Protein 1EE8 (pdb70)

Radius of gyration: 33.73 Å; Cα contacts (8 Å, |Δi|>4): 1203; chains: 2; bounding box: 68×43×99 Å

Sequence (532 aa):
PELPEVETTRRRLRPLVLGQTLRQVVHRDPARYRNTALAEGRRILEVDRRGKFLLFALEGGVELVAHLGMTGGFRLEPTPHTRAALVLEGRTLYFHDPRRFGRLFGVRRGDYREIPLLLRLGPEPLSEAFAFPGFFRGLKESARPLKALLLDQRLAAGVGNIYADEALFRARLSPFRPARSLTEEEARRLYRALREVLAEAVELGGSTLSDQSYRQPDGLPGGFQTRHAVYGREGLPCPACGRPVERRVVAGRGTHFCPTCQGEGPPELPEVETTRRRLRPLVLGQTLRQVVHRDPARYRNTALAEGRRILEVDRRGKFLLFALEGGVELVAHLGMTGGFRLEPTPHTRAALVLEGRTLYFHDPRRFGRLFGVRRGDYREIPLLLRLGPEPLSEAFAFPGFFRGLKESARPLKALLLDQRLAAGVGNIYADEALFRARLSPFRPARSLTEEEARRLYRALREVLAEAVELGGSTLSDQSYRQPDGLPGGFQTRHAVYGREGLPCPACGRPVERRVVAGRGTHFCPTCQGEGP

Nearest PDB structures (foldseek):
  1ee8-assembly1_B  TM=9.874E-01  e=9.433E-55  Thermus thermophilus HB8
  6h0s-assembly1_A  TM=9.138E-01  e=1.150E-28  Lactococcus cremoris
  1kfv-assembly1_A  TM=9.002E-01  e=1.312E-27  Lactococcus lactis
  4cis-assembly1_B  TM=9.067E-01  e=1.312E-27  Lactococcus cremoris
  1kfv-assembly2_B  TM=8.959E-01  e=9.773E-27  Lactococcus lactis

Organism: Thermus thermophilus (strain ATCC 27634 / DSM 579 / HB8) (NCBI:txid300852)

Solvent-accessible surface area: 23511 Å² total; per-residue (Å²): 37,14,0,0,3,0,10,7,5,46,131,119,0,75,111,49,0,80,40,42,26,2,139,76,6,72,49,224,18,103,69,60,3,95,83,7,28,18,0,8,14,7,107,0,86,57,0,52,33,75,0,47,12,0,10,1,7,5,89,12,29,0,7,0,0,0,58,5,14,115,16,5,11,3,27,44,126,83,30,135,80,42,66,4,15,0,34,4,78,54,96,31,0,47,0,22,0,47,138,91,95,0,65,0,14,3,5,64,139,40,45,29,202,94,8,71,55,10,115,120,14,7,47,29,0,65,35,180,70,2,47,26,86,31,7,39,137,15,1,87,123,21,72,113,62,0,11,27,3,0,36,52,16,120,26,0,0,0,0,3,34,16,0,0,0,6,0,0,12,78,2,96,3,5,1,39,60,63,0,116,50,1,76,73,98,31,0,124,88,0,37,167,4,0,61,64,0,0,47,42,0,15,139,43,7,0,2,6,47,114,98,76,31,22,63,11,4,77,27,114,61,6,24,0,56,111,113,18,10,0,42,54,58,94,50,85,74,4,89,58,61,48,84,80,3,60,95,96,84,93,105,74,111,14,5,12,0,0,0,81,28,0,64,60,28,180,37,12,0,0,9,0,13,7,0,54,131,48,0,70,102,40,0,65,36,22,20,2,113,82,8,74,52,224,18,94,80,72,2,109,81,7,35,13,0,13,12,6,95,3,91,55,0,51,38,70,0,36,5,0,7,2,11,5,84,31,37,4,7,0,0,0,34,1,12,113,14,0,1,1,22,63,103,89,28,133,84,37,57,4,14,3,41,8,104,60,95,27,1,46,0,24,0,38,182,85,83,0,76,0,26,3,15,112,143,47,46,42,184,137,4,93,54,6,107,104,14,7,38,30,0,63,30,165,72,2,46,20,88,36,5,46,144,15,0,88,132,15,54,111,62,0,8,32,12,1,34,46,15,124,20,2,0,0,0,1,35,20,0,0,0,2,0,0,11,99,3,100,2,6,0,40,60,62,0,132,46,0,73,93,128,28,0,118,91,0,44,160,6,0,68,67,0,0,33,32,0,15,137,55,12,0,16,33,73,109,121,55,38,27,108,14,10,80,49,105,78,5,20,4,53,108,128,16,13,0,45,51,57,102,50,87,74,3,84,56,61,44,80,77,4,71,100,88,84,75,110,73,99,13,4,11,0,0,3,78,25,3,62,55,23,162

Structure (mmCIF, N/CA/C/O backbone):
data_1EE8
#
_entry.id   1EE8
#
_cell.length_a   44.421
_cell.length_b   61.289
_cell.length_c   98.342
_cell.angle_alpha   90.00
_cell.angle_beta   91.71
_cell.angle_gamma   90.00
#
_symmetry.space_group_name_H-M   'P 1 21 1'
#
loop_
_entity.id
_entity.type
_entity.pdbx_description
1 polymer 'MUTM (FPG) PROTEIN'
2 non-polymer 'ZINC ION'
3 water water
#
loop_
_atom_site.group_PDB
_atom_site.id
_atom_site.type_symbol
_atom_site.label_atom_id
_atom_site.label_alt_id
_atom_site.label_comp_id
_atom_site.label_asym_id
_atom_site.label_entity_id
_atom_site.label_seq_id
_atom_site.pdbx_PDB_ins_code
_atom_site.Cartn_x
_atom_site.Cartn_y
_atom_site.Cartn_z
_atom_site.occupancy
_atom_site.B_iso_or_equiv
_atom_site.auth_seq_id
_atom_site.auth_comp_id
_atom_site.auth_asym_id
_atom_site.auth_atom_id
_atom_site.pdbx_PDB_model_num
ATOM 1 N N . PRO A 1 1 ? -24.929 5.031 -22.129 1.00 26.76 1 PRO A N 1
ATOM 2 C CA . PRO A 1 1 ? -24.485 3.783 -21.468 1.00 25.86 1 PRO A CA 1
ATOM 3 C C . PRO A 1 1 ? -23.205 3.911 -20.642 1.00 25.11 1 PRO A C 1
ATOM 4 O O . PRO A 1 1 ? -22.248 4.580 -21.036 1.00 24.65 1 PRO A O 1
ATOM 8 N N . GLU A 1 2 ? -23.207 3.261 -19.486 1.00 23.57 2 GLU A N 1
ATOM 9 C CA . GLU A 1 2 ? -22.062 3.272 -18.584 1.00 22.52 2 GLU A CA 1
ATOM 10 C C . GLU A 1 2 ? -21.524 1.846 -18.451 1.00 21.50 2 GLU A C 1
ATOM 11 O O . GLU A 1 2 ? -22.001 0.939 -19.130 1.00 21.08 2 GLU A O 1
ATOM 17 N N . LEU A 1 3 ? -20.546 1.645 -17.578 1.00 21.06 3 LEU A N 1
ATOM 18 C CA . LEU A 1 3 ? -19.939 0.327 -17.393 1.00 21.32 3 LEU A CA 1
ATOM 19 C C . LEU A 1 3 ? -20.933 -0.839 -17.428 1.00 21.57 3 LEU A C 1
ATOM 20 O O . LEU A 1 3 ? -20.720 -1.821 -18.137 1.00 20.30 3 LEU A O 1
ATOM 25 N N . PRO A 1 4 ? -22.039 -0.743 -16.673 1.00 21.65 4 PRO A N 1
ATOM 26 C CA . PRO A 1 4 ? -23.003 -1.852 -16.686 1.00 22.37 4 PRO A CA 1
ATOM 27 C C . PRO A 1 4 ? -23.628 -2.168 -18.051 1.00 21.25 4 PRO A C 1
ATOM 28 O O . PRO A 1 4 ? -23.767 -3.333 -18.412 1.00 22.64 4 PRO A O 1
ATOM 32 N N . GLU A 1 5 ? -24.010 -1.139 -18.801 1.00 21.26 5 GLU A N 1
ATOM 33 C CA . GLU A 1 5 ? -24.604 -1.350 -20.120 1.00 20.96 5 GLU A CA 1
ATOM 34 C C . GLU A 1 5 ? -23.574 -1.887 -21.120 1.00 21.15 5 GLU A C 1
ATOM 35 O O . GLU A 1 5 ? -23.874 -2.780 -21.916 1.00 20.87 5 GLU A O 1
ATOM 41 N N . VAL A 1 6 ? -22.366 -1.336 -21.079 1.00 20.56 6 VAL A N 1
ATOM 42 C CA . VAL A 1 6 ? -21.317 -1.760 -21.995 1.00 21.54 6 VAL A CA 1
ATOM 43 C C . VAL A 1 6 ? -20.902 -3.195 -21.698 1.00 21.66 6 VAL A C 1
ATOM 44 O O . VAL A 1 6 ? -20.690 -3.987 -22.616 1.00 21.47 6 VAL A O 1
ATOM 48 N N . GLU A 1 7 ? -20.809 -3.535 -20.415 1.00 22.29 7 GLU A N 1
ATOM 49 C CA . GLU A 1 7 ? -20.434 -4.888 -20.019 1.00 22.52 7 GLU A CA 1
ATOM 50 C C . GLU A 1 7 ? -21.511 -5.860 -20.477 1.00 23.19 7 GLU A C 1
ATOM 51 O O . GLU A 1 7 ? -21.211 -6.951 -20.961 1.00 23.36 7 GLU A O 1
ATOM 57 N N . THR A 1 8 ? -22.772 -5.466 -20.331 1.00 22.90 8 THR A N 1
ATOM 58 C CA . THR A 1 8 ? -23.862 -6.326 -20.765 1.00 22.79 8 THR A CA 1
ATOM 59 C C . THR A 1 8 ? -23.762 -6.554 -22.272 1.00 21.86 8 THR A C 1
ATOM 60 O O . THR A 1 8 ? -24.038 -7.642 -22.761 1.00 21.69 8 THR A O 1
ATOM 64 N N . THR A 1 9 ? -23.367 -5.519 -23.005 1.00 22.66 9 THR A N 1
ATOM 65 C CA . THR A 1 9 ? -23.220 -5.625 -24.447 1.00 22.00 9 THR A CA 1
ATOM 66 C C . THR A 1 9 ? -22.095 -6.617 -24.758 1.00 22.19 9 THR A C 1
ATOM 67 O O . THR A 1 9 ? -22.243 -7.499 -25.612 1.00 20.14 9 THR A O 1
ATOM 71 N N . ARG A 1 10 ? -20.981 -6.482 -24.043 1.00 23.13 10 ARG A N 1
ATOM 72 C CA . ARG A 1 10 ? -19.837 -7.370 -24.225 1.00 24.13 10 ARG A CA 1
ATOM 73 C C . ARG A 1 10 ? -20.264 -8.818 -24.015 1.00 24.61 10 ARG A C 1
ATOM 74 O O . ARG A 1 10 ? -20.051 -9.666 -24.874 1.00 25.95 10 ARG A O 1
ATOM 82 N N . ARG A 1 11 ? -20.876 -9.094 -22.870 1.00 25.10 11 ARG A N 1
ATOM 83 C CA . ARG A 1 11 ? -21.329 -10.446 -22.554 1.00 25.47 11 ARG A CA 1
ATOM 84 C C . ARG A 1 11 ? -22.350 -10.988 -23.545 1.00 25.59 11 ARG A C 1
ATOM 85 O O . ARG A 1 11 ? -22.310 -12.165 -23.891 1.00 26.71 11 ARG A O 1
ATOM 93 N N . ARG A 1 12 ? -23.256 -10.141 -24.021 1.00 25.37 12 ARG A N 1
ATOM 94 C CA . ARG A 1 12 ? -24.259 -10.598 -24.975 1.00 25.18 12 ARG A CA 1
ATOM 95 C C . ARG A 1 12 ? -23.669 -10.894 -26.350 1.00 24.50 12 ARG A C 1
ATOM 96 O O . ARG A 1 12 ? -24.055 -11.858 -27.005 1.00 23.36 12 ARG A O 1
ATOM 104 N N . LEU A 1 13 ? -22.729 -10.066 -26.784 1.00 23.70 13 LEU A N 1
ATOM 105 C CA . LEU A 1 13 ? -22.123 -10.254 -28.093 1.00 24.41 13 LEU A CA 1
ATOM 106 C C . LEU A 1 13 ? -21.087 -11.369 -28.194 1.00 24.22 13 LEU A C 1
ATOM 107 O O . LEU A 1 13 ? -21.005 -12.031 -29.222 1.00 24.36 13 LEU A O 1
ATOM 112 N N . ARG A 1 14 ? -20.299 -11.586 -27.145 1.00 25.20 14 ARG A N 1
ATOM 113 C CA . ARG A 1 14 ? -19.255 -12.606 -27.217 1.00 27.58 14 ARG A CA 1
ATOM 114 C C . ARG A 1 14 ? -19.683 -13.973 -27.735 1.00 28.81 14 ARG A C 1
ATOM 115 O O . ARG A 1 14 ? -19.017 -14.536 -28.602 1.00 29.91 14 ARG A O 1
ATOM 123 N N . PRO A 1 15 ? -20.798 -14.524 -27.231 1.00 30.26 15 PRO A N 1
ATOM 124 C CA . PRO A 1 15 ? -21.249 -15.840 -27.703 1.00 30.16 15 PRO A CA 1
ATOM 125 C C . PRO A 1 15 ? -21.699 -15.796 -29.164 1.00 30.88 15 PRO A C 1
ATOM 126 O O . PRO A 1 15 ? -21.836 -16.835 -29.814 1.00 31.32 15 PRO A O 1
ATOM 130 N N . LEU A 1 16 ? -21.931 -14.590 -29.671 1.00 29.61 16 LEU A N 1
ATOM 131 C CA . LEU A 1 16 ? -22.398 -14.414 -31.040 1.00 29.82 16 LEU A CA 1
ATOM 132 C C . LEU A 1 16 ? -21.329 -14.062 -32.068 1.00 28.70 16 LEU A C 1
ATOM 133 O O . LEU A 1 16 ? -21.523 -14.294 -33.258 1.00 29.52 16 LEU A O 1
ATOM 138 N N . VAL A 1 17 ? -20.205 -13.511 -31.623 1.00 27.71 17 VAL A N 1
ATOM 139 C CA . VAL A 1 17 ? -19.167 -13.098 -32.557 1.00 27.05 17 VAL A CA 1
ATOM 140 C C . VAL A 1 17 ? -17.810 -13.768 -32.406 1.00 27.72 17 VAL A C 1
ATOM 141 O O . VAL A 1 17 ? -17.003 -13.741 -33.332 1.00 27.84 17 VAL A O 1
ATOM 145 N N . LEU A 1 18 ? -17.549 -14.353 -31.243 1.00 27.91 18 LEU A N 1
ATOM 146 C CA . LEU A 1 18 ? -16.269 -15.002 -30.998 1.00 29.14 18 LEU A CA 1
ATOM 147 C C . LEU A 1 18 ? -15.889 -15.966 -32.121 1.00 28.69 18 LEU A C 1
ATOM 148 O O . LEU A 1 18 ? -16.672 -16.834 -32.499 1.00 28.22 18 LEU A O 1
ATOM 153 N N . GLY A 1 19 ? -14.691 -15.790 -32.670 1.00 29.31 19 GLY A N 1
ATOM 154 C CA . GLY A 1 19 ? -14.226 -16.671 -33.732 1.00 29.45 19 GLY A CA 1
ATOM 155 C C . GLY A 1 19 ? -14.774 -16.403 -35.121 1.00 29.75 19 GLY A C 1
ATOM 156 O O . GLY A 1 19 ? -14.374 -17.060 -36.084 1.00 29.18 19 GLY A O 1
ATOM 157 N N . GLN A 1 20 ? -15.684 -15.442 -35.231 1.00 28.73 20 GLN A N 1
ATOM 158 C CA . GLN A 1 20 ? -16.285 -15.089 -36.516 1.00 28.46 20 GLN A CA 1
ATOM 159 C C . GLN A 1 20 ? -15.415 -14.115 -37.307 1.00 26.96 20 GLN A C 1
ATOM 160 O O . GLN A 1 20 ? -14.721 -13.272 -36.734 1.00 24.81 20 GLN A O 1
ATOM 166 N N . THR A 1 21 ? -15.465 -14.225 -38.628 1.00 25.34 21 THR A N 1
ATOM 167 C CA . THR A 1 21 ? -14.703 -13.332 -39.473 1.00 25.25 21 THR A CA 1
ATOM 168 C C . THR A 1 21 ? -15.447 -12.010 -39.674 1.00 24.48 21 THR A C 1
ATOM 169 O O . THR A 1 21 ? -16.592 -11.990 -40.131 1.00 25.45 21 THR A O 1
ATOM 173 N N . LEU A 1 22 ? -14.809 -10.909 -39.301 1.00 22.30 22 LEU A N 1
ATOM 174 C CA . LEU A 1 22 ? -15.419 -9.603 -39.513 1.00 20.81 22 LEU A CA 1
ATOM 175 C C . LEU A 1 22 ? -15.083 -9.274 -40.968 1.00 21.39 22 LEU A C 1
ATOM 176 O O . LEU A 1 22 ? -13.983 -8.799 -41.270 1.00 22.21 22 LEU A O 1
ATOM 181 N N . ARG A 1 23 ? -16.022 -9.555 -41.868 1.00 20.84 23 ARG A N 1
ATOM 182 C CA . ARG A 1 23 ? -15.819 -9.319 -43.298 1.00 21.62 23 ARG A CA 1
ATOM 183 C C . ARG A 1 23 ? -15.742 -7.842 -43.665 1.00 21.41 23 ARG A C 1
ATOM 184 O O . ARG A 1 23 ? -14.923 -7.435 -44.488 1.00 21.64 23 ARG A O 1
ATOM 192 N N . GLN A 1 24 ? -16.601 -7.033 -43.062 1.00 20.92 24 GLN A N 1
ATOM 193 C CA . GLN A 1 24 ? -16.575 -5.616 -43.367 1.00 21.20 24 GLN A CA 1
ATOM 194 C C . GLN A 1 24 ? -17.275 -4.753 -42.334 1.00 19.22 24 GLN A C 1
ATOM 195 O O . GLN A 1 24 ? -18.115 -5.223 -41.577 1.00 17.63 24 GLN A O 1
ATOM 201 N N . VAL A 1 25 ? -16.878 -3.485 -42.301 1.00 18.36 25 VAL A N 1
ATOM 202 C CA . VAL A 1 25 ? -17.464 -2.498 -41.415 1.00 18.95 25 VAL A CA 1
ATOM 203 C C . VAL A 1 25 ? -18.030 -1.507 -42.405 1.00 18.01 25 VAL A C 1
ATOM 204 O O . VAL A 1 25 ? -17.295 -0.740 -43.035 1.00 18.58 25 VAL A O 1
ATOM 208 N N . VAL A 1 26 ? -19.343 -1.538 -42.545 1.00 17.02 26 VAL A N 1
ATOM 209 C CA . VAL A 1 26 ? -20.017 -0.693 -43.505 1.00 17.24 26 VAL A CA 1
ATOM 210 C C . VAL A 1 26 ? -20.531 0.616 -42.930 1.00 16.14 26 VAL A C 1
ATOM 211 O O . VAL A 1 26 ? -21.214 0.640 -41.912 1.00 16.72 26 VAL A O 1
ATOM 215 N N . HIS A 1 27 ? -20.194 1.706 -43.607 1.00 16.20 27 HIS A N 1
ATOM 216 C CA . HIS A 1 27 ? -20.645 3.028 -43.204 1.00 16.78 27 HIS A CA 1
ATOM 217 C C . HIS A 1 27 ? -20.181 4.038 -44.245 1.00 17.30 27 HIS A C 1
ATOM 218 O O . HIS A 1 27 ? -19.455 3.699 -45.182 1.00 17.24 27 HIS A O 1
ATOM 225 N N . ARG A 1 28 ? -20.626 5.278 -44.084 1.00 18.86 28 ARG A N 1
ATOM 226 C CA . ARG A 1 28 ? -20.197 6.343 -44.968 1.00 20.78 28 ARG A CA 1
ATOM 227 C C . ARG A 1 28 ? -20.000 7.612 -44.143 1.00 21.19 28 ARG A C 1
ATOM 228 O O . ARG A 1 28 ? -20.507 8.688 -44.465 1.00 22.81 28 ARG A O 1
ATOM 236 N N . ASP A 1 29 ? -19.260 7.455 -43.054 1.00 20.91 29 ASP A N 1
ATOM 237 C CA . ASP A 1 29 ? -18.944 8.568 -42.175 1.00 21.46 29 ASP A CA 1
ATOM 238 C C . ASP A 1 29 ? -17.540 8.378 -41.617 1.00 20.53 29 ASP A C 1
ATOM 239 O O . ASP A 1 29 ? -17.358 8.054 -40.447 1.00 22.92 29 ASP A O 1
ATOM 244 N N . PRO A 1 30 ? -16.524 8.576 -42.463 1.00 21.00 30 PRO A N 1
ATOM 245 C CA . PRO A 1 30 ? -15.123 8.432 -42.058 1.00 21.31 30 PRO A CA 1
ATOM 246 C C . PRO A 1 30 ? -14.729 9.420 -40.959 1.00 21.71 30 PRO A C 1
ATOM 247 O O . PRO A 1 30 ? -13.702 9.256 -40.309 1.00 21.30 30 PRO A O 1
ATOM 251 N N . ALA A 1 31 ? -15.561 10.435 -40.739 1.00 21.50 31 ALA A N 1
ATOM 252 C CA . ALA A 1 31 ? -15.290 11.426 -39.702 1.00 21.78 31 ALA A CA 1
ATOM 253 C C . ALA A 1 31 ? -15.481 10.819 -38.320 1.00 21.22 31 ALA A C 1
ATOM 254 O O . ALA A 1 31 ? -14.690 11.060 -37.409 1.00 21.29 31 ALA A O 1
ATOM 256 N N . ARG A 1 32 ? -16.542 10.031 -38.170 1.00 20.77 32 ARG A N 1
ATOM 257 C CA . ARG A 1 32 ? -16.859 9.397 -36.893 1.00 20.42 32 ARG A CA 1
ATOM 258 C C . ARG A 1 32 ? -16.308 7.975 -36.755 1.00 19.78 32 ARG A C 1
ATOM 259 O O . ARG A 1 32 ? -15.929 7.550 -35.669 1.00 18.66 32 ARG A O 1
ATOM 267 N N . TYR A 1 33 ? -16.287 7.239 -37.858 1.00 20.08 33 TYR A N 1
ATOM 268 C CA . TYR A 1 33 ? -15.791 5.866 -37.862 1.00 20.20 33 TYR A CA 1
ATOM 269 C C . TYR A 1 33 ? -14.488 5.895 -38.626 1.00 20.73 33 TYR A C 1
ATOM 270 O O . TYR A 1 33 ? -14.462 5.818 -39.852 1.00 21.21 33 TYR A O 1
ATOM 279 N N . ARG A 1 34 ? -13.404 6.022 -37.869 1.00 22.72 34 ARG A N 1
ATOM 280 C CA . ARG A 1 34 ? -12.071 6.159 -38.432 1.00 23.23 34 ARG A CA 1
ATOM 281 C C . ARG A 1 34 ? -11.242 4.905 -38.595 1.00 23.14 34 ARG A C 1
ATOM 282 O O . ARG A 1 34 ? -11.157 4.075 -37.684 1.00 22.32 34 ARG A O 1
ATOM 290 N N . ASN A 1 35 ? -10.622 4.789 -39.768 1.00 22.21 35 ASN A N 1
ATOM 291 C CA . ASN A 1 35 ? -9.749 3.666 -40.084 1.00 22.84 35 ASN A CA 1
ATOM 292 C C . ASN A 1 35 ? -10.387 2.311 -39.833 1.00 21.68 35 ASN A C 1
ATOM 293 O O . ASN A 1 35 ? -9.721 1.392 -39.368 1.00 21.42 35 ASN A O 1
ATOM 298 N N . THR A 1 36 ? -11.669 2.173 -40.143 1.00 20.45 36 THR A N 1
ATOM 299 C CA . THR A 1 36 ? -12.335 0.894 -39.922 1.00 21.22 36 THR A CA 1
ATOM 300 C C . THR A 1 36 ? -11.882 -0.183 -40.915 1.00 19.99 36 THR A C 1
ATOM 301 O O . THR A 1 36 ? -11.984 -1.370 -40.623 1.00 17.64 36 THR A O 1
ATOM 305 N N . ALA A 1 37 ? -11.365 0.224 -42.073 1.00 21.45 37 ALA A N 1
ATOM 306 C CA . ALA A 1 37 ? -10.907 -0.745 -43.077 1.00 22.36 37 ALA A CA 1
ATOM 307 C C . ALA A 1 37 ? -9.799 -1.626 -42.498 1.00 22.83 37 ALA A C 1
ATOM 308 O O . ALA A 1 37 ? -9.574 -2.748 -42.946 1.00 22.57 37 ALA A O 1
ATOM 310 N N . LEU A 1 38 ? -9.120 -1.107 -41.485 1.00 22.11 38 LEU A N 1
ATOM 311 C CA . LEU A 1 38 ? -8.040 -1.833 -40.839 1.00 22.91 38 LEU A CA 1
ATOM 312 C C . LEU A 1 38 ? -8.539 -3.136 -40.230 1.00 22.19 38 LEU A C 1
ATOM 313 O O . LEU A 1 38 ? -7.823 -4.140 -40.192 1.00 21.32 38 LEU A O 1
ATOM 318 N N . ALA A 1 39 ? -9.778 -3.110 -39.759 1.00 21.55 39 ALA A N 1
ATOM 319 C CA . ALA A 1 39 ? -10.398 -4.259 -39.108 1.00 20.99 39 ALA A CA 1
ATOM 320 C C . ALA A 1 39 ? -11.000 -5.297 -40.045 1.00 21.19 39 ALA A C 1
ATOM 321 O O . ALA A 1 39 ? -11.238 -6.434 -39.640 1.00 19.70 39 ALA A O 1
ATOM 323 N N . GLU A 1 40 ? -11.243 -4.914 -41.291 1.00 21.07 40 GLU A N 1
ATOM 324 C CA . GLU A 1 40 ? -11.874 -5.814 -42.247 1.00 21.21 40 GLU A CA 1
ATOM 325 C C . GLU A 1 40 ? -11.083 -7.051 -42.667 1.00 21.96 40 GLU A C 1
ATOM 326 O O . GLU A 1 40 ? -9.866 -7.003 -42.882 1.00 20.89 40 GLU A O 1
ATOM 332 N N . GLY A 1 41 ? -11.803 -8.165 -42.764 1.00 20.77 41 GLY A N 1
ATOM 333 C CA . GLY A 1 41 ? -11.208 -9.423 -43.159 1.00 22.58 41 GLY A CA 1
ATOM 334 C C . GLY A 1 41 ? -10.373 -10.061 -42.072 1.00 21.90 41 GLY A C 1
ATOM 335 O O . GLY A 1 41 ? -9.354 -10.670 -42.357 1.00 21.68 41 GLY A O 1
ATOM 336 N N . ARG A 1 42 ? -10.803 -9.921 -40.824 1.00 22.16 42 ARG A N 1
ATOM 337 C CA . ARG A 1 42 ? -10.068 -10.490 -39.703 1.00 21.90 42 ARG A CA 1
ATOM 338 C C . ARG A 1 42 ? -11.046 -11.188 -38.774 1.00 23.32 42 ARG A C 1
ATOM 339 O O . ARG A 1 42 ? -12.197 -10.757 -38.627 1.00 23.12 42 ARG A O 1
ATOM 347 N N . ARG A 1 43 ? -10.600 -12.261 -38.139 1.00 23.83 43 ARG A N 1
ATOM 348 C CA . ARG A 1 43 ? -11.479 -12.971 -37.225 1.00 25.29 43 ARG A CA 1
ATOM 349 C C . ARG A 1 43 ? -11.496 -12.263 -35.888 1.00 24.45 43 ARG A C 1
ATOM 350 O O . ARG A 1 43 ? -10.498 -11.678 -35.469 1.00 24.77 43 ARG A O 1
ATOM 358 N N . ILE A 1 44 ? -12.652 -12.289 -35.240 1.00 23.79 44 ILE A N 1
ATOM 359 C CA . ILE A 1 44 ? -12.813 -11.658 -33.943 1.00 23.17 44 ILE A CA 1
ATOM 360 C C . ILE A 1 44 ? -12.349 -12.655 -32.887 1.00 23.38 44 ILE A C 1
ATOM 361 O O . ILE A 1 44 ? -12.960 -13.708 -32.713 1.00 24.00 44 ILE A O 1
ATOM 366 N N . LEU A 1 45 ? -11.271 -12.313 -32.192 1.00 23.73 45 LEU A N 1
ATOM 367 C CA . LEU A 1 45 ? -10.708 -13.178 -31.162 1.00 25.44 45 LEU A CA 1
ATOM 368 C C . LEU A 1 45 ? -11.251 -12.912 -29.764 1.00 26.63 45 LEU A C 1
ATOM 369 O O . LEU A 1 45 ? -11.245 -13.796 -28.910 1.00 26.75 45 LEU A O 1
ATOM 374 N N . GLU A 1 46 ? -11.712 -11.689 -29.525 1.00 27.46 46 GLU A N 1
ATOM 375 C CA . GLU A 1 46 ? -12.264 -11.332 -28.225 1.00 27.18 46 GLU A CA 1
ATOM 376 C C . GLU A 1 46 ? -12.976 -9.997 -28.276 1.00 26.89 46 GLU A C 1
ATOM 377 O O . GLU A 1 46 ? -12.780 -9.209 -29.204 1.00 25.32 46 GLU A O 1
ATOM 383 N N . VAL A 1 47 ? -13.814 -9.761 -27.271 1.00 26.67 47 VAL A N 1
ATOM 384 C CA . VAL A 1 47 ? -14.540 -8.505 -27.138 1.00 25.88 47 VAL A CA 1
ATOM 385 C C . VAL A 1 47 ? -14.262 -8.065 -25.706 1.00 26.54 47 VAL A C 1
ATOM 386 O O . VAL A 1 47 ? -14.818 -8.618 -24.757 1.00 27.88 47 VAL A O 1
ATOM 390 N N . ASP A 1 48 ? -13.362 -7.100 -25.551 1.00 25.84 48 ASP A N 1
ATOM 391 C CA . ASP A 1 48 ? -13.008 -6.608 -24.228 1.00 25.88 48 ASP A CA 1
ATOM 392 C C . ASP A 1 48 ? -13.705 -5.289 -23.922 1.00 24.80 48 ASP A C 1
ATOM 393 O O . ASP A 1 48 ? -14.302 -4.660 -24.800 1.00 23.50 48 ASP A O 1
ATOM 398 N N . ARG A 1 49 ? -13.631 -4.889 -22.662 1.00 24.53 49 ARG A N 1
ATOM 399 C CA . ARG A 1 49 ? -14.215 -3.636 -22.218 1.00 24.62 49 ARG A CA 1
ATOM 400 C C . ARG A 1 49 ? -13.241 -2.970 -21.277 1.00 24.66 49 ARG A C 1
ATOM 401 O O . ARG A 1 49 ? -12.709 -3.598 -20.362 1.00 25.68 49 ARG A O 1
ATOM 409 N N . ARG A 1 50 ? -12.994 -1.695 -21.520 1.00 24.01 50 ARG A N 1
ATOM 410 C CA . ARG A 1 50 ? -12.122 -0.909 -20.674 1.00 25.33 50 ARG A CA 1
ATOM 411 C C . ARG A 1 50 ? -12.977 0.326 -20.441 1.00 24.25 50 ARG A C 1
ATOM 412 O O . ARG A 1 50 ? -13.314 1.041 -21.389 1.00 22.72 50 ARG A O 1
ATOM 420 N N . GLY A 1 51 ? -13.349 0.557 -19.188 1.00 23.56 51 GLY A N 1
ATOM 421 C CA . GLY A 1 51 ? -14.196 1.694 -18.879 1.00 22.79 51 GLY A CA 1
ATOM 422 C C . GLY A 1 51 ? -15.496 1.537 -19.648 1.00 22.41 51 GLY A C 1
ATOM 423 O O . GLY A 1 51 ? -16.184 0.515 -19.533 1.00 22.71 51 GLY A O 1
ATOM 424 N N . LYS A 1 52 ? -15.822 2.542 -20.449 1.00 21.07 52 LYS A N 1
ATOM 425 C CA . LYS A 1 52 ? -17.039 2.531 -21.255 1.00 22.13 52 LYS A CA 1
ATOM 426 C C . LYS A 1 52 ? -16.748 2.137 -22.692 1.00 22.41 52 LYS A C 1
ATOM 427 O O . LYS A 1 52 ? -17.632 2.197 -23.543 1.00 23.35 52 LYS A O 1
ATOM 433 N N . PHE A 1 53 ? -15.511 1.743 -22.970 1.00 22.65 53 PHE A N 1
ATOM 434 C CA . PHE A 1 53 ? -15.146 1.354 -24.325 1.00 23.62 53 PHE A CA 1
ATOM 435 C C . PHE A 1 53 ? -15.310 -0.129 -24.568 1.00 24.02 53 PHE A C 1
ATOM 436 O O . PHE A 1 53 ? -15.074 -0.955 -23.686 1.00 24.18 53 PHE A O 1
ATOM 444 N N . LEU A 1 54 ? -15.702 -0.452 -25.788 1.00 23.90 54 LEU A N 1
ATOM 445 C CA . LEU A 1 54 ? -15.864 -1.830 -26.203 1.00 24.38 54 LEU A CA 1
ATOM 446 C C . LEU A 1 54 ? -14.718 -2.034 -27.193 1.00 23.63 54 LEU A C 1
ATOM 447 O O . LEU A 1 54 ? -14.510 -1.206 -28.081 1.00 22.49 54 LEU A O 1
ATOM 452 N N . LEU A 1 55 ? -13.955 -3.107 -27.028 1.00 23.45 55 LEU A N 1
ATOM 453 C CA . LEU A 1 55 ? -12.841 -3.368 -27.931 1.00 23.85 55 LEU A CA 1
ATOM 454 C C . LEU A 1 55 ? -12.925 -4.755 -28.557 1.00 23.94 55 LEU A C 1
ATOM 455 O O . LEU A 1 55 ? -12.955 -5.762 -27.850 1.00 24.12 55 LEU A O 1
ATOM 460 N N . PHE A 1 56 ? -12.981 -4.798 -29.885 1.00 23.84 56 PHE A N 1
ATOM 461 C CA . PHE A 1 56 ? -13.011 -6.060 -30.602 1.00 24.42 56 PHE A CA 1
ATOM 462 C C . PHE A 1 56 ? -11.559 -6.384 -30.947 1.00 23.82 56 PHE A C 1
ATOM 463 O O . PHE A 1 56 ? -10.907 -5.628 -31.676 1.00 23.99 56 PHE A O 1
ATOM 471 N N . ALA A 1 57 ? -11.043 -7.478 -30.396 1.00 23.48 57 ALA A N 1
ATOM 472 C CA . ALA A 1 57 ? -9.670 -7.894 -30.682 1.00 22.51 57 ALA A CA 1
ATOM 473 C C . ALA A 1 57 ? -9.725 -8.721 -31.962 1.00 22.27 57 ALA A C 1
ATOM 474 O O . ALA A 1 57 ? -10.428 -9.732 -32.036 1.00 21.41 57 ALA A O 1
ATOM 476 N N . LEU A 1 58 ? -8.978 -8.283 -32.969 1.00 23.08 58 LEU A N 1
ATOM 477 C CA . LEU A 1 58 ? -8.969 -8.948 -34.261 1.00 23.39 58 LEU A CA 1
ATOM 478 C C . LEU A 1 58 ? -7.631 -9.593 -34.594 1.00 23.92 58 LEU A C 1
ATOM 479 O O . LEU A 1 58 ? -6.567 -9.036 -34.326 1.00 24.85 58 LEU A O 1
ATOM 484 N N . GLU A 1 59 ? -7.699 -10.772 -35.192 1.00 25.54 59 GLU A N 1
ATOM 485 C CA . GLU A 1 59 ? -6.507 -11.512 -35.571 1.00 26.66 59 GLU A CA 1
ATOM 486 C C . GLU A 1 59 ? -5.581 -10.633 -36.410 1.00 26.24 59 GLU A C 1
ATOM 487 O O . GLU A 1 59 ? -6.025 -9.956 -37.334 1.00 25.46 59 GLU A O 1
ATOM 493 N N . GLY A 1 60 ? -4.292 -10.629 -36.079 1.00 26.04 60 GLY A N 1
ATOM 494 C CA . GLY A 1 60 ? -3.356 -9.821 -36.836 1.00 24.63 60 GLY A CA 1
ATOM 495 C C . GLY A 1 60 ? -2.919 -8.552 -36.129 1.00 25.28 60 GLY A C 1
ATOM 496 O O . GLY A 1 60 ? -2.321 -7.666 -36.744 1.00 25.10 60 GLY A O 1
ATOM 497 N N . GLY A 1 61 ? -3.232 -8.455 -34.841 1.00 25.22 61 GLY A N 1
ATOM 498 C CA . GLY A 1 61 ? -2.829 -7.299 -34.057 1.00 24.87 61 GLY A CA 1
ATOM 499 C C . GLY A 1 61 ? -3.589 -6.010 -34.295 1.00 23.83 61 GLY A C 1
ATOM 500 O O . GLY A 1 61 ? -3.002 -4.931 -34.291 1.00 24.65 61 GLY A O 1
ATOM 501 N N . VAL A 1 62 ? -4.896 -6.119 -34.495 1.00 23.53 62 VAL A N 1
ATOM 502 C CA . VAL A 1 62 ? -5.739 -4.955 -34.727 1.00 21.00 62 VAL A CA 1
ATOM 503 C C . VAL A 1 62 ? -6.878 -4.911 -33.711 1.00 20.42 62 VAL A C 1
ATOM 504 O O . VAL A 1 62 ? -7.297 -5.946 -33.190 1.00 20.63 62 VAL A O 1
ATOM 508 N N . GLU A 1 63 ? -7.366 -3.710 -33.421 1.00 20.85 63 GLU A N 1
ATOM 509 C CA . GLU A 1 63 ? -8.490 -3.554 -32.511 1.00 21.73 63 GLU A CA 1
ATOM 510 C C . GLU A 1 63 ? -9.498 -2.572 -33.090 1.00 21.44 63 GLU A C 1
ATOM 511 O O . GLU A 1 63 ? -9.130 -1.547 -33.664 1.00 20.97 63 GLU A O 1
ATOM 517 N N . LEU A 1 64 ? -10.775 -2.903 -32.962 1.00 21.17 64 LEU A N 1
ATOM 518 C CA . LEU A 1 64 ? -11.814 -2.003 -33.416 1.00 21.33 64 LEU A CA 1
ATOM 519 C C . LEU A 1 64 ? -12.392 -1.494 -32.105 1.00 21.25 64 LEU A C 1
ATOM 520 O O . LEU A 1 64 ? -13.066 -2.225 -31.380 1.00 20.36 64 LEU A O 1
ATOM 525 N N . VAL A 1 65 ? -12.088 -0.244 -31.787 1.00 20.28 65 VAL A N 1
ATOM 526 C CA . VAL A 1 65 ? -12.569 0.340 -30.554 1.00 21.10 65 VAL A CA 1
ATOM 527 C C . VAL A 1 65 ? -13.883 1.045 -30.809 1.00 20.35 65 VAL A C 1
ATOM 528 O O . VAL A 1 65 ? -14.029 1.767 -31.798 1.00 21.07 65 VAL A O 1
ATOM 532 N N . ALA A 1 66 ? -14.842 0.818 -29.923 1.00 18.25 66 ALA A N 1
ATOM 533 C CA . ALA A 1 66 ? -16.142 1.441 -30.058 1.00 18.88 66 ALA A CA 1
ATOM 534 C C . ALA A 1 66 ? -16.509 2.227 -28.814 1.00 19.67 66 ALA A C 1
ATOM 535 O O . ALA A 1 66 ? -16.380 1.738 -27.689 1.00 20.08 66 ALA A O 1
ATOM 537 N N . HIS A 1 67 ? -16.947 3.459 -29.033 1.00 20.42 67 HIS A N 1
ATOM 538 C CA . HIS A 1 67 ? -17.390 4.337 -27.962 1.00 22.25 67 HIS A CA 1
ATOM 539 C C . HIS A 1 67 ? -18.854 4.587 -28.291 1.00 21.07 67 HIS A C 1
ATOM 540 O O . HIS A 1 67 ? -19.170 5.156 -29.330 1.00 19.70 67 HIS A O 1
ATOM 547 N N . LEU A 1 68 ? -19.741 4.144 -27.407 1.00 21.39 68 LEU A N 1
ATOM 548 C CA . LEU A 1 68 ? -21.176 4.275 -27.629 1.00 22.15 68 LEU A CA 1
ATOM 549 C C . LEU A 1 68 ? -21.728 5.688 -27.529 1.00 24.35 68 LEU A C 1
ATOM 550 O O . LEU A 1 68 ? -22.605 6.076 -28.304 1.00 24.07 68 LEU A O 1
ATOM 555 N N . GLY A 1 69 ? -21.218 6.465 -26.583 1.00 25.20 69 GLY A N 1
ATOM 556 C CA . GLY A 1 69 ? -21.720 7.817 -26.433 1.00 26.74 69 GLY A CA 1
ATOM 557 C C . GLY A 1 69 ? -23.035 7.789 -25.679 1.00 27.33 69 GLY A C 1
ATOM 558 O O . GLY A 1 69 ? -23.313 6.841 -24.955 1.00 28.45 69 GLY A O 1
ATOM 559 N N . MET A 1 70 ? -23.860 8.811 -25.875 1.00 28.53 70 MET A N 1
ATOM 560 C CA . MET A 1 70 ? -25.137 8.912 -25.178 1.00 29.39 70 MET A CA 1
ATOM 561 C C . MET A 1 70 ? -26.245 7.963 -25.634 1.00 28.12 70 MET A C 1
ATOM 562 O O . MET A 1 70 ? -27.042 7.503 -24.818 1.00 28.84 70 MET A O 1
ATOM 567 N N . THR A 1 71 ? -26.310 7.674 -26.926 1.00 26.25 71 THR A N 1
ATOM 568 C CA . THR A 1 71 ? -27.365 6.806 -27.438 1.00 26.09 71 THR A CA 1
ATOM 569 C C . THR A 1 71 ? -26.862 5.675 -28.329 1.00 25.67 71 THR A C 1
ATOM 570 O O . THR A 1 71 ? -27.648 5.012 -29.011 1.00 27.21 71 THR A O 1
ATOM 574 N N . GLY A 1 72 ? -25.556 5.453 -28.319 1.00 24.09 72 GLY A N 1
ATOM 575 C CA . GLY A 1 72 ? -24.993 4.406 -29.155 1.00 23.98 72 GLY A CA 1
ATOM 576 C C . GLY A 1 72 ? -25.186 3.002 -28.613 1.00 23.03 72 GLY A C 1
ATOM 577 O O . GLY A 1 72 ? -25.214 2.778 -27.398 1.00 21.46 72 GLY A O 1
ATOM 578 N N . GLY A 1 73 ? -25.323 2.045 -29.525 1.00 21.83 73 GLY A N 1
ATOM 579 C CA . GLY A 1 73 ? -25.495 0.665 -29.118 1.00 20.42 73 GLY A CA 1
ATOM 580 C C . GLY A 1 73 ? -25.454 -0.271 -30.307 1.00 19.36 73 GLY A C 1
ATOM 581 O O . GLY A 1 73 ? -25.705 0.144 -31.441 1.00 19.33 73 GLY A O 1
ATOM 582 N N . PHE A 1 74 ? -25.097 -1.525 -30.054 1.00 19.27 74 PHE A N 1
ATOM 583 C CA . PHE A 1 74 ? -25.054 -2.537 -31.102 1.00 18.84 74 PHE A CA 1
ATOM 584 C C . PHE A 1 74 ? -26.371 -3.292 -31.021 1.00 19.09 74 PHE A C 1
ATOM 585 O O . PHE A 1 74 ? -26.804 -3.645 -29.930 1.00 19.61 74 PHE A O 1
ATOM 593 N N . ARG A 1 75 ? -27.011 -3.516 -32.168 1.00 18.58 75 ARG A N 1
ATOM 594 C CA . ARG A 1 75 ? -28.285 -4.230 -32.225 1.00 17.41 75 ARG A CA 1
ATOM 595 C C . ARG A 1 75 ? -28.174 -5.418 -33.193 1.00 17.02 75 ARG A C 1
ATOM 596 O O . ARG A 1 75 ? -27.332 -5.421 -34.089 1.00 16.70 75 ARG A O 1
ATOM 604 N N . LEU A 1 76 ? -29.023 -6.423 -33.005 1.00 17.16 76 LEU A N 1
ATOM 605 C CA . LEU A 1 76 ? -29.018 -7.593 -33.879 1.00 17.19 76 LEU A CA 1
ATOM 606 C C . LEU A 1 76 ? -29.900 -7.396 -35.121 1.00 17.48 76 LEU A C 1
ATOM 607 O O . LEU A 1 76 ? -29.847 -8.187 -36.072 1.00 16.11 76 LEU A O 1
ATOM 612 N N . GLU A 1 77 ? -30.702 -6.334 -35.106 1.00 17.33 77 GLU A N 1
ATOM 613 C CA . GLU A 1 77 ? -31.570 -5.977 -36.232 1.00 20.95 77 GLU A CA 1
ATOM 614 C C . GLU A 1 77 ? -31.342 -4.502 -36.548 1.00 19.03 77 GLU A C 1
ATOM 615 O O . GLU A 1 77 ? -31.120 -3.706 -35.645 1.00 20.85 77 GLU A O 1
ATOM 621 N N . PRO A 1 78 ? -31.402 -4.122 -37.829 1.00 17.70 78 PRO A N 1
ATOM 622 C CA . PRO A 1 78 ? -31.184 -2.716 -38.184 1.00 17.64 78 PRO A CA 1
ATOM 623 C C . PRO A 1 78 ? -32.282 -1.787 -37.657 1.00 17.74 78 PRO A C 1
ATOM 624 O O . PRO A 1 78 ? -33.426 -2.201 -37.467 1.00 14.77 78 PRO A O 1
ATOM 628 N N . THR A 1 79 ? -31.916 -0.535 -37.407 1.00 17.79 79 THR A N 1
ATOM 629 C CA . THR A 1 79 ? -32.849 0.455 -36.890 1.00 17.71 79 THR A CA 1
ATOM 630 C C . THR A 1 79 ? -32.851 1.675 -37.809 1.00 17.24 79 THR A C 1
ATOM 631 O O . THR A 1 79 ? -31.968 1.833 -38.647 1.00 15.27 79 THR A O 1
ATOM 635 N N . PRO A 1 80 ? -33.847 2.557 -37.659 1.00 16.53 80 PRO A N 1
ATOM 636 C CA . PRO A 1 80 ? -33.870 3.740 -38.525 1.00 17.25 80 PRO A CA 1
ATOM 637 C C . PRO A 1 80 ? -32.628 4.612 -38.349 1.00 18.57 80 PRO A C 1
ATOM 638 O O . PRO A 1 80 ? -32.280 5.396 -39.231 1.00 18.52 80 PRO A O 1
ATOM 642 N N . HIS A 1 81 ? -31.962 4.478 -37.205 1.00 19.73 81 HIS A N 1
ATOM 643 C CA . HIS A 1 81 ? -30.764 5.270 -36.941 1.00 20.94 81 HIS A CA 1
ATOM 644 C C . HIS A 1 81 ? -29.464 4.477 -36.918 1.00 19.87 81 HIS A C 1
ATOM 645 O O . HIS A 1 81 ? -28.522 4.823 -36.202 1.00 19.33 81 HIS A O 1
ATOM 652 N N . THR A 1 82 ? -29.408 3.415 -37.712 1.00 19.15 82 THR A N 1
ATOM 653 C CA . THR A 1 82 ? -28.193 2.616 -37.794 1.00 16.57 82 THR A CA 1
ATOM 654 C C . THR A 1 82 ? -27.195 3.415 -38.627 1.00 15.79 82 THR A C 1
ATOM 655 O O . THR A 1 82 ? -27.522 3.882 -39.715 1.00 15.06 82 THR A O 1
ATOM 659 N N . ARG A 1 83 ? -25.987 3.576 -38.100 1.00 15.84 83 ARG A N 1
ATOM 660 C CA . ARG A 1 83 ? -24.935 4.351 -38.758 1.00 18.13 83 ARG A CA 1
ATOM 661 C C . ARG A 1 83 ? -23.843 3.472 -39.353 1.00 17.30 83 ARG A C 1
ATOM 662 O O . ARG A 1 83 ? -23.075 3.913 -40.201 1.00 16.98 83 ARG A O 1
ATOM 670 N N . ALA A 1 84 ? -23.745 2.238 -38.880 1.00 16.97 84 ALA A N 1
ATOM 671 C CA . ALA A 1 84 ? -22.723 1.351 -39.418 1.00 16.06 84 ALA A CA 1
ATOM 672 C C . ALA A 1 84 ? -23.131 -0.090 -39.183 1.00 15.21 84 ALA A C 1
ATOM 673 O O . ALA A 1 84 ? -24.003 -0.366 -38.371 1.00 15.34 84 ALA A O 1
ATOM 675 N N . ALA A 1 85 ? -22.499 -1.005 -39.902 1.00 14.22 85 ALA A N 1
ATOM 676 C CA . ALA A 1 85 ? -22.812 -2.413 -39.725 1.00 14.98 85 ALA A CA 1
ATOM 677 C C . ALA A 1 85 ? -21.531 -3.227 -39.759 1.00 15.49 85 ALA A C 1
ATOM 678 O O . ALA A 1 85 ? -20.683 -3.015 -40.623 1.00 16.37 85 ALA A O 1
ATOM 680 N N . LEU A 1 86 ? -21.393 -4.136 -38.798 1.00 14.87 86 LEU A N 1
ATOM 681 C CA . LEU A 1 86 ? -20.247 -5.024 -38.730 1.00 16.69 86 LEU A CA 1
ATOM 682 C C . LEU A 1 86 ? -20.771 -6.307 -39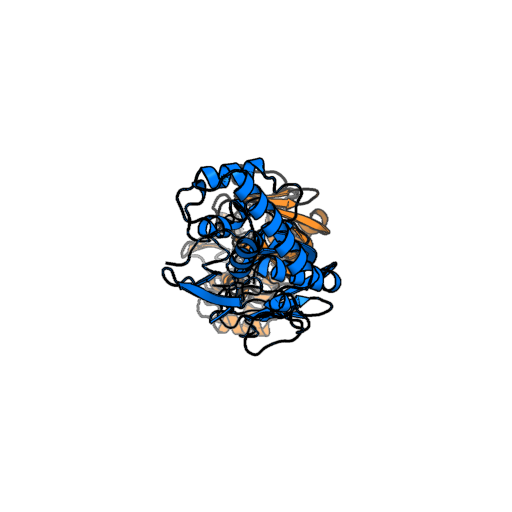.356 1.00 18.29 86 LEU A C 1
ATOM 683 O O . LEU A 1 86 ? -21.548 -7.035 -38.736 1.00 19.20 86 LEU A O 1
ATOM 688 N N . VAL A 1 87 ? -20.369 -6.557 -40.594 1.00 19.08 87 VAL A N 1
ATOM 689 C CA . VAL A 1 87 ? -20.813 -7.735 -41.320 1.00 20.07 87 VAL A CA 1
ATOM 690 C C . VAL A 1 87 ? -19.909 -8.926 -41.023 1.00 20.84 87 VAL A C 1
ATOM 691 O O . VAL A 1 87 ? -18.760 -8.959 -41.454 1.00 20.31 87 VAL A O 1
ATOM 695 N N . LEU A 1 88 ? -20.438 -9.884 -40.267 1.00 21.70 88 LEU A N 1
ATOM 696 C CA . LEU A 1 88 ? -19.705 -11.095 -39.909 1.00 24.75 88 LEU A CA 1
ATOM 697 C C . LEU A 1 88 ? -20.107 -12.213 -40.855 1.00 26.26 88 LEU A C 1
ATOM 698 O O . LEU A 1 88 ? -21.099 -12.101 -41.575 1.00 27.72 88 LEU A O 1
ATOM 703 N N . GLU A 1 89 ? -19.351 -13.299 -40.853 1.00 28.70 89 GLU A N 1
ATOM 704 C CA . GLU A 1 89 ? -19.679 -14.393 -41.747 1.00 31.92 89 GLU A CA 1
ATOM 705 C C . GLU A 1 89 ? -21.021 -15.008 -41.365 1.00 31.63 89 GLU A C 1
ATOM 706 O O . GLU A 1 89 ? -21.824 -15.340 -42.235 1.00 33.41 89 GLU A O 1
ATOM 712 N N . GLY A 1 90 ? -21.281 -15.125 -40.068 1.00 30.85 90 GLY A N 1
ATOM 713 C CA . GLY A 1 90 ? -22.527 -15.723 -39.622 1.00 30.09 90 GLY A CA 1
ATOM 714 C C . GLY A 1 90 ? -23.695 -14.778 -39.402 1.00 29.96 90 GLY A C 1
ATOM 715 O O . GLY A 1 90 ? -24.849 -15.213 -39.374 1.00 29.47 90 GLY A O 1
ATOM 716 N N . ARG A 1 91 ? -23.409 -13.489 -39.240 1.00 28.01 91 ARG A N 1
ATOM 717 C CA . ARG A 1 91 ? -24.463 -12.510 -39.016 1.00 26.47 91 ARG A CA 1
ATOM 718 C C . ARG A 1 91 ? -23.935 -11.087 -39.094 1.00 24.75 91 ARG A C 1
ATOM 719 O O . ARG A 1 91 ? -22.770 -10.862 -39.399 1.00 22.68 91 ARG A O 1
ATOM 727 N N . THR A 1 92 ? -24.806 -10.134 -38.791 1.00 23.81 92 THR A N 1
ATOM 728 C CA . THR A 1 92 ? -24.443 -8.723 -38.842 1.00 22.31 92 THR A CA 1
ATOM 729 C C . THR A 1 92 ? -24.843 -7.980 -37.571 1.00 21.95 92 THR A C 1
ATOM 730 O O . THR A 1 92 ? -25.916 -8.222 -37.012 1.00 23.20 92 THR A O 1
ATOM 734 N N . LEU A 1 93 ? -23.968 -7.089 -37.113 1.00 20.03 93 LEU A N 1
ATOM 735 C CA . LEU A 1 93 ? -24.230 -6.276 -35.932 1.00 18.85 93 LEU A CA 1
ATOM 736 C C . LEU A 1 93 ? -24.459 -4.852 -36.433 1.00 18.28 93 LEU A C 1
ATOM 737 O O . LEU A 1 93 ? -23.682 -4.353 -37.249 1.00 19.11 93 LEU A O 1
ATOM 742 N N . TYR A 1 94 ? -25.505 -4.193 -35.950 1.00 16.24 94 TYR A N 1
ATOM 743 C CA . TYR A 1 94 ? -25.788 -2.829 -36.396 1.00 16.31 94 TYR A CA 1
ATOM 744 C C . TYR A 1 94 ? -25.525 -1.810 -35.298 1.00 16.08 94 TYR A C 1
ATOM 745 O O . TYR A 1 94 ? -25.964 -1.990 -34.164 1.00 15.69 94 TYR A O 1
ATOM 754 N N . PHE A 1 95 ? -24.802 -0.748 -35.648 1.00 15.35 95 PHE A N 1
ATOM 755 C CA . PHE A 1 95 ? -24.479 0.306 -34.702 1.00 15.53 95 PHE A CA 1
ATOM 756 C C . PHE A 1 95 ? -25.572 1.378 -34.768 1.00 14.87 95 PHE A C 1
ATOM 757 O O . PHE A 1 95 ? -25.594 2.225 -35.656 1.00 14.17 95 PHE A O 1
ATOM 765 N N . HIS A 1 96 ? -26.492 1.282 -33.822 1.00 14.48 96 HIS A N 1
ATOM 766 C CA . HIS A 1 96 ? -27.625 2.181 -33.682 1.00 16.34 96 HIS A CA 1
ATOM 767 C C . HIS A 1 96 ? -27.134 3.402 -32.911 1.00 17.04 96 HIS A C 1
ATOM 768 O O . HIS A 1 96 ? -26.540 3.257 -31.843 1.00 17.42 96 HIS A O 1
ATOM 775 N N . ASP A 1 97 ? -27.354 4.600 -33.442 1.00 18.86 97 ASP A N 1
ATOM 776 C CA . ASP A 1 97 ? -26.902 5.789 -32.729 1.00 18.04 97 ASP A CA 1
ATOM 777 C C . ASP A 1 97 ? -27.662 7.049 -33.127 1.00 19.64 97 ASP A C 1
ATOM 778 O O . ASP A 1 97 ? -27.208 7.829 -33.965 1.00 18.44 97 ASP A O 1
ATOM 783 N N . PRO A 1 98 ? -28.831 7.263 -32.517 1.00 20.94 98 PRO A N 1
ATOM 784 C CA . PRO A 1 98 ? -29.687 8.424 -32.775 1.00 22.97 98 PRO A CA 1
ATOM 785 C C . PRO A 1 98 ? -28.967 9.777 -32.701 1.00 23.74 98 PRO A C 1
ATOM 786 O O . PRO A 1 98 ? -29.019 10.554 -33.643 1.00 24.92 98 PRO A O 1
ATOM 790 N N . ARG A 1 99 ? -28.290 10.053 -31.588 1.00 25.02 99 ARG A N 1
ATOM 791 C CA . ARG A 1 99 ? -27.619 11.344 -31.418 1.00 25.85 99 ARG A CA 1
ATOM 792 C C . ARG A 1 99 ? -26.234 11.500 -32.033 1.00 25.76 99 ARG A C 1
ATOM 793 O O . ARG A 1 99 ? -25.661 12.587 -31.996 1.00 25.46 99 ARG A O 1
ATOM 801 N N . ARG A 1 100 ? -25.707 10.414 -32.597 1.00 24.27 100 ARG A N 1
ATOM 802 C CA . ARG A 1 100 ? -24.414 10.408 -33.279 1.00 23.51 100 ARG A CA 1
ATOM 803 C C . ARG A 1 100 ? -23.181 10.766 -32.457 1.00 23.04 100 ARG A C 1
ATOM 804 O O . ARG A 1 100 ? -22.228 11.337 -32.989 1.00 22.32 100 ARG A O 1
ATOM 812 N N . PHE A 1 101 ? -23.187 10.432 -31.171 1.00 21.97 101 PHE A N 1
ATOM 813 C CA . PHE A 1 101 ? -22.030 10.712 -30.330 1.00 23.23 101 PHE A CA 1
ATOM 814 C C . PHE A 1 101 ? -21.050 9.541 -30.378 1.00 22.41 101 PHE A C 1
ATOM 815 O O . PHE A 1 101 ? -19.862 9.698 -30.095 1.00 21.33 101 PHE A O 1
ATOM 823 N N . GLY A 1 102 ? -21.553 8.369 -30.747 1.00 20.22 102 GLY A N 1
ATOM 824 C CA . GLY A 1 102 ? -20.693 7.204 -30.832 1.00 19.11 102 GLY A CA 1
ATOM 825 C C . GLY A 1 102 ? -19.552 7.384 -31.822 1.00 18.79 102 GLY A C 1
ATOM 826 O O . GLY A 1 102 ? -19.640 8.174 -32.760 1.00 19.62 102 GLY A O 1
ATOM 827 N N . ARG A 1 103 ? -18.469 6.647 -31.606 1.00 17.59 103 ARG A N 1
ATOM 828 C CA . ARG A 1 103 ? -17.314 6.706 -32.487 1.00 18.20 103 ARG A CA 1
ATOM 829 C C . ARG A 1 103 ? -16.738 5.304 -32.639 1.00 17.96 103 ARG A C 1
ATOM 830 O O . ARG A 1 103 ? -16.934 4.456 -31.774 1.00 18.54 103 ARG A O 1
ATOM 838 N N . LEU A 1 104 ? -16.053 5.063 -33.751 1.00 18.02 104 LEU A N 1
ATOM 839 C CA . LEU A 1 104 ? -15.403 3.777 -33.990 1.00 18.44 104 LEU A CA 1
ATOM 840 C C . LEU A 1 104 ? -13.962 4.104 -34.351 1.00 19.12 104 LEU A C 1
ATOM 841 O O . LEU A 1 104 ? -13.703 5.070 -35.072 1.00 19.77 104 LEU A O 1
ATOM 846 N N . PHE A 1 105 ? -13.033 3.301 -33.850 1.00 19.05 105 PHE A N 1
ATOM 847 C CA . PHE A 1 105 ? -11.617 3.513 -34.111 1.00 19.61 105 PHE A CA 1
ATOM 848 C C . PHE A 1 105 ? -10.916 2.228 -34.518 1.00 19.43 105 PHE A C 1
ATOM 849 O O . PHE A 1 105 ? -10.874 1.262 -33.753 1.00 18.61 105 PHE A O 1
ATOM 857 N N . GLY A 1 106 ? -10.368 2.219 -35.725 1.00 18.90 106 GLY A N 1
ATOM 858 C CA . GLY A 1 106 ? -9.623 1.062 -36.180 1.00 22.06 106 GLY A CA 1
ATOM 859 C C . GLY A 1 106 ? -8.198 1.400 -35.790 1.00 22.62 106 GLY A C 1
ATOM 860 O O . GLY A 1 106 ? -7.681 2.446 -36.183 1.00 23.72 106 GLY A O 1
ATOM 861 N N . VAL A 1 107 ? -7.560 0.546 -35.005 1.00 23.11 107 VAL A N 1
ATOM 862 C CA . VAL A 1 107 ? -6.194 0.834 -34.578 1.00 23.87 107 VAL A CA 1
ATOM 863 C C . VAL A 1 107 ? -5.336 -0.414 -34.432 1.00 23.63 107 VAL A C 1
ATOM 864 O O . VAL A 1 107 ? -5.852 -1.503 -34.213 1.00 20.99 107 VAL A O 1
ATOM 868 N N . ARG A 1 108 ? -4.024 -0.249 -34.570 1.00 24.95 108 ARG A N 1
ATOM 869 C CA . ARG A 1 108 ? -3.119 -1.369 -34.366 1.00 27.58 108 ARG A CA 1
ATOM 870 C C . ARG A 1 108 ? -3.312 -1.612 -32.872 1.00 28.16 108 ARG A C 1
ATOM 871 O O . ARG A 1 108 ? -3.548 -0.664 -32.126 1.00 27.77 108 ARG A O 1
ATOM 879 N N . ARG A 1 109 ? -3.226 -2.861 -32.439 1.00 29.15 109 ARG A N 1
ATOM 880 C CA . ARG A 1 109 ? -3.428 -3.196 -31.031 1.00 31.22 109 ARG A CA 1
ATOM 881 C C . ARG A 1 109 ? -2.571 -2.355 -30.082 1.00 32.03 109 ARG A C 1
ATOM 882 O O . ARG A 1 109 ? -1.343 -2.329 -30.192 1.00 30.87 109 ARG A O 1
ATOM 890 N N . GLY A 1 110 ? -3.236 -1.668 -29.154 1.00 32.18 110 GLY A N 1
ATOM 891 C CA . GLY A 1 110 ? -2.535 -0.843 -28.186 1.00 32.32 110 GLY A CA 1
ATOM 892 C C . GLY A 1 110 ? -2.325 0.613 -28.571 1.00 32.82 110 GLY A C 1
ATOM 893 O O . GLY A 1 110 ? -2.136 1.460 -27.692 1.00 32.96 110 GLY A O 1
ATOM 894 N N . ASP A 1 111 ? -2.360 0.916 -29.868 1.00 32.20 111 ASP A N 1
ATOM 895 C CA . ASP A 1 111 ? -2.143 2.288 -30.332 1.00 32.19 111 ASP A CA 1
ATOM 896 C C . ASP A 1 111 ? -3.349 3.174 -30.053 1.00 31.77 111 ASP A C 1
ATOM 897 O O . ASP A 1 111 ? -4.225 3.349 -30.902 1.00 30.65 111 ASP A O 1
ATOM 902 N N . TYR A 1 112 ? -3.373 3.751 -28.858 1.00 30.27 112 TYR A N 1
ATOM 903 C CA . TYR A 1 112 ? -4.481 4.599 -28.451 1.00 30.15 112 TYR A CA 1
ATOM 904 C C . TYR A 1 112 ? -4.186 6.092 -28.532 1.00 32.02 112 TYR A C 1
ATOM 905 O O . TYR A 1 112 ? -4.863 6.901 -27.892 1.00 32.32 112 TYR A O 1
ATOM 914 N N . ARG A 1 113 ? -3.189 6.455 -29.336 1.00 33.48 113 ARG A N 1
ATOM 915 C CA . ARG A 1 113 ? -2.813 7.857 -29.513 1.00 35.69 113 ARG A CA 1
ATOM 916 C C . ARG A 1 113 ? -4.014 8.712 -29.905 1.00 36.12 113 ARG A C 1
ATOM 917 O O . ARG A 1 113 ? -4.036 9.917 -29.658 1.00 36.04 113 ARG A O 1
ATOM 925 N N . GLU A 1 114 ? -5.008 8.084 -30.523 1.00 37.35 114 GLU A N 1
ATOM 926 C CA . GLU A 1 114 ? -6.212 8.787 -30.945 1.00 38.66 114 GLU A CA 1
ATOM 927 C C . GLU A 1 114 ? -7.300 8.689 -29.886 1.00 37.67 114 GLU A C 1
ATOM 928 O O . GLU A 1 114 ? -8.280 9.431 -29.923 1.00 38.50 114 GLU A O 1
ATOM 934 N N . ILE A 1 115 ? -7.111 7.775 -28.940 1.00 36.83 115 ILE A N 1
ATOM 935 C CA . ILE A 1 115 ? -8.067 7.551 -27.860 1.00 35.71 115 ILE A CA 1
ATOM 936 C C . ILE A 1 115 ? -7.300 7.578 -26.533 1.00 35.91 115 ILE A C 1
ATOM 937 O O . ILE A 1 115 ? -7.262 6.589 -25.800 1.00 35.44 115 ILE A O 1
ATOM 942 N N . PRO A 1 116 ? -6.676 8.719 -26.209 1.00 36.37 116 PRO A N 1
ATOM 943 C CA . PRO A 1 116 ? -5.905 8.858 -24.968 1.00 36.53 116 PRO A CA 1
ATOM 944 C C . PRO A 1 116 ? -6.638 8.538 -23.664 1.00 36.27 116 PRO A C 1
ATOM 945 O O . PRO A 1 116 ? -6.025 8.049 -22.716 1.00 36.85 116 PRO A O 1
ATOM 949 N N . LEU A 1 117 ? -7.939 8.806 -23.608 1.00 36.55 117 LEU A N 1
ATOM 950 C CA . LEU A 1 117 ? -8.705 8.510 -22.399 1.00 36.54 117 LEU A CA 1
ATOM 951 C C . LEU A 1 117 ? -8.506 7.042 -22.050 1.00 37.31 117 LEU A C 1
ATOM 952 O O . LEU A 1 117 ? -8.393 6.666 -20.884 1.00 37.59 117 LEU A O 1
ATOM 957 N N . LEU A 1 118 ? -8.452 6.220 -23.088 1.00 36.94 118 LEU A N 1
ATOM 958 C CA . LEU A 1 118 ? -8.279 4.790 -22.935 1.00 37.62 118 LEU A CA 1
ATOM 959 C C . LEU A 1 118 ? -6.938 4.445 -22.278 1.00 38.10 118 LEU A C 1
ATOM 960 O O . LEU A 1 118 ? -6.773 3.364 -21.706 1.00 37.43 118 LEU A O 1
ATOM 965 N N . LEU A 1 119 ? -5.989 5.375 -22.347 1.00 38.09 119 LEU A N 1
ATOM 966 C CA . LEU A 1 119 ? -4.663 5.166 -21.773 1.00 38.29 119 LEU A CA 1
ATOM 967 C C . LEU A 1 119 ? -4.534 5.590 -20.316 1.00 37.99 119 LEU A C 1
ATOM 968 O O . LEU A 1 119 ? -3.665 5.097 -19.601 1.00 39.28 119 LEU A O 1
ATOM 973 N N . ARG A 1 120 ? -5.388 6.506 -19.876 1.00 36.49 120 ARG A N 1
ATOM 974 C CA . ARG A 1 120 ? -5.324 6.984 -18.504 1.00 36.09 120 ARG A CA 1
ATOM 975 C C . ARG A 1 120 ? -6.426 6.444 -17.589 1.00 35.84 120 ARG A C 1
ATOM 976 O O . ARG A 1 120 ? -6.441 6.744 -16.398 1.00 36.54 120 ARG A O 1
ATOM 984 N N . LEU A 1 121 ? -7.351 5.663 -18.135 1.00 35.11 121 LEU A N 1
ATOM 985 C CA . LEU A 1 121 ? -8.434 5.113 -17.320 1.00 35.23 121 LEU A CA 1
ATOM 986 C C . LEU A 1 121 ? -7.903 4.476 -16.042 1.00 35.27 121 LEU A C 1
ATOM 987 O O . LEU A 1 121 ? -6.877 3.796 -16.055 1.00 35.57 121 LEU A O 1
ATOM 992 N N . GLY A 1 122 ? -8.605 4.701 -14.935 1.00 35.88 122 GLY A N 1
ATOM 993 C CA . GLY A 1 122 ? -8.183 4.125 -13.675 1.00 34.82 122 GLY A CA 1
ATOM 994 C C . GLY A 1 122 ? -8.513 2.648 -13.638 1.00 34.92 122 GLY A C 1
ATOM 995 O O . GLY A 1 122 ? -8.968 2.085 -14.635 1.00 34.43 122 GLY A O 1
ATOM 996 N N . PRO A 1 123 ? -8.300 1.984 -12.496 1.00 35.25 123 PRO A N 1
ATOM 997 C CA . PRO A 1 123 ? -8.599 0.554 -12.397 1.00 35.03 123 PRO A CA 1
ATOM 998 C C . PRO A 1 123 ? -10.074 0.235 -12.649 1.00 34.95 123 PRO A C 1
ATOM 999 O O . PRO A 1 123 ? -10.956 1.056 -12.377 1.00 34.86 123 PRO A O 1
ATOM 1003 N N . GLU A 1 124 ? -10.331 -0.959 -13.176 1.00 34.97 124 GLU A N 1
ATOM 1004 C CA . GLU A 1 124 ? -11.691 -1.398 -13.457 1.00 35.82 124 GLU A CA 1
ATOM 1005 C C . GLU A 1 124 ? -12.393 -1.660 -12.114 1.00 35.97 124 GLU A C 1
ATOM 1006 O O . GLU A 1 124 ? -12.024 -2.576 -11.375 1.00 35.33 124 GLU A O 1
ATOM 1012 N N . PRO A 1 125 ? -13.415 -0.848 -11.789 1.00 35.33 125 PRO A N 1
ATOM 1013 C CA . PRO A 1 125 ? -14.214 -0.912 -10.559 1.00 34.89 125 PRO A CA 1
ATOM 1014 C C . PRO A 1 125 ? -14.519 -2.302 -10.002 1.00 34.32 125 PRO A C 1
ATOM 1015 O O . PRO A 1 125 ? -14.442 -2.517 -8.793 1.00 34.26 125 PRO A O 1
ATOM 1019 N N . LEU A 1 126 ? -14.872 -3.240 -10.872 1.00 34.82 126 LEU A N 1
ATOM 1020 C CA . LEU A 1 126 ? -15.191 -4.593 -10.432 1.00 36.27 126 LEU A CA 1
ATOM 1021 C C . LEU A 1 126 ? -13.998 -5.539 -10.514 1.00 37.48 126 LEU A C 1
ATOM 1022 O O . LEU A 1 126 ? -14.163 -6.730 -10.779 1.00 38.07 126 LEU A O 1
ATOM 1027 N N . SER A 1 127 ? -12.798 -5.013 -10.284 1.00 38.95 127 SER A N 1
ATOM 1028 C CA . SER A 1 127 ? -11.598 -5.842 -10.341 1.00 39.60 127 SER A CA 1
ATOM 1029 C C . SER A 1 127 ? -10.803 -5.752 -9.048 1.00 40.35 127 SER A C 1
ATOM 1030 O O . SER A 1 127 ? -11.047 -4.880 -8.211 1.00 39.30 127 SER A O 1
ATOM 1033 N N . GLU A 1 128 ? -9.845 -6.662 -8.904 1.00 41.47 128 GLU A N 1
ATOM 1034 C CA . GLU A 1 128 ? -8.983 -6.715 -7.731 1.00 41.97 128 GLU A CA 1
ATOM 1035 C C . GLU A 1 128 ? -8.080 -5.487 -7.717 1.00 41.34 128 GLU A C 1
ATOM 1036 O O . GLU A 1 128 ? -7.563 -5.092 -6.671 1.00 40.53 128 GLU A O 1
ATOM 1042 N N . ALA A 1 129 ? -7.912 -4.881 -8.889 1.00 40.54 129 ALA A N 1
ATOM 1043 C CA . ALA A 1 129 ? -7.067 -3.702 -9.041 1.00 39.57 129 ALA A CA 1
ATOM 1044 C C . ALA A 1 129 ? -7.692 -2.442 -8.443 1.00 39.07 129 ALA A C 1
ATOM 1045 O O . ALA A 1 129 ? -6.983 -1.496 -8.098 1.00 37.95 129 ALA A O 1
ATOM 1047 N N . PHE A 1 130 ? -9.017 -2.416 -8.337 1.00 38.72 130 PHE A N 1
ATOM 1048 C CA . PHE A 1 130 ? -9.693 -1.260 -7.755 1.00 38.40 130 PHE A CA 1
ATOM 1049 C C . PHE A 1 130 ? -9.547 -1.403 -6.239 1.00 38.63 130 PHE A C 1
ATOM 1050 O O . PHE A 1 130 ? -10.297 -2.157 -5.607 1.00 38.68 130 PHE A O 1
ATOM 1058 N N . ALA A 1 131 ? -8.581 -0.681 -5.669 1.00 37.74 131 ALA A N 1
ATOM 1059 C CA . ALA A 1 131 ? -8.293 -0.745 -4.235 1.00 37.38 131 ALA A CA 1
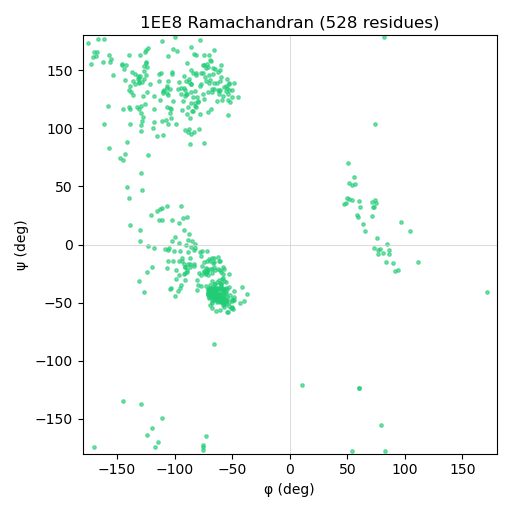ATOM 1060 C C . ALA A 1 131 ? -8.631 0.530 -3.469 1.00 37.05 131 ALA A C 1
ATOM 1061 O O . ALA A 1 131 ? -8.512 1.639 -3.992 1.00 36.90 131 ALA A O 1
ATOM 1063 N N . PHE A 1 132 ? -9.024 0.359 -2.209 1.00 36.23 132 PHE A N 1
ATOM 1064 C CA . PHE A 1 132 ? -9.412 1.480 -1.362 1.00 35.59 132 PHE A CA 1
ATOM 1065 C C . PHE A 1 132 ? -8.321 2.522 -1.085 1.00 35.53 132 PHE A C 1
ATOM 1066 O O . PHE A 1 132 ? -8.585 3.728 -1.123 1.00 34.99 132 PHE A O 1
ATOM 1074 N N . PRO A 1 133 ? -7.086 2.080 -0.793 1.00 35.64 133 PRO A N 1
ATOM 1075 C CA . PRO A 1 133 ? -6.019 3.050 -0.525 1.00 35.86 133 PRO A CA 1
ATOM 1076 C C . PRO A 1 133 ? -5.899 4.084 -1.645 1.00 35.22 133 PRO A C 1
ATOM 1077 O O . PRO A 1 133 ? -5.928 5.292 -1.395 1.00 36.04 133 PRO A O 1
ATOM 1081 N N . GLY A 1 134 ? -5.767 3.600 -2.877 1.00 34.92 134 GLY A N 1
ATOM 1082 C CA . GLY A 1 134 ? -5.655 4.492 -4.017 1.00 34.15 134 GLY A CA 1
ATOM 1083 C C . GLY A 1 134 ? -6.904 5.339 -4.172 1.00 34.59 134 GLY A C 1
ATOM 1084 O O . GLY A 1 134 ? -6.825 6.554 -4.373 1.00 33.44 134 GLY A O 1
ATOM 1085 N N . PHE A 1 135 ? -8.064 4.694 -4.069 1.00 34.43 135 PHE A N 1
ATOM 1086 C CA . PHE A 1 135 ? -9.341 5.387 -4.190 1.00 34.79 135 PHE A CA 1
ATOM 1087 C C . PHE A 1 135 ? -9.430 6.499 -3.156 1.00 35.40 135 PHE A C 1
ATOM 1088 O O . PHE A 1 135 ? -9.714 7.652 -3.489 1.00 34.40 135 PHE A O 1
ATOM 1096 N N . PHE A 1 136 ? -9.168 6.152 -1.899 1.00 36.70 136 PHE A N 1
ATOM 1097 C CA . PHE A 1 136 ? -9.214 7.122 -0.815 1.00 38.07 136 PHE A CA 1
ATOM 1098 C C . PHE A 1 136 ? -8.225 8.259 -1.083 1.00 37.93 136 PHE A C 1
ATOM 1099 O O . PHE A 1 136 ? -8.589 9.435 -1.004 1.00 37.53 136 PHE A O 1
ATOM 1107 N N . ARG A 1 137 ? -6.981 7.912 -1.411 1.00 38.36 137 ARG A N 1
ATOM 1108 C CA . ARG A 1 137 ? -5.972 8.929 -1.704 1.00 39.29 137 ARG A CA 1
ATOM 1109 C C . ARG A 1 137 ? -6.445 9.831 -2.839 1.00 39.07 137 ARG A C 1
ATOM 1110 O O . ARG A 1 137 ? -6.255 11.052 -2.800 1.00 38.86 137 ARG A O 1
ATOM 1118 N N . GLY A 1 138 ? -7.065 9.221 -3.846 1.00 39.15 138 GLY A N 1
ATOM 1119 C CA . GLY A 1 138 ? -7.559 9.976 -4.982 1.00 38.43 138 GLY A CA 1
ATOM 1120 C C . GLY A 1 138 ? -8.600 10.998 -4.584 1.00 38.50 138 GLY A C 1
ATOM 1121 O O . GLY A 1 138 ? -8.724 12.051 -5.209 1.00 39.19 138 GLY A O 1
ATOM 1122 N N . LEU A 1 139 ? -9.352 10.696 -3.532 1.00 37.88 139 LEU A N 1
ATOM 1123 C CA . LEU A 1 139 ? -10.385 11.609 -3.065 1.00 37.10 139 LEU A CA 1
ATOM 1124 C C . LEU A 1 139 ? -9.789 12.722 -2.209 1.00 37.30 139 LEU A C 1
ATOM 1125 O O . LEU A 1 139 ? -10.204 13.881 -2.297 1.00 36.70 139 LEU A O 1
ATOM 1130 N N . LYS A 1 140 ? -8.810 12.369 -1.384 1.00 38.46 140 LYS A N 1
ATOM 1131 C CA . LYS A 1 140 ? -8.172 13.340 -0.501 1.00 40.50 140 LYS A CA 1
ATOM 1132 C C . LYS A 1 140 ? -7.353 14.405 -1.223 1.00 41.16 140 LYS A C 1
ATOM 1133 O O . LYS A 1 140 ? -6.962 15.405 -0.620 1.00 41.34 140 LYS A O 1
ATOM 1139 N N . GLU A 1 141 ? -7.108 14.196 -2.512 1.00 41.91 141 GLU A N 1
ATOM 1140 C CA . GLU A 1 141 ? -6.336 15.150 -3.296 1.00 43.26 141 GLU A CA 1
ATOM 1141 C C . GLU A 1 141 ? -7.219 16.132 -4.061 1.00 43.42 141 GLU A C 1
ATOM 1142 O O . GLU A 1 141 ? -6.712 16.992 -4.777 1.00 43.90 141 GLU A O 1
ATOM 1148 N N . SER A 1 142 ? -8.535 16.026 -3.899 1.00 42.90 142 SER A N 1
ATOM 1149 C CA . SER A 1 142 ? -9.435 16.907 -4.630 1.00 43.18 142 SER A CA 1
ATOM 1150 C C . SER A 1 142 ? -10.362 17.771 -3.788 1.00 42.93 142 SER A C 1
ATOM 1151 O O . SER A 1 142 ? -10.945 17.315 -2.805 1.00 43.19 142 SER A O 1
ATOM 1154 N N . ALA A 1 143 ? -10.502 19.026 -4.198 1.00 42.59 143 ALA A N 1
ATOM 1155 C CA . ALA A 1 143 ? -11.388 19.958 -3.518 1.00 42.39 143 ALA A CA 1
ATOM 1156 C C . ALA A 1 143 ? -12.676 20.029 -4.340 1.00 41.29 143 ALA A C 1
ATOM 1157 O O . ALA A 1 143 ? -13.653 20.667 -3.944 1.00 41.47 143 ALA A O 1
ATOM 1159 N N . ARG A 1 144 ? -12.663 19.363 -5.493 1.00 40.26 144 ARG A N 1
ATOM 1160 C CA . ARG A 1 144 ? -13.827 19.332 -6.370 1.00 38.83 144 ARG A CA 1
ATOM 1161 C C . ARG A 1 144 ? -14.922 18.469 -5.758 1.00 36.83 144 ARG A C 1
ATOM 1162 O O . ARG A 1 144 ? -14.644 17.581 -4.960 1.00 34.82 144 ARG A O 1
ATOM 1170 N N . PRO A 1 145 ? -16.185 18.717 -6.138 1.00 35.60 145 PRO A N 1
ATOM 1171 C CA . PRO A 1 145 ? -17.318 17.947 -5.610 1.00 34.94 145 PRO A CA 1
ATOM 1172 C C . PRO A 1 145 ? -17.134 16.442 -5.770 1.00 34.04 145 PRO A C 1
ATOM 1173 O O . PRO A 1 145 ? -16.669 15.961 -6.806 1.00 33.50 145 PRO A O 1
ATOM 1177 N N . LEU A 1 146 ? -17.520 15.707 -4.736 1.00 33.34 146 LEU A N 1
ATOM 1178 C CA . LEU A 1 146 ? -17.410 14.256 -4.722 1.00 32.97 146 LEU A CA 1
ATOM 1179 C C . LEU A 1 146 ? -17.848 13.597 -6.028 1.00 32.79 146 LEU A C 1
ATOM 1180 O O . LEU A 1 146 ? -17.120 12.773 -6.590 1.00 32.69 146 LEU A O 1
ATOM 1185 N N . LYS A 1 147 ? -19.030 13.957 -6.517 1.00 32.00 147 LYS A N 1
ATOM 1186 C CA . LYS A 1 147 ? -19.525 13.356 -7.743 1.00 32.29 147 LYS A CA 1
ATOM 1187 C C . LYS A 1 147 ? -18.601 13.570 -8.943 1.00 32.62 147 LYS A C 1
ATOM 1188 O O . LYS A 1 147 ? -18.449 12.673 -9.768 1.00 31.75 147 LYS A O 1
ATOM 1194 N N . ALA A 1 148 ? -17.998 14.751 -9.044 1.00 33.26 148 ALA A N 1
ATOM 1195 C CA . ALA A 1 148 ? -17.080 15.039 -10.148 1.00 34.43 148 ALA A CA 1
ATOM 1196 C C . ALA A 1 148 ? -15.914 14.053 -10.126 1.00 34.93 148 ALA A C 1
ATOM 1197 O O . ALA A 1 148 ? -15.391 13.664 -11.169 1.00 35.97 148 ALA A O 1
ATOM 1199 N N . LEU A 1 149 ? -15.499 13.644 -8.937 1.00 35.57 149 LEU A N 1
ATOM 1200 C CA . LEU A 1 149 ? -14.405 12.691 -8.849 1.00 36.23 149 LEU A CA 1
ATOM 1201 C C . LEU A 1 149 ? -14.872 11.295 -9.237 1.00 36.20 149 LEU A C 1
ATOM 1202 O O . LEU A 1 149 ? -14.071 10.451 -9.633 1.00 36.15 149 LEU A O 1
ATOM 1207 N N . LEU A 1 150 ? -16.169 11.045 -9.124 1.00 36.53 150 LEU A N 1
ATOM 1208 C CA . LEU A 1 150 ? -16.694 9.740 -9.494 1.00 37.58 150 LEU A CA 1
ATOM 1209 C C . LEU A 1 150 ? -16.813 9.656 -11.009 1.00 38.31 150 LEU A C 1
ATOM 1210 O O . LEU A 1 150 ? -16.785 8.569 -11.583 1.00 38.68 150 LEU A O 1
ATOM 1215 N N . LEU A 1 151 ? -16.937 10.818 -11.646 1.00 38.86 151 LEU A N 1
ATOM 1216 C CA . LEU A 1 151 ? -17.073 10.904 -13.091 1.00 39.97 151 LEU A CA 1
ATOM 1217 C C . LEU A 1 151 ? -15.755 11.054 -13.832 1.00 41.60 151 LEU A C 1
ATOM 1218 O O . LEU A 1 151 ? -15.701 10.841 -15.041 1.00 40.66 151 LEU A O 1
ATOM 1223 N N . ASP A 1 152 ? -14.696 11.422 -13.116 1.00 43.55 152 ASP A N 1
ATOM 1224 C CA . ASP A 1 152 ? -13.394 11.609 -13.746 1.00 45.19 152 ASP A CA 1
ATOM 1225 C C . ASP A 1 152 ? -12.993 10.389 -14.559 1.00 44.69 152 ASP A C 1
ATOM 1226 O O . ASP A 1 152 ? -12.599 10.512 -15.719 1.00 45.07 152 ASP A O 1
ATOM 1231 N N . GLN A 1 153 ? -13.099 9.221 -13.934 1.00 44.28 153 GLN A N 1
ATOM 1232 C CA . GLN A 1 153 ? -12.767 7.941 -14.553 1.00 43.54 153 GLN A CA 1
ATOM 1233 C C . GLN A 1 153 ? -11.291 7.587 -14.468 1.00 43.01 153 GLN A C 1
ATOM 1234 O O . GLN A 1 153 ? -10.856 6.545 -14.958 1.00 42.52 153 GLN A O 1
ATOM 1240 N N . ARG A 1 154 ? -10.520 8.465 -13.842 1.00 42.79 154 ARG A N 1
ATOM 1241 C CA . ARG A 1 154 ? -9.106 8.211 -13.630 1.00 41.69 154 ARG A CA 1
ATOM 1242 C C . ARG A 1 154 ? -9.088 7.528 -12.267 1.00 40.53 154 ARG A C 1
ATOM 1243 O O . ARG A 1 154 ? -8.128 6.851 -11.902 1.00 40.43 154 ARG A O 1
ATOM 1251 N N . LEU A 1 155 ? -10.178 7.718 -11.527 1.00 38.49 155 LEU A N 1
ATOM 1252 C CA . LEU A 1 155 ? -10.345 7.126 -10.205 1.00 37.58 155 LEU A CA 1
ATOM 1253 C C . LEU A 1 155 ? -11.285 5.930 -10.278 1.00 36.23 155 LEU A C 1
ATOM 1254 O O . LEU A 1 155 ? -11.084 4.931 -9.594 1.00 35.89 155 LEU A O 1
ATOM 1259 N N . ALA A 1 156 ? -12.316 6.048 -11.110 1.00 34.85 156 ALA A N 1
ATOM 1260 C CA . ALA A 1 156 ? -13.309 4.992 -11.279 1.00 33.03 156 ALA A CA 1
ATOM 1261 C C . ALA A 1 156 ? -13.734 4.884 -12.742 1.00 30.38 156 ALA A C 1
ATOM 1262 O O . ALA A 1 156 ? -14.709 5.507 -13.164 1.00 31.37 156 ALA A O 1
ATOM 1264 N N . ALA A 1 157 ? -13.011 4.085 -13.515 1.00 28.75 157 ALA A N 1
ATOM 1265 C CA . ALA A 1 157 ? -13.324 3.923 -14.927 1.00 26.93 157 ALA A CA 1
ATOM 1266 C C . ALA A 1 157 ? -14.726 3.369 -15.164 1.00 26.17 157 ALA A C 1
ATOM 1267 O O . ALA A 1 157 ? -15.198 2.498 -14.431 1.00 27.16 157 ALA A O 1
ATOM 1269 N N . GLY A 1 158 ? -15.397 3.889 -16.186 1.00 24.55 158 GLY A N 1
ATOM 1270 C CA . GLY A 1 158 ? -16.723 3.402 -16.519 1.00 24.34 158 GLY A CA 1
ATOM 1271 C C . GLY A 1 158 ? -17.920 4.001 -15.800 1.00 24.06 158 GLY A C 1
ATOM 1272 O O . GLY A 1 158 ? -19.058 3.719 -16.169 1.00 22.66 158 GLY A O 1
ATOM 1273 N N . VAL A 1 159 ? -17.678 4.829 -14.791 1.00 23.93 159 VAL A N 1
ATOM 1274 C CA . VAL A 1 159 ? -18.765 5.432 -14.036 1.00 25.39 159 VAL A CA 1
ATOM 1275 C C . VAL A 1 159 ? -19.310 6.716 -14.657 1.00 26.20 159 VAL A C 1
ATOM 1276 O O . VAL A 1 159 ? -18.556 7.621 -15.026 1.00 27.48 159 VAL A O 1
ATOM 1280 N N . GLY A 1 160 ? -20.630 6.780 -14.769 1.00 26.10 160 GLY A N 1
ATOM 1281 C CA . GLY A 1 160 ? -21.285 7.951 -15.320 1.00 25.03 160 GLY A CA 1
ATOM 1282 C C . GLY A 1 160 ? -22.313 8.505 -14.343 1.00 24.88 160 GLY A C 1
ATOM 1283 O O . GLY A 1 160 ? -22.313 8.163 -13.158 1.00 23.65 160 GLY A O 1
ATOM 1284 N N . ASN A 1 161 ? -23.201 9.355 -14.845 1.00 24.39 161 ASN A N 1
ATOM 1285 C CA . ASN A 1 161 ? -24.228 9.971 -14.020 1.00 25.05 161 ASN A CA 1
ATOM 1286 C C . ASN A 1 161 ? -25.108 9.000 -13.245 1.00 24.54 161 ASN A C 1
ATOM 1287 O O . ASN A 1 161 ? -25.292 9.150 -12.036 1.00 23.72 161 ASN A O 1
ATOM 1292 N N . ILE A 1 162 ? -25.663 8.013 -13.941 1.00 23.37 162 ILE A N 1
ATOM 1293 C CA . ILE A 1 162 ? -26.552 7.045 -13.305 1.00 22.72 162 ILE A CA 1
ATOM 1294 C C . ILE A 1 162 ? -25.949 6.338 -12.094 1.00 22.31 162 ILE A C 1
ATOM 1295 O O . ILE A 1 162 ? -26.481 6.419 -10.983 1.00 20.40 162 ILE A O 1
ATOM 1300 N N . TYR A 1 163 ? -24.827 5.662 -12.301 1.00 20.65 163 TYR A N 1
ATOM 1301 C CA . TYR A 1 163 ? -24.217 4.926 -11.217 1.00 20.45 163 TYR A CA 1
ATOM 1302 C C . TYR A 1 163 ? -23.509 5.771 -10.177 1.00 20.23 163 TYR A C 1
ATOM 1303 O O . TYR A 1 163 ? -23.349 5.337 -9.035 1.00 20.81 163 TYR A O 1
ATOM 1312 N N . ALA A 1 164 ? -23.092 6.978 -10.546 1.00 19.71 164 ALA A N 1
ATOM 1313 C CA . ALA A 1 164 ? -22.476 7.851 -9.553 1.00 20.51 164 ALA A CA 1
ATOM 1314 C C . ALA A 1 164 ? -23.623 8.248 -8.609 1.00 20.80 164 ALA A C 1
ATOM 1315 O O . ALA A 1 164 ? -23.516 8.103 -7.390 1.00 19.76 164 ALA A O 1
ATOM 1317 N N . ASP A 1 165 ? -24.722 8.736 -9.184 1.00 20.09 165 ASP A N 1
ATOM 1318 C CA . ASP A 1 165 ? -25.885 9.136 -8.392 1.00 20.69 165 ASP A CA 1
ATOM 1319 C C . ASP A 1 165 ? -26.365 7.981 -7.494 1.00 20.29 165 ASP A C 1
ATOM 1320 O O . ASP A 1 165 ? -26.579 8.163 -6.294 1.00 20.04 165 ASP A O 1
ATOM 1325 N N . GLU A 1 166 ? -26.521 6.790 -8.068 1.00 19.79 166 GLU A N 1
ATOM 1326 C CA . GLU A 1 166 ? -26.994 5.653 -7.287 1.00 20.88 166 GLU A CA 1
ATOM 1327 C C . GLU A 1 166 ? -26.011 5.210 -6.202 1.00 19.96 166 GLU A C 1
ATOM 1328 O O . GLU A 1 166 ? -26.417 4.826 -5.113 1.00 20.01 166 GLU A O 1
ATOM 1334 N N . ALA A 1 167 ? -24.720 5.268 -6.491 1.00 21.16 167 ALA A N 1
ATOM 1335 C CA . ALA A 1 167 ? -23.728 4.855 -5.504 1.00 21.04 167 ALA A CA 1
ATOM 1336 C C . ALA A 1 167 ? -23.728 5.829 -4.331 1.00 20.62 167 ALA A C 1
ATOM 1337 O O . ALA A 1 167 ? -23.662 5.427 -3.164 1.00 19.87 167 ALA A O 1
ATOM 1339 N N . LEU A 1 168 ? -23.799 7.114 -4.651 1.00 19.72 168 LEU A N 1
ATOM 1340 C CA . LEU A 1 168 ? -23.807 8.157 -3.641 1.00 19.99 168 LEU A CA 1
ATOM 1341 C C . LEU A 1 168 ? -25.016 8.037 -2.721 1.00 19.95 168 LEU A C 1
ATOM 1342 O O . LEU A 1 168 ? -24.918 8.277 -1.516 1.00 18.48 168 LEU A O 1
ATOM 1347 N N . PHE A 1 169 ? -26.157 7.666 -3.282 1.00 21.00 169 PHE A N 1
ATOM 1348 C CA . PHE A 1 169 ? -27.350 7.504 -2.462 1.00 22.13 169 PHE A CA 1
ATOM 1349 C C . PHE A 1 169 ? -27.196 6.281 -1.579 1.00 21.74 169 PHE A C 1
ATOM 1350 O O . PHE A 1 169 ? -27.516 6.306 -0.391 1.00 22.25 169 PHE A O 1
ATOM 1358 N N . ARG A 1 170 ? -26.722 5.193 -2.167 1.00 22.92 170 ARG A N 1
ATOM 1359 C CA . ARG A 1 170 ? -26.575 3.985 -1.388 1.00 24.79 170 ARG A CA 1
ATOM 1360 C C . ARG A 1 170 ? -25.639 4.229 -0.208 1.00 24.67 170 ARG A C 1
ATOM 1361 O O . ARG A 1 170 ? -25.875 3.724 0.884 1.00 24.28 170 ARG A O 1
ATOM 1369 N N . ALA A 1 171 ? -24.598 5.028 -0.428 1.00 24.65 171 ALA A N 1
ATOM 1370 C CA . ALA A 1 171 ? -23.619 5.346 0.611 1.00 25.02 171 ALA A CA 1
ATOM 1371 C C . ALA A 1 171 ? -24.060 6.519 1.484 1.00 25.66 171 ALA A C 1
ATOM 1372 O O . ALA A 1 171 ? -23.362 6.897 2.424 1.00 26.86 171 ALA A O 1
ATOM 1374 N N . ARG A 1 172 ? -25.214 7.095 1.165 1.00 25.72 172 ARG A N 1
ATOM 1375 C CA . ARG A 1 172 ? -25.756 8.226 1.911 1.00 25.41 172 ARG A CA 1
ATOM 1376 C C . ARG A 1 172 ? -24.765 9.384 2.028 1.00 26.23 172 ARG A C 1
ATOM 1377 O O . ARG A 1 172 ? -24.516 9.903 3.121 1.00 27.13 172 ARG A O 1
ATOM 1385 N N . LEU A 1 173 ? -24.216 9.797 0.893 1.00 24.98 173 LEU A N 1
ATOM 1386 C CA . LEU A 1 173 ? -23.253 10.892 0.857 1.00 26.46 173 LEU A CA 1
ATOM 1387 C C . LEU A 1 173 ? -23.681 11.986 -0.110 1.00 27.05 173 LEU A C 1
ATOM 1388 O O . LEU A 1 173 ? -24.291 11.718 -1.150 1.00 27.32 173 LEU A O 1
ATOM 1393 N N . SER A 1 174 ? -23.360 13.226 0.235 1.00 27.37 174 SER A N 1
ATOM 1394 C CA . SER A 1 174 ? -23.711 14.343 -0.622 1.00 29.52 174 SER A CA 1
ATOM 1395 C C . SER A 1 174 ? -22.872 14.342 -1.892 1.00 30.72 174 SER A C 1
ATOM 1396 O O . SER A 1 174 ? -21.651 14.213 -1.842 1.00 30.25 174 SER A O 1
ATOM 1399 N N . PRO A 1 175 ? -23.524 14.488 -3.052 1.00 31.79 175 PRO A N 1
ATOM 1400 C CA . PRO A 1 175 ? -22.809 14.505 -4.328 1.00 33.45 175 PRO A CA 1
ATOM 1401 C C . PRO A 1 175 ? -22.026 15.807 -4.474 1.00 34.57 175 PRO A C 1
ATOM 1402 O O . PRO A 1 175 ? -21.027 15.872 -5.190 1.00 35.40 175 PRO A O 1
ATOM 1406 N N . PHE A 1 176 ? -22.479 16.833 -3.762 1.00 35.64 176 PHE A N 1
ATOM 1407 C CA . PHE A 1 176 ? -21.890 18.162 -3.862 1.00 36.40 176 PHE A CA 1
ATOM 1408 C C . PHE A 1 176 ? -20.791 18.577 -2.891 1.00 36.89 176 PHE A C 1
ATOM 1409 O O . PHE A 1 176 ? -20.137 19.600 -3.104 1.00 38.17 176 PHE A O 1
ATOM 1417 N N . ARG A 1 177 ? -20.567 17.800 -1.838 1.00 37.36 177 ARG A N 1
ATOM 1418 C CA . ARG A 1 177 ? -19.533 18.153 -0.876 1.00 37.57 177 ARG A CA 1
ATOM 1419 C C . ARG A 1 177 ? -18.143 17.916 -1.458 1.00 38.03 177 ARG A C 1
ATOM 1420 O O . ARG A 1 177 ? -17.962 17.067 -2.332 1.00 37.78 177 ARG A O 1
ATOM 1428 N N . PRO A 1 178 ? -17.142 18.679 -0.988 1.00 37.82 178 PRO A N 1
ATOM 1429 C CA . PRO A 1 178 ? -15.774 18.512 -1.488 1.00 38.26 178 PRO A CA 1
ATOM 1430 C C . PRO A 1 178 ? -15.344 17.062 -1.306 1.00 38.07 178 PRO A C 1
ATOM 1431 O O . PRO A 1 178 ? -15.602 16.464 -0.263 1.00 38.45 178 PRO A O 1
ATOM 1435 N N . ALA A 1 179 ? -14.697 16.496 -2.318 1.00 37.93 179 ALA A N 1
ATOM 1436 C CA . ALA A 1 179 ? -14.250 15.109 -2.250 1.00 38.26 179 ALA A CA 1
ATOM 1437 C C . ALA A 1 179 ? -13.334 14.850 -1.061 1.00 38.85 179 ALA A C 1
ATOM 1438 O O . ALA A 1 179 ? -13.406 13.794 -0.426 1.00 39.70 179 ALA A O 1
ATOM 1440 N N . ARG A 1 180 ? -12.469 15.815 -0.767 1.00 39.14 180 ARG A N 1
ATOM 1441 C CA . ARG A 1 180 ? -11.527 15.686 0.340 1.00 40.14 180 ARG A CA 1
ATOM 1442 C C . ARG A 1 180 ? -12.184 15.781 1.715 1.00 39.61 180 ARG A C 1
ATOM 1443 O O . ARG A 1 180 ? -11.619 15.330 2.714 1.00 39.85 180 ARG A O 1
ATOM 1451 N N . SER A 1 181 ? -13.373 16.371 1.765 1.00 38.99 181 SER A N 1
ATOM 1452 C CA . SER A 1 181 ? -14.087 16.526 3.025 1.00 38.55 181 SER A CA 1
ATOM 1453 C C . SER A 1 181 ? -14.498 15.185 3.611 1.00 38.69 181 SER A C 1
ATOM 1454 O O . SER A 1 181 ? -14.850 15.103 4.785 1.00 38.70 181 SER A O 1
ATOM 1457 N N . LEU A 1 182 ? -14.449 14.133 2.801 1.00 38.96 182 LEU A N 1
ATOM 1458 C CA . LEU A 1 182 ? -14.843 12.806 3.272 1.00 39.23 182 LEU A CA 1
ATOM 1459 C C . LEU A 1 182 ? -13.894 12.202 4.290 1.00 38.67 182 LEU A C 1
ATOM 1460 O O . LEU A 1 182 ? -12.683 12.344 4.178 1.00 38.80 182 LEU A O 1
ATOM 1465 N N . THR A 1 183 ? -14.456 11.521 5.283 1.00 38.35 183 THR A N 1
ATOM 1466 C CA . THR A 1 183 ? -13.649 10.850 6.292 1.00 38.13 183 THR A CA 1
ATOM 1467 C C . THR A 1 183 ? -13.345 9.491 5.669 1.00 37.55 183 THR A C 1
ATOM 1468 O O . THR A 1 183 ? -13.926 9.144 4.641 1.00 37.15 183 THR A O 1
ATOM 1472 N N . GLU A 1 184 ? -12.453 8.719 6.278 1.00 36.09 184 GLU A N 1
ATOM 1473 C CA . GLU A 1 184 ? -12.121 7.417 5.715 1.00 36.04 184 GLU A CA 1
ATOM 1474 C C . GLU A 1 184 ? -13.304 6.459 5.791 1.00 34.95 184 GLU A C 1
ATOM 1475 O O . GLU A 1 184 ? -13.462 5.579 4.944 1.00 34.90 184 GLU A O 1
ATOM 1481 N N . GLU A 1 185 ? -14.132 6.626 6.813 1.00 33.92 185 GLU A N 1
ATOM 1482 C CA . GLU A 1 185 ? -15.296 5.770 6.974 1.00 33.11 185 GLU A CA 1
ATOM 1483 C C . GLU A 1 185 ? -16.302 6.114 5.876 1.00 31.86 185 GLU A C 1
ATOM 1484 O O . GLU A 1 185 ? -16.953 5.236 5.315 1.00 31.31 185 GLU A O 1
ATOM 1490 N N . GLU A 1 186 ? -16.421 7.399 5.568 1.00 31.24 186 GLU A N 1
ATOM 1491 C CA . GLU A 1 186 ? -17.332 7.831 4.523 1.00 30.72 186 GLU A CA 1
ATOM 1492 C C . GLU A 1 186 ? -16.824 7.311 3.179 1.00 30.28 186 GLU A C 1
ATOM 1493 O O . GLU A 1 186 ? -17.603 6.822 2.353 1.00 29.94 186 GLU A O 1
ATOM 1499 N N . ALA A 1 187 ? -15.512 7.386 2.977 1.00 29.60 187 ALA A N 1
ATOM 1500 C CA . ALA A 1 187 ? -14.898 6.909 1.743 1.00 29.47 187 ALA A CA 1
ATOM 1501 C C . ALA A 1 187 ? -15.089 5.409 1.585 1.00 29.46 187 ALA A C 1
ATOM 1502 O O . ALA A 1 187 ? -15.296 4.921 0.477 1.00 29.52 187 ALA A O 1
ATOM 1504 N N . ARG A 1 188 ? -15.006 4.670 2.686 1.00 29.93 188 ARG A N 1
ATOM 1505 C CA . ARG A 1 188 ? -15.197 3.224 2.609 1.00 29.44 188 ARG A CA 1
ATOM 1506 C C . ARG A 1 188 ? -16.638 2.876 2.206 1.00 27.96 188 ARG A C 1
ATOM 1507 O O . ARG A 1 188 ? -16.871 1.881 1.519 1.00 26.34 188 ARG A O 1
ATOM 1515 N N . ARG A 1 189 ? -17.605 3.684 2.639 1.00 27.09 189 ARG A N 1
ATOM 1516 C CA . ARG A 1 189 ? -19.000 3.429 2.280 1.00 26.63 189 ARG A CA 1
ATOM 1517 C C . ARG A 1 189 ? -19.200 3.652 0.783 1.00 25.78 189 ARG A C 1
ATOM 1518 O O . ARG A 1 189 ? -19.854 2.859 0.106 1.00 25.62 189 ARG A O 1
ATOM 1526 N N . LEU A 1 190 ? -18.631 4.741 0.276 1.00 25.68 190 LEU A N 1
ATOM 1527 C CA . LEU A 1 190 ? -18.740 5.070 -1.137 1.00 26.10 190 LEU A CA 1
ATOM 1528 C C . LEU A 1 190 ? -18.036 4.008 -1.984 1.00 27.04 190 LEU A C 1
ATOM 1529 O O . LEU A 1 190 ? -18.503 3.648 -3.070 1.00 27.98 190 LEU A O 1
ATOM 1534 N N . TYR A 1 191 ? -16.917 3.501 -1.474 1.00 27.20 191 TYR A N 1
ATOM 1535 C CA . TYR A 1 191 ? -16.141 2.470 -2.162 1.00 26.12 191 TYR A CA 1
ATOM 1536 C C . TYR A 1 191 ? -16.973 1.210 -2.321 1.00 26.29 191 TYR A C 1
ATOM 1537 O O . TYR A 1 191 ? -17.053 0.635 -3.402 1.00 26.65 191 TYR A O 1
ATOM 1546 N N . ARG A 1 192 ? -17.599 0.789 -1.230 1.00 26.22 192 ARG A N 1
ATOM 1547 C CA . ARG A 1 192 ? -18.418 -0.414 -1.220 1.00 26.67 192 ARG A CA 1
ATOM 1548 C C . ARG A 1 192 ? -19.711 -0.245 -2.026 1.00 26.16 192 ARG A C 1
ATOM 1549 O O . ARG A 1 192 ? -20.103 -1.130 -2.799 1.00 24.47 192 ARG A O 1
ATOM 1557 N N . ALA A 1 193 ? -20.374 0.891 -1.841 1.00 25.49 193 ALA A N 1
ATOM 1558 C CA . ALA A 1 193 ? -21.622 1.160 -2.553 1.00 26.40 193 ALA A CA 1
ATOM 1559 C C . ALA A 1 193 ? -21.401 1.174 -4.067 1.00 26.58 193 ALA A C 1
ATOM 1560 O O . ALA A 1 193 ? -22.175 0.598 -4.832 1.00 27.49 193 ALA A O 1
ATOM 1562 N N . LEU A 1 194 ? -20.336 1.840 -4.492 1.00 27.32 194 LEU A N 1
ATOM 1563 C CA . LEU A 1 194 ? -20.016 1.935 -5.908 1.00 27.87 194 LEU A CA 1
ATOM 1564 C C . LEU A 1 194 ? -19.847 0.550 -6.531 1.00 27.06 194 LEU A C 1
ATOM 1565 O O . LEU A 1 194 ? -20.385 0.272 -7.601 1.00 26.03 194 LEU A O 1
ATOM 1570 N N . ARG A 1 195 ? -19.101 -0.316 -5.854 1.00 26.92 195 ARG A N 1
ATOM 1571 C CA . ARG A 1 195 ? -18.858 -1.661 -6.352 1.00 28.37 195 ARG A CA 1
ATOM 1572 C C . ARG A 1 195 ? -20.117 -2.531 -6.381 1.00 28.60 195 ARG A C 1
ATOM 1573 O O . ARG A 1 195 ? -20.317 -3.307 -7.320 1.00 28.87 195 ARG A O 1
ATOM 1581 N N . GLU A 1 196 ? -20.967 -2.393 -5.367 1.00 28.92 196 GLU A N 1
ATOM 1582 C CA . GLU A 1 196 ? -22.210 -3.169 -5.291 1.00 29.71 196 GLU A CA 1
ATOM 1583 C C . GLU A 1 196 ? -23.209 -2.758 -6.365 1.00 28.16 196 GLU A C 1
ATOM 1584 O O . GLU A 1 196 ? -23.836 -3.603 -6.999 1.00 28.10 196 GLU A O 1
ATOM 1590 N N . VAL A 1 197 ? -23.376 -1.453 -6.549 1.00 26.70 197 VAL A N 1
ATOM 1591 C CA . VAL A 1 197 ? -24.318 -0.959 -7.546 1.00 25.89 197 VAL A CA 1
ATOM 1592 C C . VAL A 1 197 ? -23.912 -1.401 -8.945 1.00 25.07 197 VAL A C 1
ATOM 1593 O O . VAL A 1 197 ? -24.745 -1.838 -9.734 1.00 24.99 197 VAL A O 1
ATOM 1597 N N . LEU A 1 198 ? -22.62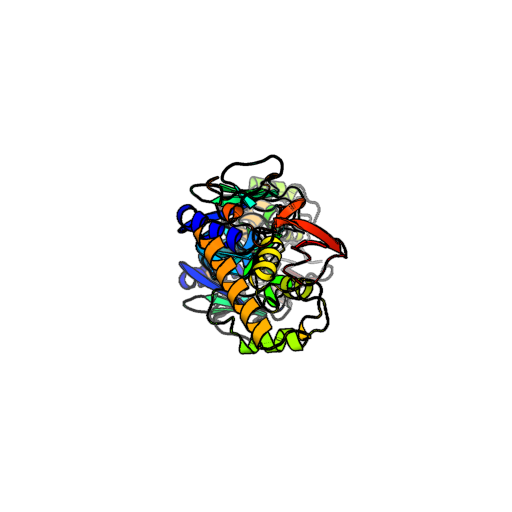6 -1.302 -9.251 1.00 24.41 198 LEU A N 1
ATOM 1598 C CA . LEU A 1 198 ? -22.152 -1.697 -10.569 1.00 24.31 198 LEU A CA 1
ATOM 1599 C C . LEU A 1 198 ? -22.342 -3.193 -10.754 1.00 24.98 198 LEU A C 1
ATOM 1600 O O . LEU A 1 198 ? -22.858 -3.638 -11.780 1.00 23.57 198 LEU A O 1
ATOM 1605 N N . ALA A 1 199 ? -21.940 -3.964 -9.747 1.00 25.30 199 ALA A N 1
ATOM 1606 C CA . ALA A 1 199 ? -22.072 -5.416 -9.802 1.00 26.49 199 ALA A CA 1
ATOM 1607 C C . ALA A 1 199 ? -23.542 -5.783 -9.979 1.00 26.53 199 ALA A C 1
ATOM 1608 O O . ALA A 1 199 ? -23.878 -6.664 -10.765 1.00 25.92 199 ALA A O 1
ATOM 1610 N N . GLU A 1 200 ? -24.418 -5.096 -9.249 1.00 26.97 200 GLU A N 1
ATOM 1611 C CA . GLU A 1 200 ? -25.849 -5.351 -9.354 1.00 26.98 200 GLU A CA 1
ATOM 1612 C C . GLU A 1 200 ? -26.381 -4.950 -10.734 1.00 25.82 200 GLU A C 1
ATOM 1613 O O . GLU A 1 200 ? -27.145 -5.693 -11.355 1.00 23.18 200 GLU A O 1
ATOM 1619 N N . ALA A 1 201 ? -25.966 -3.779 -11.212 1.00 25.14 201 ALA A N 1
ATOM 1620 C CA . ALA A 1 201 ? -26.408 -3.289 -12.515 1.00 26.18 201 ALA A CA 1
ATOM 1621 C C . ALA A 1 201 ? -26.015 -4.278 -13.607 1.00 27.44 201 ALA A C 1
ATOM 1622 O O . ALA A 1 201 ? -26.772 -4.510 -14.549 1.00 28.27 201 ALA A O 1
ATOM 1624 N N . VAL A 1 202 ? -24.827 -4.857 -13.479 1.00 28.81 202 VAL A N 1
ATOM 1625 C CA . VAL A 1 202 ? -24.361 -5.838 -14.452 1.00 31.30 202 VAL A CA 1
ATOM 1626 C C . VAL A 1 202 ? -25.261 -7.072 -14.397 1.00 32.35 202 VAL A C 1
ATOM 1627 O O . VAL A 1 202 ? -25.692 -7.588 -15.430 1.00 32.09 202 VAL A O 1
ATOM 1631 N N . GLU A 1 203 ? -25.552 -7.533 -13.186 1.00 33.96 203 GLU A N 1
ATOM 1632 C CA . GLU A 1 203 ? -26.406 -8.704 -12.999 1.00 35.99 203 GLU A CA 1
ATOM 1633 C C . GLU A 1 203 ? -27.758 -8.531 -13.697 1.00 35.74 203 GLU A C 1
ATOM 1634 O O . GLU A 1 203 ? -28.255 -9.458 -14.339 1.00 35.62 203 GLU A O 1
ATOM 1640 N N . LEU A 1 204 ? -28.344 -7.340 -13.574 1.00 34.93 204 LEU A N 1
ATOM 1641 C CA . LEU A 1 204 ? -29.643 -7.046 -14.178 1.00 33.48 204 LEU A CA 1
ATOM 1642 C C . LEU A 1 204 ? -29.584 -6.550 -15.621 1.00 32.68 204 LEU A C 1
ATOM 1643 O O . LEU A 1 204 ? -30.593 -6.109 -16.173 1.00 32.07 204 LEU A O 1
ATOM 1648 N N . GLY A 1 205 ? -28.404 -6.613 -16.229 1.00 32.18 205 GLY A N 1
ATOM 1649 C CA . GLY A 1 205 ? -28.264 -6.197 -17.617 1.00 30.90 205 GLY A CA 1
ATOM 1650 C C . GLY A 1 205 ? -28.315 -4.716 -17.954 1.00 30.74 205 GLY A C 1
ATOM 1651 O O . GLY A 1 205 ? -28.774 -4.344 -19.039 1.00 30.03 205 GLY A O 1
ATOM 1652 N N . GLY A 1 206 ? -27.843 -3.864 -17.049 1.00 30.25 206 GLY A N 1
ATOM 1653 C CA . GLY A 1 206 ? -27.853 -2.438 -17.323 1.00 29.59 206 GLY A CA 1
ATOM 1654 C C . GLY A 1 206 ? -29.185 -1.757 -17.053 1.00 30.50 206 GLY A C 1
ATOM 1655 O O . GLY A 1 206 ? -30.169 -2.406 -16.679 1.00 29.98 206 GLY A O 1
ATOM 1656 N N . SER A 1 207 ? -29.220 -0.443 -17.261 1.00 30.22 207 SER A N 1
ATOM 1657 C CA . SER A 1 207 ? -30.420 0.349 -17.008 1.00 30.90 207 SER A CA 1
ATOM 1658 C C . SER A 1 207 ? -31.087 0.947 -18.239 1.00 32.24 207 SER A C 1
ATOM 1659 O O . SER A 1 207 ? -30.459 1.665 -19.024 1.00 31.90 207 SER A O 1
ATOM 1662 N N . THR A 1 208 ? -32.368 0.647 -18.403 1.00 33.18 208 THR A N 1
ATOM 1663 C CA . THR A 1 208 ? -33.127 1.205 -19.506 1.00 35.54 208 THR A CA 1
ATOM 1664 C C . THR A 1 208 ? -33.979 2.307 -18.897 1.00 36.99 208 THR A C 1
ATOM 1665 O O . THR A 1 208 ? -34.921 2.041 -18.155 1.00 36.56 208 THR A O 1
ATOM 1669 N N . LEU A 1 209 ? -33.619 3.546 -19.206 1.00 39.78 209 LEU A N 1
ATOM 1670 C CA . LEU A 1 209 ? -34.311 4.712 -18.682 1.00 42.12 209 LEU A CA 1
ATOM 1671 C C . LEU A 1 209 ? -35.686 4.933 -19.302 1.00 43.90 209 LEU A C 1
ATOM 1672 O O . LEU A 1 209 ? -36.256 4.039 -19.939 1.00 44.20 209 LEU A O 1
ATOM 1677 N N . SER A 1 210 ? -36.214 6.137 -19.107 1.00 45.10 210 SER A N 1
ATOM 1678 C CA . SER A 1 210 ? -37.526 6.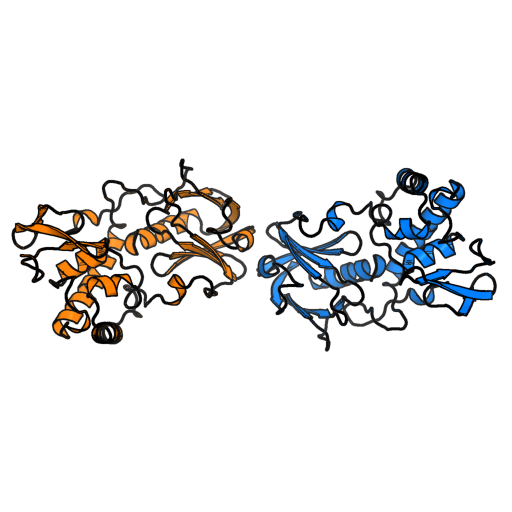495 -19.626 1.00 46.31 210 SER A CA 1
ATOM 1679 C C . SER A 1 210 ? -37.475 6.641 -21.140 1.00 46.90 210 SER A C 1
ATOM 1680 O O . SER A 1 210 ? -38.369 6.176 -21.847 1.00 47.84 210 SER A O 1
ATOM 1683 N N . AS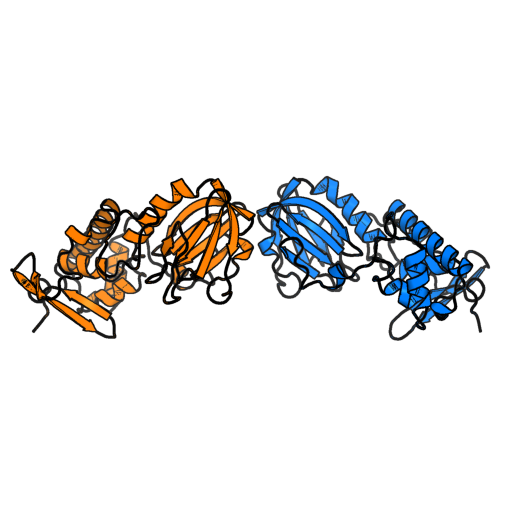P A 1 211 ? -36.424 7.288 -21.633 1.00 47.40 211 ASP A N 1
ATOM 1684 C CA . ASP A 1 211 ? -36.260 7.492 -23.067 1.00 46.75 211 ASP A CA 1
ATOM 1685 C C . ASP A 1 211 ? -36.183 6.162 -23.811 1.00 46.04 211 ASP A C 1
ATOM 1686 O O . ASP A 1 211 ? -36.297 6.119 -25.035 1.00 46.51 211 ASP A O 1
ATOM 1691 N N . GLN A 1 212 ? -35.989 5.079 -23.065 1.00 45.15 212 GLN A N 1
ATOM 1692 C CA . GLN A 1 212 ? -35.889 3.747 -23.651 1.00 43.93 212 GLN A CA 1
ATOM 1693 C C . GLN A 1 212 ? -34.730 3.727 -24.649 1.00 42.33 212 GLN A C 1
ATOM 1694 O O . GLN A 1 212 ? -34.704 2.918 -25.579 1.00 42.19 212 GLN A O 1
ATOM 1700 N N . SER A 1 213 ? -33.772 4.624 -24.439 1.00 40.07 213 SER A N 1
ATOM 1701 C CA . SER A 1 213 ? -32.605 4.745 -25.304 1.00 39.00 213 SER A CA 1
ATOM 1702 C C . SER A 1 213 ? -31.763 3.472 -25.338 1.00 37.90 213 SER A C 1
ATOM 1703 O O . SER A 1 213 ? -31.413 2.978 -26.413 1.00 38.31 213 SER A O 1
ATOM 1706 N N . TYR A 1 214 ? -31.435 2.947 -24.161 1.00 35.95 214 TYR A N 1
ATOM 1707 C CA . TYR A 1 214 ? -30.632 1.735 -24.064 1.00 34.26 214 TYR A CA 1
ATOM 1708 C C . TYR A 1 214 ? -31.430 0.439 -24.147 1.00 32.88 214 TYR A C 1
ATOM 1709 O O . TYR A 1 214 ? -32.500 0.310 -23.556 1.00 32.81 214 TYR A O 1
ATOM 1718 N N . ARG A 1 215 ? -30.876 -0.518 -24.883 1.00 31.04 215 ARG A N 1
ATOM 1719 C CA . ARG A 1 215 ? -31.465 -1.840 -25.052 1.00 29.60 215 ARG A CA 1
ATOM 1720 C C . ARG A 1 215 ? -30.335 -2.810 -25.355 1.00 28.19 215 ARG A C 1
ATOM 1721 O O . ARG A 1 215 ? -29.352 -2.442 -25.995 1.00 26.26 215 ARG A O 1
ATOM 1729 N N . GLN A 1 216 ? -30.464 -4.041 -24.876 1.00 27.39 216 GLN A N 1
ATOM 1730 C CA . GLN A 1 216 ? -29.454 -5.060 -25.129 1.00 26.98 216 GLN A CA 1
ATOM 1731 C C . GLN A 1 216 ? -29.474 -5.346 -26.633 1.00 25.83 216 GLN A C 1
ATOM 1732 O O . GLN A 1 216 ? -30.390 -4.916 -27.332 1.00 24.43 216 GLN A O 1
ATOM 1738 N N . PRO A 1 217 ? -28.466 -6.065 -27.155 1.00 25.37 217 PRO A N 1
ATOM 1739 C CA . PRO A 1 217 ? -28.435 -6.357 -28.595 1.00 27.09 217 PRO A CA 1
ATOM 1740 C C . PRO A 1 217 ? -29.717 -6.901 -29.225 1.00 28.48 217 PRO A C 1
ATOM 1741 O O . PRO A 1 217 ? -30.144 -6.412 -30.279 1.00 27.06 217 PRO A O 1
ATOM 1745 N N . ASP A 1 218 ? -30.330 -7.898 -28.589 1.00 30.05 218 ASP A N 1
ATOM 1746 C CA . ASP A 1 218 ? -31.555 -8.486 -29.122 1.00 32.27 218 ASP A CA 1
ATOM 1747 C C . ASP A 1 218 ? -32.766 -7.560 -29.037 1.00 33.23 218 ASP A C 1
ATOM 1748 O O . ASP A 1 218 ? -33.798 -7.824 -29.656 1.00 34.17 218 ASP A O 1
ATOM 1753 N N . GLY A 1 219 ? -32.646 -6.477 -28.279 1.00 33.26 219 GLY A N 1
ATOM 1754 C CA . GLY A 1 219 ? -33.753 -5.543 -28.170 1.00 34.04 219 GLY A CA 1
ATOM 1755 C C . GLY A 1 219 ? -34.422 -5.498 -26.810 1.00 34.71 219 GLY A C 1
ATOM 1756 O O . GLY A 1 219 ? -35.172 -4.567 -26.521 1.00 34.92 219 GLY A O 1
ATOM 1757 N N . LEU A 1 220 ? -34.164 -6.498 -25.975 1.00 35.42 220 LEU A N 1
ATOM 1758 C CA . LEU A 1 220 ? -34.750 -6.544 -24.641 1.00 37.47 220 LEU A CA 1
ATOM 1759 C C . LEU A 1 220 ? -34.136 -5.453 -23.758 1.00 37.35 220 LEU A C 1
ATOM 1760 O O . LEU A 1 220 ? -32.927 -5.198 -23.806 1.00 36.78 220 LEU A O 1
ATOM 1765 N N . PRO A 1 221 ? -34.967 -4.783 -22.946 1.00 37.21 221 PRO A N 1
ATOM 1766 C CA . PRO A 1 221 ? -34.468 -3.723 -22.067 1.00 36.92 221 PRO A CA 1
ATOM 1767 C C . PRO A 1 221 ? -33.699 -4.268 -20.867 1.00 35.99 221 PRO A C 1
ATOM 1768 O O . PRO A 1 221 ? -33.788 -5.450 -20.550 1.00 35.82 221 PRO A O 1
ATOM 1772 N N . GLY A 1 222 ? -32.926 -3.404 -20.216 1.00 36.16 222 GLY A N 1
ATOM 1773 C CA . GLY A 1 222 ? -32.189 -3.830 -19.040 1.00 35.57 222 GLY A CA 1
ATOM 1774 C C . GLY A 1 222 ? -33.188 -3.935 -17.901 1.00 35.02 222 GLY A C 1
ATOM 1775 O O . GLY A 1 222 ? -34.382 -3.720 -18.112 1.00 34.34 222 GLY A O 1
ATOM 1776 N N . GLY A 1 223 ? -32.723 -4.245 -16.696 1.00 34.01 223 GLY A N 1
ATOM 1777 C CA . GLY A 1 223 ? -33.653 -4.364 -15.589 1.00 34.21 223 GLY A CA 1
ATOM 1778 C C . GLY A 1 223 ? -33.190 -3.776 -14.269 1.00 33.25 223 GLY A C 1
ATOM 1779 O O . GLY A 1 223 ? -33.760 -4.093 -13.223 1.00 33.45 223 GLY A O 1
ATOM 1780 N N . PHE A 1 224 ? -32.171 -2.921 -14.301 1.00 31.18 224 PHE A N 1
ATOM 1781 C CA . PHE A 1 224 ? -31.667 -2.323 -13.064 1.00 30.40 224 PHE A CA 1
ATOM 1782 C C . PHE A 1 224 ? -32.429 -1.064 -12.698 1.00 29.92 224 PHE A C 1
ATOM 1783 O O . PHE A 1 224 ? -32.401 -0.633 -11.544 1.00 30.22 224 PHE A O 1
ATOM 1791 N N . GLN A 1 225 ? -33.112 -0.476 -13.675 1.00 29.36 225 GLN A N 1
ATOM 1792 C CA . GLN A 1 225 ? -33.871 0.744 -13.428 1.00 30.57 225 GLN A CA 1
ATOM 1793 C C . GLN A 1 225 ? -34.916 0.560 -12.329 1.00 31.15 225 GLN A C 1
ATOM 1794 O O . GLN A 1 225 ? -35.382 1.539 -11.744 1.00 31.15 225 GLN A O 1
ATOM 1800 N N . THR A 1 226 ? -35.277 -0.691 -12.044 1.00 32.05 226 THR A N 1
ATOM 1801 C CA . THR A 1 226 ? -36.257 -0.986 -11.001 1.00 33.15 226 THR A CA 1
ATOM 1802 C C . THR A 1 226 ? -35.604 -0.846 -9.631 1.00 33.94 226 THR A C 1
ATOM 1803 O O . THR A 1 226 ? -36.289 -0.706 -8.615 1.00 35.37 226 THR A O 1
ATOM 1807 N N . ARG A 1 227 ? -34.274 -0.878 -9.611 1.00 33.04 227 ARG A N 1
ATOM 1808 C CA . ARG A 1 227 ? -33.514 -0.743 -8.373 1.00 32.73 227 ARG A CA 1
ATOM 1809 C C . ARG A 1 227 ? -33.084 0.710 -8.156 1.00 31.89 227 ARG A C 1
ATOM 1810 O O . ARG A 1 227 ? -32.500 1.038 -7.122 1.00 32.23 227 ARG A O 1
ATOM 1818 N N . HIS A 1 228 ? -33.354 1.577 -9.131 1.00 29.36 228 HIS A N 1
ATOM 1819 C CA . HIS A 1 228 ? -32.977 2.983 -9.003 1.00 28.22 228 HIS A CA 1
ATOM 1820 C C . HIS A 1 228 ? -33.662 3.646 -7.818 1.00 28.02 228 HIS A C 1
ATOM 1821 O O . HIS A 1 228 ? -34.881 3.561 -7.661 1.00 27.55 228 HIS A O 1
ATOM 1828 N N . ALA A 1 229 ? -32.865 4.318 -6.994 1.00 25.87 229 ALA A N 1
ATOM 1829 C CA . ALA A 1 229 ? -33.379 4.995 -5.818 1.00 25.07 229 ALA A CA 1
ATOM 1830 C C . ALA A 1 229 ? -33.610 6.474 -6.082 1.00 24.61 229 ALA A C 1
ATOM 1831 O O . ALA A 1 229 ? -34.603 7.040 -5.629 1.00 24.34 229 ALA A O 1
ATOM 1833 N N . VAL A 1 230 ? -32.697 7.097 -6.822 1.00 23.61 230 VAL A N 1
ATOM 1834 C CA . VAL A 1 230 ? -32.813 8.521 -7.095 1.00 22.83 230 VAL A CA 1
ATOM 1835 C C . VAL A 1 230 ? -32.665 8.933 -8.557 1.00 23.75 230 VAL A C 1
ATOM 1836 O O . VAL A 1 230 ? -33.266 9.920 -8.983 1.00 24.19 230 VAL A O 1
ATOM 1840 N N . TYR A 1 231 ? -31.868 8.203 -9.331 1.00 23.28 231 TYR A N 1
ATOM 1841 C CA . TYR A 1 231 ? -31.699 8.577 -10.727 1.00 24.27 231 TYR A CA 1
ATOM 1842 C C . TYR A 1 231 ? -33.006 8.530 -11.512 1.00 25.14 231 TYR A C 1
ATOM 1843 O O . TYR A 1 231 ? -33.745 7.545 -11.460 1.00 23.68 231 TYR A O 1
ATOM 1852 N N . GLY A 1 232 ? -33.271 9.599 -12.255 1.00 26.91 232 GLY A N 1
ATOM 1853 C CA . GLY A 1 232 ? -34.488 9.668 -13.046 1.00 29.61 232 GLY A CA 1
ATOM 1854 C C . GLY A 1 232 ? -35.770 9.692 -12.227 1.00 31.62 232 GLY A C 1
ATOM 1855 O O . GLY A 1 232 ? -36.861 9.532 -12.784 1.00 32.87 232 GLY A O 1
ATOM 1856 N N . ARG A 1 233 ? -35.657 9.896 -10.913 1.00 31.81 233 ARG A N 1
ATOM 1857 C CA . ARG A 1 233 ? -36.839 9.925 -10.058 1.00 32.63 233 ARG A CA 1
ATOM 1858 C C . ARG A 1 233 ? -37.096 11.278 -9.400 1.00 32.79 233 ARG A C 1
ATOM 1859 O O . ARG A 1 233 ? -37.678 11.339 -8.316 1.00 32.66 233 ARG A O 1
ATOM 1867 N N . GLU A 1 234 ? -36.671 12.357 -10.054 1.00 33.51 234 GLU A N 1
ATOM 1868 C CA . GLU A 1 234 ? -36.870 13.704 -9.515 1.00 35.32 234 GLU A CA 1
ATOM 1869 C C . GLU A 1 234 ? -38.340 13.944 -9.174 1.00 35.15 234 GLU A C 1
ATOM 1870 O O . GLU A 1 234 ? -39.218 13.780 -10.020 1.00 35.24 234 GLU A O 1
ATOM 1876 N N . GLY A 1 235 ? -38.604 14.321 -7.929 1.00 34.55 235 GLY A N 1
ATOM 1877 C CA . GLY A 1 235 ? -39.971 14.579 -7.522 1.00 34.84 235 GLY A CA 1
ATOM 1878 C C . GLY A 1 235 ? -40.663 13.389 -6.893 1.00 34.85 235 GLY A C 1
ATOM 1879 O O . GLY A 1 235 ? -41.641 13.560 -6.170 1.00 35.52 235 GLY A O 1
ATOM 1880 N N . LEU A 1 236 ? -40.173 12.184 -7.171 1.00 34.41 236 LEU A N 1
ATOM 1881 C CA . LEU A 1 236 ? -40.761 10.980 -6.596 1.00 33.91 236 LEU A CA 1
ATOM 1882 C C . LEU A 1 236 ? -40.220 10.794 -5.173 1.00 33.52 236 LEU A C 1
ATOM 1883 O O . LEU A 1 236 ? -39.205 11.397 -4.799 1.00 31.64 236 LEU A O 1
ATOM 1888 N N . PRO A 1 237 ? -40.891 9.957 -4.364 1.00 33.72 237 PRO A N 1
ATOM 1889 C CA . PRO A 1 237 ? -40.497 9.684 -2.976 1.00 34.21 237 PRO A CA 1
ATOM 1890 C C . PRO A 1 237 ? -39.187 8.914 -2.810 1.00 33.88 237 PRO A C 1
ATOM 1891 O O . PRO A 1 237 ? -38.976 7.889 -3.459 1.00 33.68 237 PRO A O 1
ATOM 1895 N N . CYS A 1 238 ? -38.312 9.408 -1.940 1.00 33.25 238 CYS A N 1
ATOM 1896 C CA . CYS A 1 238 ? -37.066 8.704 -1.662 1.00 31.98 238 CYS A CA 1
ATOM 1897 C C . CYS A 1 238 ? -37.518 7.341 -1.131 1.00 31.87 238 CYS A C 1
ATOM 1898 O O . CYS A 1 238 ? -38.525 7.246 -0.433 1.00 32.26 238 CYS A O 1
ATOM 1901 N N . PRO A 1 239 ? -36.793 6.266 -1.459 1.00 31.43 239 PRO A N 1
ATOM 1902 C CA . PRO A 1 239 ? -37.235 4.965 -0.951 1.00 31.50 239 PRO A CA 1
ATOM 1903 C C . PRO A 1 239 ? -36.875 4.723 0.515 1.00 31.29 239 PRO A C 1
ATOM 1904 O O . PRO A 1 239 ? -37.299 3.734 1.108 1.00 30.92 239 PRO A O 1
ATOM 1908 N N . ALA A 1 240 ? -36.105 5.632 1.100 1.00 31.11 240 ALA A N 1
ATOM 1909 C CA . ALA A 1 240 ? -35.695 5.473 2.492 1.00 32.50 240 ALA A CA 1
ATOM 1910 C C . ALA A 1 240 ? -36.439 6.374 3.480 1.00 32.77 240 ALA A C 1
ATOM 1911 O O . ALA A 1 240 ? -36.759 5.945 4.590 1.00 32.29 240 ALA A O 1
ATOM 1913 N N . CYS A 1 241 ? -36.723 7.613 3.082 1.00 33.65 241 CYS A N 1
ATOM 1914 C CA . CYS A 1 241 ? -37.408 8.547 3.975 1.00 34.29 241 CYS A CA 1
ATOM 1915 C C . CYS A 1 241 ? -38.711 9.115 3.423 1.00 35.10 241 CYS A C 1
ATOM 1916 O O . CYS A 1 241 ? -39.379 9.905 4.095 1.00 34.36 241 CYS A O 1
ATOM 1919 N N . GLY A 1 242 ? -39.060 8.734 2.197 1.00 35.11 242 GLY A N 1
ATOM 1920 C CA . GLY A 1 242 ? -40.290 9.213 1.592 1.00 36.08 242 GLY A CA 1
ATOM 1921 C C . GLY A 1 242 ? -40.312 10.660 1.124 1.00 36.81 242 GLY A C 1
ATOM 1922 O O . GLY A 1 242 ? -41.311 11.106 0.562 1.00 36.76 242 GLY A O 1
ATOM 1923 N N . ARG A 1 243 ? -39.231 11.400 1.354 1.00 37.66 243 ARG A N 1
ATOM 1924 C CA . ARG A 1 243 ? -39.165 12.795 0.925 1.00 38.87 243 ARG A CA 1
ATOM 1925 C C . ARG A 1 243 ? -38.945 12.868 -0.590 1.00 38.69 243 ARG A C 1
ATOM 1926 O O . ARG A 1 243 ? -38.405 11.936 -1.190 1.00 38.92 243 ARG A O 1
ATOM 1934 N N . PRO A 1 244 ? -39.375 13.972 -1.228 1.00 37.94 244 PRO A N 1
ATOM 1935 C CA . PRO A 1 244 ? -39.218 14.151 -2.680 1.00 37.24 244 PRO A CA 1
ATOM 1936 C C . PRO A 1 244 ? -37.768 14.198 -3.171 1.00 36.01 244 PRO A C 1
ATOM 1937 O O . PRO A 1 244 ? -36.981 15.035 -2.729 1.00 35.50 244 PRO A O 1
ATOM 1941 N N . VAL A 1 245 ? -37.423 13.307 -4.097 1.00 35.15 245 VAL A N 1
ATOM 1942 C CA . VAL A 1 245 ? -36.072 13.283 -4.648 1.00 33.99 245 VAL A CA 1
ATOM 1943 C C . VAL A 1 245 ? -35.832 14.571 -5.432 1.00 34.97 245 VAL A C 1
ATOM 1944 O O . VAL A 1 245 ? -36.682 14.997 -6.215 1.00 34.63 245 VAL A O 1
ATOM 1948 N N . GLU A 1 246 ? -34.679 15.193 -5.218 1.00 35.47 246 GLU A N 1
ATOM 1949 C CA . GLU A 1 246 ? -34.342 16.428 -5.915 1.00 37.58 246 GLU A CA 1
ATOM 1950 C C . GLU A 1 246 ? -33.300 16.222 -7.007 1.00 38.71 246 GLU A C 1
ATOM 1951 O O . GLU A 1 246 ? -32.585 15.214 -7.030 1.00 36.76 246 GLU A O 1
ATOM 1957 N N . ARG A 1 247 ? -33.212 17.197 -7.905 1.00 39.96 247 ARG A N 1
ATOM 1958 C CA . ARG A 1 247 ? -32.259 17.136 -9.002 1.00 41.54 247 ARG A CA 1
ATOM 1959 C C . ARG A 1 247 ? -31.607 18.490 -9.239 1.00 42.56 247 ARG A C 1
ATOM 1960 O O . ARG A 1 247 ? -32.226 19.396 -9.793 1.00 42.35 247 ARG A O 1
ATOM 1968 N N . ARG A 1 248 ? -30.360 18.624 -8.801 1.00 43.73 248 ARG A N 1
ATOM 1969 C CA . ARG A 1 248 ? -29.613 19.864 -8.985 1.00 45.94 248 ARG A CA 1
ATOM 1970 C C . ARG A 1 248 ? -28.846 19.813 -10.297 1.00 46.47 248 ARG A C 1
ATOM 1971 O O . ARG A 1 248 ? -28.188 18.819 -10.605 1.00 46.37 248 ARG A O 1
ATOM 1979 N N . VAL A 1 249 ? -28.936 20.886 -11.073 1.00 47.76 249 VAL A N 1
ATOM 1980 C CA . VAL A 1 249 ? -28.234 20.946 -12.347 1.00 49.16 249 VAL A CA 1
ATOM 1981 C C . VAL A 1 249 ? -27.050 21.898 -12.216 1.00 50.58 249 VAL A C 1
ATOM 1982 O O . VAL A 1 249 ? -27.169 22.973 -11.625 1.00 50.46 249 VAL A O 1
ATOM 1986 N N . VAL A 1 250 ? -25.906 21.493 -12.759 1.00 52.36 250 VAL A N 1
ATOM 1987 C CA . VAL A 1 250 ? -24.695 22.308 -12.706 1.00 53.48 250 VAL A CA 1
ATOM 1988 C C . VAL A 1 250 ? -24.112 22.428 -14.107 1.00 54.05 250 VAL A C 1
ATOM 1989 O O . VAL A 1 250 ? -23.400 21.533 -14.569 1.00 54.94 250 VAL A O 1
ATOM 1993 N N . ALA A 1 251 ? -24.414 23.534 -14.781 1.00 54.63 251 ALA A N 1
ATOM 1994 C CA . ALA A 1 251 ? -23.923 23.760 -16.137 1.00 54.81 251 ALA A CA 1
ATOM 1995 C C . ALA A 1 251 ? -24.223 22.535 -17.003 1.00 54.71 251 ALA A C 1
ATOM 1996 O O . ALA A 1 251 ? -23.314 21.793 -17.389 1.00 55.22 251 ALA A O 1
ATOM 1998 N N . GLY A 1 252 ? -25.504 22.328 -17.297 1.00 54.52 252 GLY A N 1
ATOM 1999 C CA . GLY A 1 252 ? -25.904 21.190 -18.106 1.00 53.98 252 GLY A CA 1
ATOM 2000 C C . GLY A 1 252 ? -25.417 19.893 -17.491 1.00 53.89 252 GLY A C 1
ATOM 2001 O O . GLY A 1 252 ? -24.681 19.130 -18.122 1.00 54.45 252 GLY A O 1
ATOM 2002 N N . ARG A 1 253 ? -25.821 19.643 -16.251 1.00 52.97 253 ARG A N 1
ATOM 2003 C CA . ARG A 1 253 ? -25.411 18.431 -15.556 1.00 51.71 253 ARG A CA 1
ATOM 2004 C C . ARG A 1 253 ? -26.339 18.160 -14.386 1.00 49.36 253 ARG A C 1
ATOM 2005 O O . ARG A 1 253 ? -26.247 18.809 -13.342 1.00 49.40 253 ARG A O 1
ATOM 2013 N N . GLY A 1 254 ? -27.236 17.200 -14.570 1.00 46.68 254 GLY A N 1
ATOM 2014 C CA . GLY A 1 254 ? -28.171 16.858 -13.518 1.00 42.97 254 GLY A CA 1
ATOM 2015 C C . GLY A 1 254 ? -27.585 15.853 -12.551 1.00 40.12 254 GLY A C 1
ATOM 2016 O O . GLY A 1 254 ? -26.753 15.032 -12.926 1.00 40.21 254 GLY A O 1
ATOM 2017 N N . THR A 1 255 ? -28.021 15.927 -11.300 1.00 37.44 255 THR A N 1
ATOM 2018 C CA . THR A 1 255 ? -27.562 15.019 -10.257 1.00 34.36 255 THR A CA 1
ATOM 2019 C C . THR A 1 255 ? -28.743 14.761 -9.333 1.00 32.78 255 THR A C 1
ATOM 2020 O O . THR A 1 255 ? -29.259 15.690 -8.702 1.00 33.33 255 THR A O 1
ATOM 2024 N N . HIS A 1 256 ? -29.183 13.506 -9.271 1.00 30.09 256 HIS A N 1
ATOM 2025 C CA . HIS A 1 256 ? -30.314 13.131 -8.425 1.00 28.88 256 HIS A CA 1
ATOM 2026 C C . HIS A 1 256 ? -29.833 12.729 -7.038 1.00 27.47 256 HIS A C 1
ATOM 2027 O O . HIS A 1 256 ? -28.806 12.064 -6.901 1.00 24.83 256 HIS A O 1
ATOM 2034 N N . PHE A 1 257 ? -30.588 13.122 -6.015 1.00 26.44 257 PHE A N 1
ATOM 2035 C CA . PHE A 1 257 ? -30.215 12.820 -4.638 1.00 26.90 257 PHE A CA 1
ATOM 2036 C C . PHE A 1 257 ? -31.340 13.170 -3.669 1.00 27.10 257 PHE A C 1
ATOM 2037 O O . PHE A 1 257 ? -32.249 13.930 -4.009 1.00 24.48 257 PHE A O 1
ATOM 2045 N N . CYS A 1 258 ? -31.273 12.604 -2.465 1.00 27.14 258 CYS A N 1
ATOM 2046 C CA . CYS A 1 258 ? -32.247 12.901 -1.424 1.00 28.46 258 CYS A CA 1
ATOM 2047 C C . CYS A 1 258 ? -31.513 13.841 -0.487 1.00 30.12 258 CYS A C 1
ATOM 2048 O O . CYS A 1 258 ? -30.500 13.464 0.117 1.00 28.50 258 CYS A O 1
ATOM 2051 N N . PRO A 1 259 ? -31.998 15.086 -0.366 1.00 31.24 259 PRO A N 1
ATOM 2052 C CA . PRO A 1 259 ? -31.350 16.064 0.512 1.00 32.60 259 PRO A CA 1
ATOM 2053 C C . PRO A 1 259 ? -31.206 15.553 1.943 1.00 33.13 259 PRO A C 1
ATOM 2054 O O . PRO A 1 259 ? -30.122 15.610 2.529 1.00 33.34 259 PRO A O 1
ATOM 2058 N N . THR A 1 260 ? -32.296 15.043 2.503 1.00 33.38 260 THR A N 1
ATOM 2059 C CA . THR A 1 260 ? -32.246 14.546 3.871 1.00 34.66 260 THR A CA 1
ATOM 2060 C C . THR A 1 260 ? -31.313 13.358 4.051 1.00 33.76 260 THR A C 1
ATOM 2061 O O . THR A 1 260 ? -30.389 13.413 4.854 1.00 34.07 260 THR A O 1
ATOM 2065 N N . CYS A 1 261 ? -31.548 12.287 3.301 1.00 33.46 261 CYS A N 1
ATOM 2066 C CA . CYS A 1 261 ? -30.721 11.089 3.417 1.00 33.02 261 CYS A CA 1
ATOM 2067 C C . CYS A 1 261 ? -29.260 11.244 3.009 1.00 33.47 261 CYS A C 1
ATOM 2068 O O . CYS A 1 261 ? -28.415 10.457 3.433 1.00 32.61 261 CYS A O 1
ATOM 2071 N N . GLN A 1 262 ? -28.955 12.249 2.196 1.00 33.73 262 GLN A N 1
ATOM 2072 C CA . GLN A 1 262 ? -27.582 12.436 1.746 1.00 35.63 262 GLN A CA 1
ATOM 2073 C C . GLN A 1 262 ? -26.866 13.684 2.268 1.00 37.59 262 GLN A C 1
ATOM 2074 O O . GLN A 1 262 ? -25.999 14.247 1.600 1.00 37.59 262 GLN A O 1
ATOM 2080 N N . GLY A 1 263 ? -27.232 14.102 3.476 1.00 40.09 263 GLY A N 1
ATOM 2081 C CA . GLY A 1 263 ? -26.591 15.243 4.106 1.00 42.40 263 GLY A CA 1
ATOM 2082 C C . GLY A 1 263 ? -26.664 16.590 3.417 1.00 44.21 263 GLY A C 1
ATOM 2083 O O . GLY A 1 263 ? -25.701 17.351 3.444 1.00 44.09 263 GLY A O 1
ATOM 2084 N N . GLU A 1 264 ? -27.803 16.890 2.806 1.00 46.53 264 GLU A N 1
ATOM 2085 C CA . GLU A 1 264 ? -28.000 18.165 2.132 1.00 49.11 264 GLU A CA 1
ATOM 2086 C C . GLU A 1 264 ? -29.303 18.784 2.633 1.00 51.16 264 GLU A C 1
ATOM 2087 O O . GLU A 1 264 ? -29.589 18.752 3.830 1.00 51.59 264 GLU A O 1
ATOM 2093 N N . GLY A 1 265 ? -30.090 19.343 1.721 1.00 53.60 265 GLY A N 1
ATOM 2094 C CA . GLY A 1 265 ? -31.354 19.950 2.106 1.00 56.51 265 GLY A CA 1
ATOM 2095 C C . GLY A 1 265 ? -31.194 21.279 2.821 1.00 58.30 265 GLY A C 1
ATOM 2096 O O . GLY A 1 265 ? -30.845 21.305 4.002 1.00 58.64 265 GLY A O 1
ATOM 2097 N N . PRO A 1 266 ? -31.444 22.406 2.128 1.00 59.90 266 PRO A N 1
ATOM 2098 C CA . PRO A 1 266 ? -31.325 23.749 2.711 1.00 60.58 266 PRO A CA 1
ATOM 2099 C C . PRO A 1 266 ? -32.489 24.111 3.634 1.00 61.06 266 PRO A C 1
ATOM 2100 O O . PRO A 1 266 ? -32.258 24.227 4.857 1.00 61.37 266 PRO A O 1
ATOM 2105 N N . PRO B 1 1 ? 12.913 -0.364 -64.694 1.00 27.45 1 PRO B N 1
ATOM 2106 C CA . PRO B 1 1 ? 12.174 -1.636 -64.513 1.00 25.44 1 PRO B CA 1
ATOM 2107 C C . PRO B 1 1 ? 10.846 -1.591 -65.255 1.00 25.02 1 PRO B C 1
ATOM 2108 O O . PRO B 1 1 ? 9.956 -0.802 -64.925 1.00 25.04 1 PRO B O 1
ATOM 2112 N N . GLU B 1 2 ? 10.717 -2.444 -66.260 1.00 22.27 2 GLU B N 1
ATOM 2113 C CA . GLU B 1 2 ? 9.506 -2.495 -67.055 1.00 21.20 2 GLU B CA 1
ATOM 2114 C C . GLU B 1 2 ? 8.793 -3.832 -66.850 1.00 19.80 2 GLU B C 1
ATOM 2115 O O . GLU B 1 2 ? 9.170 -4.605 -65.966 1.00 19.73 2 GLU B O 1
ATOM 2121 N N . LEU B 1 3 ? 7.776 -4.115 -67.654 1.00 18.69 3 LEU B N 1
ATOM 2122 C CA . LEU B 1 3 ? 7.021 -5.357 -67.490 1.00 19.08 3 LEU B CA 1
ATOM 2123 C C . LEU B 1 3 ? 7.875 -6.616 -67.362 1.00 18.53 3 LEU B C 1
ATOM 2124 O O . LEU B 1 3 ? 7.633 -7.449 -66.487 1.00 19.93 3 LEU B O 1
ATOM 2129 N N . PRO B 1 4 ? 8.895 -6.777 -68.217 1.00 17.81 4 PRO B N 1
ATOM 2130 C CA . PRO B 1 4 ? 9.689 -8.003 -68.071 1.00 17.18 4 PRO B CA 1
ATOM 2131 C C . PRO B 1 4 ? 10.432 -8.102 -66.741 1.00 14.69 4 PRO B C 1
ATOM 2132 O O . PRO B 1 4 ? 10.489 -9.174 -66.127 1.00 15.27 4 PRO B O 1
ATOM 2136 N N . GLU B 1 5 ? 10.999 -6.992 -66.289 1.00 14.81 5 GLU B N 1
ATOM 2137 C CA . GLU B 1 5 ? 11.723 -7.013 -65.020 1.00 14.99 5 GLU B CA 1
ATOM 2138 C C . GLU B 1 5 ? 10.770 -7.238 -63.843 1.00 15.19 5 GLU B C 1
ATOM 2139 O O . GLU B 1 5 ? 11.069 -8.023 -62.938 1.00 13.95 5 GLU B O 1
ATOM 2145 N N . VAL B 1 6 ? 9.627 -6.556 -63.863 1.00 13.87 6 VAL B N 1
ATOM 2146 C CA . VAL B 1 6 ? 8.647 -6.679 -62.790 1.00 14.72 6 VAL B CA 1
ATOM 2147 C C . VAL B 1 6 ? 7.992 -8.068 -62.779 1.00 14.85 6 VAL B C 1
ATOM 2148 O O . VAL B 1 6 ? 7.722 -8.626 -61.710 1.00 15.08 6 VAL B O 1
ATOM 2152 N N . GLU B 1 7 ? 7.747 -8.631 -63.960 1.00 14.03 7 GLU B N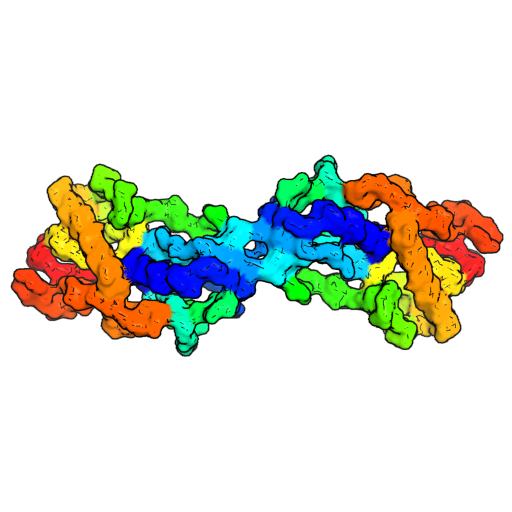 1
ATOM 2153 C CA . GLU B 1 7 ? 7.151 -9.959 -64.046 1.00 15.42 7 GLU B CA 1
ATOM 2154 C C . GLU B 1 7 ? 8.155 -10.979 -63.499 1.00 15.03 7 GLU B C 1
ATOM 2155 O O . GLU B 1 7 ? 7.775 -11.932 -62.826 1.00 14.73 7 GLU B O 1
ATOM 2161 N N . THR B 1 8 ? 9.435 -10.775 -63.790 1.00 13.47 8 THR B N 1
ATOM 2162 C CA . THR B 1 8 ? 10.478 -11.666 -63.287 1.00 12.86 8 THR B CA 1
ATOM 2163 C C . THR B 1 8 ? 10.502 -11.569 -61.752 1.00 13.37 8 THR B C 1
ATOM 2164 O O . THR B 1 8 ? 10.636 -12.571 -61.048 1.00 12.44 8 THR B O 1
ATOM 2168 N N . THR B 1 9 ? 10.354 -10.355 -61.238 1.00 14.16 9 THR B N 1
ATOM 2169 C CA . THR B 1 9 ? 10.354 -10.141 -59.793 1.00 13.87 9 THR B CA 1
ATOM 2170 C C . THR B 1 9 ? 9.158 -10.860 -59.181 1.00 14.36 9 THR B C 1
ATOM 2171 O O . THR B 1 9 ? 9.281 -11.546 -58.169 1.00 13.77 9 THR B O 1
ATOM 2175 N N . ARG B 1 10 ? 7.999 -10.712 -59.809 1.00 13.99 10 ARG B N 1
ATOM 2176 C CA . ARG B 1 10 ? 6.798 -11.371 -59.320 1.00 16.17 10 ARG B CA 1
ATOM 2177 C C . ARG B 1 10 ? 7.015 -12.890 -59.227 1.00 15.90 10 ARG B C 1
ATOM 2178 O O . ARG B 1 10 ? 6.683 -13.514 -58.220 1.00 17.05 10 ARG B O 1
ATOM 2186 N N . ARG B 1 11 ? 7.562 -13.474 -60.286 1.00 16.56 11 ARG B N 1
ATOM 2187 C CA . ARG B 1 11 ? 7.796 -14.914 -60.324 1.00 18.04 11 ARG B CA 1
ATOM 2188 C C . ARG B 1 11 ? 8.825 -15.358 -59.294 1.00 18.21 11 ARG B C 1
ATOM 2189 O O . ARG B 1 11 ? 8.675 -16.417 -58.689 1.00 17.79 11 ARG B O 1
ATOM 2197 N N . ARG B 1 12 ? 9.862 -14.546 -59.089 1.00 15.79 12 ARG B N 1
ATOM 2198 C CA . ARG B 1 12 ? 10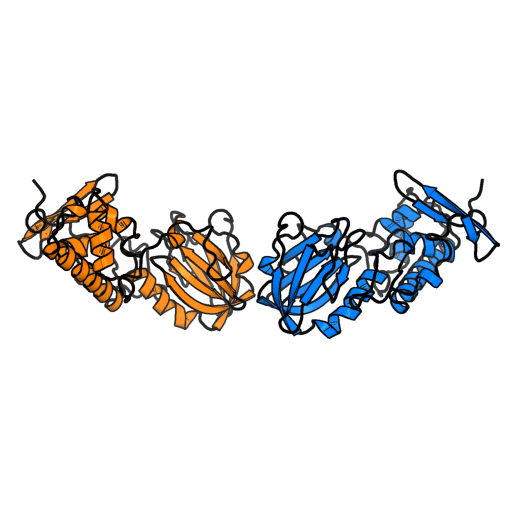.895 -14.878 -58.119 1.00 15.80 12 ARG B CA 1
ATOM 2199 C C . ARG B 1 12 ? 10.499 -14.638 -56.668 1.00 16.04 12 ARG B C 1
ATOM 2200 O O . ARG B 1 12 ? 11.019 -15.287 -55.764 1.00 14.97 12 ARG B O 1
ATOM 2208 N N . LEU B 1 13 ? 9.570 -13.716 -56.431 1.00 15.23 13 LEU B N 1
ATOM 2209 C CA . LEU B 1 13 ? 9.144 -13.453 -55.066 1.00 15.18 13 LEU B CA 1
ATOM 2210 C C . LEU B 1 13 ? 8.133 -14.463 -54.543 1.00 15.69 13 LEU B C 1
ATOM 2211 O O . LEU B 1 13 ? 8.110 -14.729 -53.342 1.00 15.70 13 LEU B O 1
ATOM 2216 N N . ARG B 1 14 ? 7.313 -15.024 -55.434 1.00 15.48 14 ARG B N 1
ATOM 2217 C CA . ARG B 1 14 ? 6.271 -15.961 -55.004 1.00 16.33 14 ARG B CA 1
ATOM 2218 C C . ARG B 1 14 ? 6.780 -17.072 -54.096 1.00 17.32 14 ARG B C 1
ATOM 2219 O O . ARG B 1 14 ? 6.261 -17.251 -52.999 1.00 17.45 14 ARG B O 1
ATOM 2227 N N . PRO B 1 15 ? 7.818 -17.813 -54.524 1.00 18.44 15 PRO B N 1
ATOM 2228 C CA . PRO B 1 15 ? 8.361 -18.902 -53.699 1.00 18.98 15 PRO B CA 1
ATOM 2229 C C . PRO B 1 15 ? 8.848 -18.425 -52.328 1.00 20.10 15 PRO B C 1
ATOM 2230 O O . PRO B 1 15 ? 8.823 -19.171 -51.343 1.00 20.85 15 PRO B O 1
ATOM 2234 N N . LEU B 1 16 ? 9.293 -17.175 -52.266 1.00 18.24 16 LEU B N 1
ATOM 2235 C CA . LEU B 1 16 ? 9.824 -16.616 -51.031 1.00 18.14 16 LEU B CA 1
ATOM 2236 C C . LEU B 1 16 ? 8.794 -15.971 -50.108 1.00 17.17 16 LEU B C 1
ATOM 2237 O O . LEU B 1 16 ? 9.064 -15.762 -48.925 1.00 17.69 16 LEU B O 1
ATOM 2242 N N . VAL B 1 17 ? 7.612 -15.666 -50.622 1.00 14.27 17 VAL B N 1
ATOM 2243 C CA . VAL B 1 17 ? 6.622 -15.014 -49.778 1.00 14.83 17 VAL B CA 1
ATOM 2244 C C . VAL B 1 17 ? 5.254 -15.681 -49.638 1.00 13.91 17 VAL B C 1
ATOM 2245 O O . VAL B 1 17 ? 4.556 -15.428 -48.675 1.00 13.69 17 VAL B O 1
ATOM 2249 N N . LEU B 1 18 ? 4.852 -16.505 -50.596 1.00 15.78 18 LEU B N 1
ATOM 2250 C CA . LEU B 1 18 ? 3.535 -17.144 -50.497 1.00 16.42 18 LEU B CA 1
ATOM 2251 C C . LEU B 1 18 ? 3.328 -17.884 -49.182 1.00 16.73 18 LEU B C 1
ATOM 2252 O O . LEU B 1 18 ? 4.160 -18.685 -48.771 1.00 17.69 18 LEU B O 1
ATOM 2257 N N . GLY B 1 19 ? 2.214 -17.602 -48.521 1.00 16.74 19 GLY B N 1
ATOM 2258 C CA . GLY B 1 19 ? 1.913 -18.270 -47.270 1.00 16.83 19 GLY B CA 1
ATOM 2259 C C . GLY B 1 19 ? 2.437 -17.583 -46.022 1.00 17.06 19 GLY B C 1
ATOM 2260 O O . GLY B 1 19 ? 1.974 -17.880 -44.928 1.00 16.64 19 GLY B O 1
ATOM 2261 N N . GLN B 1 20 ? 3.377 -16.651 -46.175 1.00 16.53 20 GLN B N 1
ATOM 2262 C CA . GLN B 1 20 ? 3.942 -15.958 -45.018 1.00 16.82 20 GLN B CA 1
ATOM 2263 C C . GLN B 1 20 ? 3.070 -14.825 -44.529 1.00 15.41 20 GLN B C 1
ATOM 2264 O O . GLN B 1 20 ? 2.403 -14.154 -45.312 1.00 14.78 20 GLN B O 1
ATOM 2270 N N . THR B 1 21 ? 3.094 -14.593 -43.227 1.00 14.77 21 THR B N 1
ATOM 2271 C CA . THR B 1 21 ? 2.334 -13.489 -42.678 1.00 16.34 21 THR B CA 1
ATOM 2272 C C . THR B 1 21 ? 3.173 -12.225 -42.857 1.00 16.05 21 THR B C 1
ATOM 2273 O O . THR B 1 21 ? 4.375 -12.211 -42.565 1.00 14.05 21 THR B O 1
ATOM 2277 N N . LEU B 1 22 ? 2.537 -11.180 -43.372 1.00 15.38 22 LEU B N 1
ATOM 2278 C CA . LEU B 1 22 ? 3.189 -9.895 -43.532 1.00 15.04 22 LEU B CA 1
ATOM 2279 C C . LEU B 1 22 ? 2.939 -9.257 -42.174 1.00 15.52 22 LEU B C 1
ATOM 2280 O O . LEU B 1 22 ? 1.847 -8.758 -41.912 1.00 17.25 22 LEU B O 1
ATOM 2285 N N . ARG B 1 23 ? 3.943 -9.311 -41.304 1.00 15.79 23 ARG B N 1
ATOM 2286 C CA . ARG B 1 23 ? 3.845 -8.783 -39.947 1.00 18.04 23 ARG B CA 1
ATOM 2287 C C . ARG B 1 23 ? 3.733 -7.268 -39.883 1.00 18.03 23 ARG B C 1
ATOM 2288 O O . ARG B 1 23 ? 2.896 -6.727 -39.164 1.00 17.00 23 ARG B O 1
ATOM 2296 N N . GLN B 1 24 ? 4.613 -6.586 -40.605 1.00 16.71 24 GLN B N 1
ATOM 2297 C CA . GLN B 1 24 ? 4.573 -5.134 -40.639 1.00 17.29 24 GLN B CA 1
ATOM 2298 C C . GLN B 1 24 ? 5.204 -4.574 -41.888 1.00 15.32 24 GLN B C 1
ATOM 2299 O O . GLN B 1 24 ? 6.015 -5.226 -42.565 1.00 14.41 24 GLN B O 1
ATOM 2305 N N . VAL B 1 25 ? 4.781 -3.359 -42.203 1.00 12.89 25 VAL B N 1
ATOM 2306 C CA . VAL B 1 25 ? 5.302 -2.627 -43.334 1.00 14.35 25 VAL B CA 1
ATOM 2307 C C . VAL B 1 25 ? 5.877 -1.423 -42.605 1.00 14.44 25 VAL B C 1
ATOM 2308 O O . VAL B 1 25 ? 5.150 -0.527 -42.180 1.00 12.98 25 VAL B O 1
ATOM 2312 N N . VAL B 1 26 ? 7.186 -1.462 -42.416 1.00 14.84 26 VAL B N 1
ATOM 2313 C CA . VAL B 1 26 ? 7.890 -0.428 -41.696 1.00 13.96 26 VAL B CA 1
ATOM 2314 C C . VAL B 1 26 ? 8.386 0.681 -42.607 1.00 13.14 26 VAL B C 1
ATOM 2315 O O . VAL B 1 26 ? 9.054 0.428 -43.599 1.00 14.03 26 VAL B O 1
ATOM 2319 N N . HIS B 1 27 ? 8.060 1.920 -42.256 1.00 12.30 27 HIS B N 1
ATOM 2320 C CA . HIS B 1 27 ? 8.512 3.054 -43.046 1.00 11.48 27 HIS B CA 1
ATOM 2321 C C . HIS B 1 27 ? 8.289 4.334 -42.249 1.00 13.36 27 HIS B C 1
ATOM 2322 O O . HIS B 1 27 ? 7.743 4.310 -41.147 1.00 12.97 27 HIS B O 1
ATOM 2329 N N . ARG B 1 28 ? 8.715 5.453 -42.815 1.00 15.14 28 ARG B N 1
ATOM 2330 C CA . ARG B 1 28 ? 8.554 6.729 -42.142 1.00 18.07 28 ARG B CA 1
ATOM 2331 C C . ARG B 1 28 ? 8.158 7.774 -43.189 1.00 18.48 28 ARG B C 1
ATOM 2332 O O . ARG B 1 28 ? 8.610 8.919 -43.141 1.00 18.89 28 ARG B O 1
ATOM 2340 N N . ASP B 1 29 ? 7.294 7.371 -44.124 1.00 17.19 29 ASP B N 1
ATOM 2341 C CA . ASP B 1 29 ? 6.858 8.258 -45.202 1.00 16.79 29 ASP B CA 1
ATOM 2342 C C . ASP B 1 29 ? 5.419 7.977 -45.640 1.00 16.35 29 ASP B C 1
ATOM 2343 O O . ASP B 1 29 ? 5.182 7.416 -46.706 1.00 15.66 29 ASP B O 1
ATOM 2348 N N . PRO B 1 30 ? 4.439 8.385 -44.826 1.00 16.30 30 PRO B N 1
ATOM 2349 C CA . PRO B 1 30 ? 3.023 8.166 -45.144 1.00 16.19 30 PRO B CA 1
ATOM 2350 C C . PRO B 1 30 ? 2.544 8.857 -46.425 1.00 15.57 30 PRO B C 1
ATOM 2351 O O . PRO B 1 30 ? 1.441 8.603 -46.901 1.00 17.60 30 PRO B O 1
ATOM 2355 N N . ALA B 1 31 ? 3.373 9.731 -46.983 1.00 13.97 31 ALA B N 1
ATOM 2356 C CA . ALA B 1 31 ? 3.021 10.407 -48.216 1.00 13.92 31 ALA B CA 1
ATOM 2357 C C . ALA B 1 31 ? 3.277 9.489 -49.422 1.00 16.24 31 ALA B C 1
ATOM 2358 O O . ALA B 1 31 ? 2.552 9.543 -50.416 1.00 17.26 31 ALA B O 1
ATOM 2360 N N . ARG B 1 32 ? 4.327 8.669 -49.344 1.00 15.86 32 ARG B N 1
ATOM 2361 C CA . ARG B 1 32 ? 4.672 7.765 -50.445 1.00 15.94 32 ARG B CA 1
ATOM 2362 C C . ARG B 1 32 ? 4.162 6.346 -50.187 1.00 17.28 32 ARG B C 1
ATOM 2363 O O . ARG B 1 32 ? 3.862 5.592 -51.120 1.00 16.02 32 ARG B O 1
ATOM 2371 N N . TYR B 1 33 ? 4.071 5.985 -48.916 1.00 16.00 33 TYR B N 1
ATOM 2372 C CA . TYR B 1 33 ? 3.604 4.653 -48.543 1.00 16.94 33 TYR B CA 1
ATOM 2373 C C . TYR B 1 33 ? 2.294 4.877 -47.803 1.00 17.13 33 TYR B C 1
ATOM 2374 O O . TYR B 1 33 ? 2.259 5.115 -46.598 1.00 17.36 33 TYR B O 1
ATOM 2383 N N . ARG B 1 34 ? 1.216 4.799 -48.577 1.00 17.82 34 ARG B N 1
ATOM 2384 C CA . ARG B 1 34 ? -0.138 5.067 -48.124 1.00 19.06 34 ARG B CA 1
ATOM 2385 C C . ARG B 1 34 ? -0.943 3.909 -47.572 1.00 18.87 34 ARG B C 1
ATOM 2386 O O . ARG B 1 34 ? -1.075 2.871 -48.220 1.00 17.62 34 ARG B O 1
ATOM 2394 N N . ASN B 1 35 ? -1.508 4.128 -46.387 1.00 17.58 35 ASN B N 1
ATOM 2395 C CA . ASN B 1 35 ? -2.355 3.155 -45.697 1.00 19.52 35 ASN B CA 1
ATOM 2396 C C . ASN B 1 35 ? -1.758 1.764 -45.607 1.00 19.53 35 ASN B C 1
ATOM 2397 O O . ASN B 1 35 ? -2.471 0.768 -45.738 1.00 19.67 35 ASN B O 1
ATOM 2402 N N . THR B 1 36 ? -0.459 1.681 -45.363 1.00 18.80 36 THR B N 1
ATOM 2403 C CA . THR B 1 36 ? 0.172 0.376 -45.284 1.00 18.67 36 THR B CA 1
ATOM 2404 C C . THR B 1 36 ? -0.295 -0.430 -44.073 1.00 18.39 36 THR B C 1
ATOM 2405 O O . THR B 1 36 ? -0.240 -1.653 -44.093 1.00 16.18 36 THR B O 1
ATOM 2409 N N . ALA B 1 37 ? -0.771 0.250 -43.030 1.00 18.34 37 ALA B N 1
ATOM 2410 C CA . ALA B 1 37 ? -1.231 -0.442 -41.825 1.00 18.22 37 ALA B CA 1
ATOM 2411 C C . ALA B 1 37 ? -2.335 -1.424 -42.172 1.00 18.33 37 ALA B C 1
ATOM 2412 O O . ALA B 1 37 ? -2.543 -2.422 -41.480 1.00 17.54 37 ALA B O 1
ATOM 2414 N N . LEU B 1 38 ? -3.034 -1.142 -43.263 1.00 17.47 38 LEU B N 1
ATOM 2415 C CA . LEU B 1 38 ? -4.122 -1.991 -43.696 1.00 18.49 38 LEU B CA 1
ATOM 2416 C C . LEU B 1 38 ? -3.624 -3.391 -44.061 1.00 17.58 38 LEU B C 1
ATOM 2417 O O . LEU B 1 38 ? -4.322 -4.382 -43.873 1.00 16.83 38 LEU B O 1
ATOM 2422 N N . ALA B 1 39 ? -2.404 -3.464 -44.571 1.00 17.37 39 ALA B N 1
ATOM 2423 C CA . ALA B 1 39 ? -1.822 -4.733 -44.998 1.00 17.39 39 ALA B CA 1
ATOM 2424 C C . ALA B 1 39 ? -1.193 -5.565 -43.890 1.00 16.73 39 ALA B C 1
ATOM 2425 O O . ALA B 1 39 ? -0.975 -6.762 -44.067 1.00 18.97 39 ALA B O 1
ATOM 2427 N N . GLU B 1 40 ? -0.915 -4.945 -42.747 1.00 16.27 40 GLU B N 1
ATOM 2428 C CA . GLU B 1 40 ? -0.247 -5.643 -41.660 1.00 15.85 40 GLU B CA 1
ATOM 2429 C C . GLU B 1 40 ? -1.066 -6.712 -40.953 1.00 17.03 40 GLU B C 1
ATOM 2430 O O . GLU B 1 40 ? -2.285 -6.591 -40.797 1.00 16.05 40 GLU B O 1
ATOM 2436 N N . GLY B 1 41 ? -0.368 -7.764 -40.533 1.00 15.66 41 GLY B N 1
ATOM 2437 C CA . GLY B 1 41 ? -1.005 -8.867 -39.844 1.00 15.40 41 GLY B CA 1
ATOM 2438 C C . GLY B 1 41 ? -1.859 -9.726 -40.755 1.00 16.94 41 GLY B C 1
ATOM 2439 O O . GLY B 1 41 ? -2.861 -10.278 -40.309 1.00 17.81 41 GLY B O 1
ATOM 2440 N N . ARG B 1 42 ? -1.463 -9.847 -42.023 1.00 15.68 42 ARG B N 1
ATOM 2441 C CA . ARG B 1 42 ? -2.209 -10.647 -43.000 1.00 15.59 42 ARG B CA 1
ATOM 2442 C C . ARG B 1 42 ? -1.287 -11.600 -43.762 1.00 16.47 42 ARG B C 1
ATOM 2443 O O . ARG B 1 42 ? -0.146 -11.264 -44.088 1.00 14.70 42 ARG B O 1
ATOM 2451 N N . ARG B 1 43 ? -1.796 -12.790 -44.051 1.00 15.81 43 ARG B N 1
ATOM 2452 C CA . ARG B 1 43 ? -1.032 -13.793 -44.780 1.00 16.37 43 ARG B CA 1
ATOM 2453 C C . ARG B 1 43 ? -1.006 -13.453 -46.271 1.00 14.81 43 ARG B C 1
ATOM 2454 O O . ARG B 1 43 ? -2.018 -13.039 -46.837 1.00 13.29 43 ARG B O 1
ATOM 2462 N N . ILE B 1 44 ? 0.151 -13.616 -46.906 1.00 14.13 44 ILE B N 1
ATOM 2463 C CA . ILE B 1 44 ? 0.266 -13.328 -48.333 1.00 14.25 44 ILE B CA 1
ATOM 2464 C C . ILE B 1 44 ? -0.247 -14.541 -49.120 1.00 15.63 44 ILE B C 1
ATOM 2465 O O . ILE B 1 44 ? 0.297 -15.637 -49.009 1.00 15.95 44 ILE B O 1
ATOM 2470 N N . LEU B 1 45 ? -1.287 -14.330 -49.919 1.00 15.24 45 LEU B N 1
ATOM 2471 C CA . LEU B 1 45 ? -1.892 -15.409 -50.693 1.00 16.93 45 LEU B CA 1
ATOM 2472 C C . LEU B 1 45 ? -1.411 -15.518 -52.133 1.00 16.40 45 LEU B C 1
ATOM 2473 O O . LEU B 1 45 ? -1.472 -16.590 -52.728 1.00 16.45 45 LEU B O 1
ATOM 2478 N N . GLU B 1 46 ? -0.964 -14.404 -52.698 1.00 15.24 46 GLU B N 1
ATOM 2479 C CA . GLU B 1 46 ? -0.462 -14.384 -54.063 1.00 16.50 46 GLU B CA 1
ATOM 2480 C C . GLU B 1 46 ? 0.255 -13.080 -54.364 1.00 15.55 46 GLU B C 1
ATOM 2481 O O . GLU B 1 46 ? 0.161 -12.114 -53.610 1.00 14.22 46 GLU B O 1
ATOM 2487 N N . VAL B 1 47 ? 0.995 -13.088 -55.463 1.00 15.97 47 VAL B N 1
ATOM 2488 C CA . VAL B 1 47 ? 1.705 -11.909 -55.933 1.00 14.48 47 VAL B CA 1
ATOM 2489 C C . VAL B 1 47 ? 1.313 -11.759 -57.391 1.00 15.21 47 VAL B C 1
ATOM 2490 O O . VAL B 1 47 ? 1.623 -12.620 -58.220 1.00 14.97 47 VAL B O 1
ATOM 2494 N N . ASP B 1 48 ? 0.589 -10.690 -57.699 1.00 15.73 48 ASP B N 1
ATOM 2495 C CA . ASP B 1 48 ? 0.172 -10.446 -59.067 1.00 16.88 48 ASP B CA 1
ATOM 2496 C C . ASP B 1 48 ? 0.922 -9.239 -59.609 1.00 16.67 48 ASP B C 1
ATOM 2497 O O . ASP B 1 48 ? 1.691 -8.595 -58.904 1.00 13.70 48 ASP B O 1
ATOM 2502 N N . ARG B 1 49 ? 0.710 -8.956 -60.881 1.00 17.22 49 ARG B N 1
ATOM 2503 C CA . ARG B 1 49 ? 1.350 -7.826 -61.513 1.00 18.17 49 ARG B CA 1
ATOM 2504 C C . ARG B 1 49 ? 0.362 -7.230 -62.489 1.00 19.12 49 ARG B C 1
ATOM 2505 O O . ARG B 1 49 ? -0.397 -7.943 -63.132 1.00 19.24 49 ARG B O 1
ATOM 2513 N N . ARG B 1 50 ? 0.360 -5.911 -62.567 1.00 19.04 50 ARG B N 1
ATOM 2514 C CA . ARG B 1 50 ? -0.484 -5.208 -63.506 1.00 19.64 50 ARG B CA 1
ATOM 2515 C C . ARG B 1 50 ? 0.469 -4.112 -63.977 1.00 18.71 50 ARG B C 1
ATOM 2516 O O . ARG B 1 50 ? 0.927 -3.315 -63.172 1.00 17.78 50 ARG B O 1
ATOM 2524 N N . GLY B 1 51 ? 0.789 -4.093 -65.266 1.00 18.70 51 GLY B N 1
ATOM 2525 C CA . GLY B 1 51 ? 1.719 -3.095 -65.763 1.00 20.24 51 GLY B CA 1
ATOM 2526 C C . GLY B 1 51 ? 3.044 -3.266 -65.046 1.00 20.48 51 GLY B C 1
ATOM 2527 O O . GLY B 1 51 ? 3.625 -4.353 -65.050 1.00 21.05 51 GLY B O 1
ATOM 2528 N N . LYS B 1 52 ? 3.510 -2.197 -64.411 1.00 20.69 52 LYS B N 1
ATOM 2529 C CA . LYS B 1 52 ? 4.759 -2.219 -63.669 1.00 21.98 52 LYS B CA 1
ATOM 2530 C C . LYS B 1 52 ? 4.488 -2.307 -62.176 1.00 21.17 52 LYS B C 1
ATOM 2531 O O . LYS B 1 52 ? 5.415 -2.276 -61.368 1.00 24.00 52 LYS B O 1
ATOM 2537 N N . PHE B 1 53 ? 3.216 -2.402 -61.805 1.00 20.66 53 PHE B N 1
ATOM 2538 C CA . PHE B 1 53 ? 2.857 -2.499 -60.394 1.00 19.48 53 PHE B CA 1
ATOM 2539 C C . PHE B 1 53 ? 2.858 -3.938 -59.929 1.00 19.47 53 PHE B C 1
ATOM 2540 O O . PHE B 1 53 ? 2.429 -4.832 -60.652 1.00 18.88 53 PHE B O 1
ATOM 2548 N N . LEU B 1 54 ? 3.321 -4.130 -58.703 1.00 19.53 54 LEU B N 1
ATOM 2549 C CA . LEU B 1 54 ? 3.362 -5.428 -58.063 1.00 21.68 54 LEU B CA 1
ATOM 2550 C C . LEU B 1 54 ? 2.186 -5.383 -57.082 1.00 21.10 54 LEU B C 1
ATOM 2551 O O . LEU B 1 54 ? 1.989 -4.383 -56.394 1.00 20.43 54 LEU B O 1
ATOM 2556 N N . LEU B 1 55 ? 1.379 -6.435 -57.043 1.00 20.43 55 LEU B N 1
ATOM 2557 C CA . LEU B 1 55 ? 0.236 -6.447 -56.134 1.00 20.41 55 LEU B CA 1
ATOM 2558 C C . LEU B 1 55 ? 0.203 -7.685 -55.260 1.00 20.10 55 LEU B C 1
ATOM 2559 O O . LEU B 1 55 ? -0.055 -8.780 -55.748 1.00 21.50 55 LEU B O 1
ATOM 2564 N N . PHE B 1 56 ? 0.463 -7.498 -53.970 1.00 17.28 56 PHE B N 1
ATOM 2565 C CA . PHE B 1 56 ? 0.452 -8.598 -53.015 1.00 16.25 56 PHE B CA 1
ATOM 2566 C C . PHE B 1 56 ? -0.979 -8.849 -52.549 1.00 15.43 56 PHE B C 1
ATOM 2567 O O . PHE B 1 56 ? -1.587 -7.983 -51.920 1.00 16.09 56 PHE B O 1
ATOM 2575 N N . ALA B 1 57 ? -1.527 -10.015 -52.876 1.00 14.58 57 ALA B N 1
ATOM 2576 C CA . ALA B 1 57 ? -2.883 -10.356 -52.445 1.00 14.02 57 ALA B CA 1
ATOM 2577 C C . ALA B 1 57 ? -2.796 -10.807 -50.989 1.00 14.68 57 ALA B C 1
ATOM 2578 O O . ALA B 1 57 ? -2.079 -11.756 -50.668 1.00 14.44 57 ALA B O 1
ATOM 2580 N N . LEU B 1 58 ? -3.533 -10.133 -50.109 1.00 12.96 58 LEU B N 1
ATOM 2581 C CA . LEU B 1 58 ? -3.486 -10.453 -48.691 1.00 14.15 58 LEU B CA 1
ATOM 2582 C C . LEU B 1 58 ? -4.793 -11.021 -48.181 1.00 17.13 58 LEU B C 1
ATOM 2583 O O . LEU B 1 58 ? -5.877 -10.653 -48.649 1.00 17.83 58 LEU B O 1
ATOM 2588 N N . GLU B 1 59 ? -4.681 -11.918 -47.210 1.00 17.28 59 GLU B N 1
ATOM 2589 C CA . GLU B 1 59 ? -5.848 -12.560 -46.632 1.00 19.75 59 GLU B CA 1
ATOM 2590 C C . GLU B 1 59 ? -6.826 -11.536 -46.063 1.00 19.08 59 GLU B C 1
ATOM 2591 O O . GLU B 1 59 ? -6.432 -10.578 -45.396 1.00 17.45 59 GLU B O 1
ATOM 2597 N N . GLY B 1 60 ? -8.110 -11.734 -46.336 1.00 18.89 60 GLY B N 1
ATOM 2598 C CA . GLY B 1 60 ? -9.096 -10.803 -45.825 1.00 19.26 60 GLY B CA 1
ATOM 2599 C C . GLY B 1 60 ? -9.495 -9.736 -46.821 1.00 18.60 60 GLY B C 1
ATOM 2600 O O . GLY B 1 60 ? -10.018 -8.695 -46.434 1.00 20.09 60 GLY B O 1
ATOM 2601 N N . GLY B 1 61 ? -9.232 -9.981 -48.101 1.00 19.64 61 GLY B N 1
ATOM 2602 C CA . GLY B 1 61 ? -9.615 -9.037 -49.141 1.00 19.69 61 GLY B CA 1
ATOM 2603 C C . GLY B 1 61 ? -8.854 -7.724 -49.262 1.00 19.38 61 GLY B C 1
ATOM 2604 O O . GLY B 1 61 ? -9.440 -6.688 -49.584 1.00 20.59 61 GLY B O 1
ATOM 2605 N N . VAL B 1 62 ? -7.551 -7.758 -49.025 1.00 17.89 62 VAL B N 1
ATOM 2606 C CA . VAL B 1 62 ? -6.727 -6.553 -49.115 1.00 16.52 62 VAL B CA 1
ATOM 2607 C C . VAL B 1 62 ? -5.549 -6.784 -50.054 1.00 16.52 62 VAL B C 1
ATOM 2608 O O . VAL B 1 62 ? -5.120 -7.919 -50.261 1.00 13.88 62 VAL B O 1
ATOM 2612 N N . GLU B 1 63 ? -5.051 -5.709 -50.650 1.00 17.08 63 GLU B N 1
ATOM 2613 C CA . GLU B 1 63 ? -3.898 -5.796 -51.532 1.00 17.81 63 GLU B CA 1
ATOM 2614 C C . GLU B 1 63 ? -2.900 -4.710 -51.149 1.00 17.75 63 GLU B C 1
ATOM 2615 O O . GLU B 1 63 ? -3.281 -3.619 -50.715 1.00 16.24 63 GLU B O 1
ATOM 2621 N N . LEU B 1 64 ? -1.622 -5.036 -51.282 1.00 16.48 64 LEU B N 1
ATOM 2622 C CA . LEU B 1 64 ? -0.552 -4.089 -51.025 1.00 15.91 64 LEU B CA 1
ATOM 2623 C C . LEU B 1 64 ? 0.012 -3.855 -52.422 1.00 16.59 64 LEU B C 1
ATOM 2624 O O . LEU B 1 64 ? 0.660 -4.737 -53.004 1.00 16.53 64 LEU B O 1
ATOM 2629 N N . VAL B 1 65 ? -0.275 -2.684 -52.979 1.00 15.26 65 VAL B N 1
ATOM 2630 C CA . VAL B 1 65 ? 0.188 -2.340 -54.311 1.00 15.11 65 VAL B CA 1
ATOM 2631 C C . VAL B 1 65 ? 1.549 -1.670 -54.221 1.00 15.46 65 VAL B C 1
ATOM 2632 O O . VAL B 1 65 ? 1.734 -0.739 -53.441 1.00 16.52 65 VAL B O 1
ATOM 2636 N N . ALA B 1 66 ? 2.500 -2.157 -55.009 1.00 14.63 66 ALA B N 1
ATOM 2637 C CA . ALA B 1 66 ? 3.837 -1.591 -55.026 1.00 16.23 66 ALA B CA 1
ATOM 2638 C C . ALA B 1 66 ? 4.167 -1.025 -56.399 1.00 16.16 66 ALA B C 1
ATOM 2639 O O . ALA B 1 66 ? 4.004 -1.702 -57.417 1.00 15.78 66 ALA B O 1
ATOM 2641 N N . HIS B 1 67 ? 4.608 0.230 -56.423 1.00 17.94 67 HIS B N 1
ATOM 2642 C CA . HIS B 1 67 ? 5.014 0.875 -57.664 1.00 21.19 67 HIS B CA 1
ATOM 2643 C C . HIS B 1 67 ? 6.542 0.886 -57.629 1.00 22.54 67 HIS B C 1
ATOM 2644 O O . HIS B 1 67 ? 7.145 1.571 -56.803 1.00 20.85 67 HIS B O 1
ATOM 2651 N N . LEU B 1 68 ? 7.153 0.136 -58.538 1.00 24.62 68 LEU B N 1
ATOM 2652 C CA . LEU B 1 68 ? 8.607 -0.002 -58.594 1.00 28.66 68 LEU B CA 1
ATOM 2653 C C . LEU B 1 68 ? 9.336 1.026 -59.456 1.00 31.73 68 LEU B C 1
ATOM 2654 O O . LEU B 1 68 ? 10.448 0.782 -59.920 1.00 31.64 68 LEU B O 1
ATOM 2659 N N . GLY B 1 69 ? 8.687 2.170 -59.645 1.00 35.55 69 GLY B N 1
ATOM 2660 C CA . GLY B 1 69 ? 9.219 3.282 -60.417 1.00 38.07 69 GLY B CA 1
ATOM 2661 C C . GLY B 1 69 ? 10.469 3.101 -61.248 1.00 40.82 69 GLY B C 1
ATOM 2662 O O . GLY B 1 69 ? 10.511 2.270 -62.152 1.00 40.74 69 GLY B O 1
ATOM 2663 N N . MET B 1 70 ? 11.491 3.897 -60.952 1.00 42.93 70 MET B N 1
ATOM 2664 C CA . MET B 1 70 ? 12.728 3.824 -61.705 1.00 45.80 70 MET B CA 1
ATOM 2665 C C . MET B 1 70 ? 13.970 3.662 -60.840 1.00 47.03 70 MET B C 1
ATOM 2666 O O . MET B 1 70 ? 14.978 4.347 -61.035 1.00 49.10 70 MET B O 1
ATOM 2671 N N . THR B 1 71 ? 13.886 2.736 -59.891 1.00 47.40 71 THR B N 1
ATOM 2672 C CA . THR B 1 71 ? 14.984 2.410 -58.985 1.00 46.27 71 THR B CA 1
ATOM 2673 C C . THR B 1 71 ? 14.424 1.486 -57.924 1.00 44.07 71 THR B C 1
ATOM 2674 O O . THR B 1 71 ? 15.053 0.496 -57.535 1.00 43.13 71 THR B O 1
ATOM 2678 N N . GLY B 1 72 ? 13.217 1.816 -57.483 1.00 42.26 72 GLY B N 1
ATOM 2679 C CA . GLY B 1 72 ? 12.554 1.029 -56.467 1.00 40.17 72 GLY B CA 1
ATOM 2680 C C . GLY B 1 72 ? 12.459 -0.440 -56.813 1.00 38.76 72 GLY B C 1
ATOM 2681 O O . GLY B 1 72 ? 11.737 -0.800 -57.742 1.00 40.07 72 GLY B O 1
ATOM 2682 N N . GLY B 1 73 ? 13.200 -1.269 -56.068 1.00 36.22 73 GLY B N 1
ATOM 2683 C CA . GLY B 1 73 ? 13.206 -2.717 -56.242 1.00 30.42 73 GLY B CA 1
ATOM 2684 C C . GLY B 1 73 ? 13.348 -3.382 -54.873 1.00 26.80 73 GLY B C 1
ATOM 2685 O O . GLY B 1 73 ? 13.935 -2.794 -53.965 1.00 24.62 73 GLY B O 1
ATOM 2686 N N . PHE B 1 74 ? 12.810 -4.590 -54.705 1.00 24.12 74 PHE B N 1
ATOM 2687 C CA . PHE B 1 74 ? 12.891 -5.300 -53.420 1.00 20.94 74 PHE B CA 1
ATOM 2688 C C . PHE B 1 74 ? 14.179 -6.108 -53.264 1.00 19.61 74 PHE B C 1
ATOM 2689 O O . PHE B 1 74 ? 14.611 -6.782 -54.195 1.00 20.28 74 PHE B O 1
ATOM 2697 N N . ARG B 1 75 ? 14.770 -6.058 -52.076 1.00 18.01 75 ARG B N 1
ATOM 2698 C CA . ARG B 1 75 ? 16.003 -6.788 -51.802 1.00 16.89 75 ARG B CA 1
ATOM 2699 C C . ARG B 1 75 ? 15.831 -7.684 -50.582 1.00 14.66 75 ARG B C 1
ATOM 2700 O O . ARG B 1 75 ? 14.979 -7.435 -49.733 1.00 12.37 75 ARG B O 1
ATOM 2708 N N . LEU B 1 76 ? 16.656 -8.721 -50.490 1.00 15.69 76 LEU B N 1
ATOM 2709 C CA . LEU B 1 76 ? 16.596 -9.638 -49.357 1.00 16.13 76 LEU B CA 1
ATOM 2710 C C . LEU B 1 76 ? 17.472 -9.165 -48.208 1.00 16.64 76 LEU B C 1
ATOM 2711 O O . LEU B 1 76 ? 17.463 -9.752 -47.131 1.00 17.87 76 LEU B O 1
ATOM 2716 N N . GLU B 1 77 ? 18.243 -8.108 -48.440 1.00 17.85 77 GLU B N 1
ATOM 2717 C CA . GLU B 1 77 ? 19.084 -7.543 -47.384 1.00 19.01 77 GLU B CA 1
ATOM 2718 C C . GLU B 1 77 ? 18.965 -6.033 -47.459 1.00 17.28 77 GLU B C 1
ATOM 2719 O O . GLU B 1 77 ? 18.760 -5.480 -48.527 1.00 19.04 77 GLU B O 1
ATOM 2725 N N . PRO B 1 78 ? 19.079 -5.352 -46.318 1.00 17.03 78 PRO B N 1
ATOM 2726 C CA . PRO B 1 78 ? 18.972 -3.893 -46.293 1.00 16.95 78 PRO B CA 1
ATOM 2727 C C . PRO B 1 78 ? 20.082 -3.183 -47.054 1.00 16.49 78 PRO B C 1
ATOM 2728 O O . PRO B 1 78 ? 21.191 -3.692 -47.179 1.00 16.76 78 PRO B O 1
ATOM 2732 N N . THR B 1 79 ? 19.754 -2.004 -47.565 1.00 16.93 79 THR B N 1
ATOM 2733 C CA . THR B 1 79 ? 20.684 -1.185 -48.323 1.00 16.06 79 THR B CA 1
ATOM 2734 C C . THR B 1 79 ? 20.636 0.207 -47.736 1.00 14.96 79 THR B C 1
ATOM 2735 O O . THR B 1 79 ? 19.700 0.552 -47.019 1.00 12.96 79 THR B O 1
ATOM 2739 N N . PRO B 1 80 ? 21.646 1.031 -48.038 1.00 15.67 80 PRO B N 1
ATOM 2740 C CA . PRO B 1 80 ? 21.672 2.395 -47.509 1.00 15.90 80 PRO B CA 1
ATOM 2741 C C . PRO B 1 80 ? 20.436 3.207 -47.872 1.00 16.48 80 PRO B C 1
ATOM 2742 O O . PRO B 1 80 ? 20.019 4.072 -47.103 1.00 17.11 80 PRO B O 1
ATOM 2746 N N . HIS B 1 81 ? 19.852 2.932 -49.038 1.00 17.08 81 HIS B N 1
ATOM 2747 C CA . HIS B 1 81 ? 18.661 3.663 -49.455 1.00 17.73 81 HIS B CA 1
ATOM 2748 C C . HIS B 1 81 ? 17.356 2.872 -49.383 1.00 16.93 81 HIS B C 1
ATOM 2749 O O . HIS B 1 81 ? 16.440 3.062 -50.185 1.00 16.32 81 HIS B O 1
ATOM 2756 N N . THR B 1 82 ? 17.282 1.982 -48.407 1.00 16.03 82 THR B N 1
ATOM 2757 C CA . THR B 1 82 ? 16.073 1.209 -48.181 1.00 14.96 82 THR B CA 1
ATOM 2758 C C . THR B 1 82 ? 15.095 2.201 -47.536 1.00 13.86 82 THR B C 1
ATOM 2759 O O . THR B 1 82 ? 15.421 2.814 -46.526 1.00 15.62 82 THR B O 1
ATOM 2763 N N . ARG B 1 83 ? 13.912 2.369 -48.116 1.00 12.82 83 ARG B N 1
ATOM 2764 C CA . ARG B 1 83 ? 12.944 3.322 -47.557 1.00 16.34 83 ARG B CA 1
ATOM 2765 C C . ARG B 1 83 ? 11.792 2.647 -46.826 1.00 14.51 83 ARG B C 1
ATOM 2766 O O . ARG B 1 83 ? 11.047 3.297 -46.102 1.00 14.94 83 ARG B O 1
ATOM 2774 N N . ALA B 1 84 ? 11.641 1.343 -47.018 1.00 13.25 84 ALA B N 1
ATOM 2775 C CA . ALA B 1 84 ? 10.560 0.618 -46.364 1.00 11.92 84 ALA B CA 1
ATOM 2776 C C . ALA B 1 84 ? 10.936 -0.836 -46.235 1.00 12.57 84 ALA B C 1
ATOM 2777 O O . ALA B 1 84 ? 11.793 -1.329 -46.957 1.00 12.08 84 ALA B O 1
ATOM 2779 N N . ALA B 1 85 ? 10.278 -1.530 -45.322 1.00 13.13 85 ALA B N 1
ATOM 2780 C CA . ALA B 1 85 ? 10.564 -2.937 -45.155 1.00 11.96 85 ALA B CA 1
ATOM 2781 C C . ALA B 1 85 ? 9.273 -3.716 -44.953 1.00 13.12 85 ALA B C 1
ATOM 2782 O O . ALA B 1 85 ? 8.374 -3.270 -44.232 1.00 12.46 85 ALA B O 1
ATOM 2784 N N . LEU B 1 86 ? 9.177 -4.860 -45.629 1.00 11.95 86 LEU B N 1
ATOM 2785 C CA . LEU B 1 86 ? 8.022 -5.744 -45.499 1.00 11.84 86 LEU B CA 1
ATOM 2786 C C . LEU B 1 86 ? 8.557 -6.895 -44.650 1.00 12.06 86 LEU B C 1
ATOM 2787 O O . LEU B 1 86 ? 9.321 -7.738 -45.127 1.00 11.41 86 LEU B O 1
ATOM 2792 N N . VAL B 1 87 ? 8.180 -6.893 -43.376 1.00 12.90 87 VAL B N 1
ATOM 2793 C CA . VAL B 1 87 ? 8.638 -7.902 -42.434 1.00 15.12 87 VAL B CA 1
ATOM 2794 C C . VAL B 1 87 ? 7.704 -9.099 -42.413 1.00 17.00 87 VAL B C 1
ATOM 2795 O O . VAL B 1 87 ? 6.544 -8.997 -41.989 1.00 17.68 87 VAL B O 1
ATOM 2799 N N . LEU B 1 88 ? 8.211 -10.229 -42.896 1.00 16.52 88 LEU B N 1
ATOM 2800 C CA . LEU B 1 88 ? 7.432 -11.461 -42.941 1.00 20.15 88 LEU B CA 1
ATOM 2801 C C . LEU B 1 88 ? 7.823 -12.333 -41.760 1.00 22.22 88 LEU B C 1
ATOM 2802 O O . LEU B 1 88 ? 8.696 -11.971 -40.969 1.00 21.13 88 LEU B O 1
ATOM 2807 N N . GLU B 1 89 ? 7.180 -13.488 -41.648 1.00 24.61 89 GLU B N 1
ATOM 2808 C CA . GLU B 1 89 ? 7.480 -14.398 -40.559 1.00 26.91 89 GLU B CA 1
ATOM 2809 C C . GLU B 1 89 ? 8.874 -14.995 -40.718 1.00 26.99 89 GLU B C 1
ATOM 2810 O O . GLU B 1 89 ? 9.626 -15.072 -39.749 1.00 28.89 89 GLU B O 1
ATOM 2816 N N . GLY B 1 90 ? 9.232 -15.384 -41.939 1.00 26.58 90 GLY B N 1
ATOM 2817 C CA . GLY B 1 90 ? 10.536 -15.984 -42.169 1.00 24.58 90 GLY B CA 1
ATOM 2818 C C . GLY B 1 90 ? 11.618 -15.106 -42.775 1.00 25.25 90 GLY B C 1
ATOM 2819 O O . GLY B 1 90 ? 12.799 -15.466 -42.762 1.00 25.97 90 GLY B O 1
ATOM 2820 N N . ARG B 1 91 ? 11.240 -13.959 -43.325 1.00 23.28 91 ARG B N 1
ATOM 2821 C CA . ARG B 1 91 ? 12.234 -13.082 -43.918 1.00 21.30 91 ARG B CA 1
ATOM 2822 C C . ARG B 1 91 ? 11.697 -11.678 -44.075 1.00 20.22 91 ARG B C 1
ATOM 2823 O O . ARG B 1 91 ? 10.536 -11.410 -43.787 1.00 17.55 91 ARG B O 1
ATOM 2831 N N . THR B 1 92 ? 12.555 -10.782 -44.542 1.00 18.88 92 THR B N 1
ATOM 2832 C CA . THR B 1 92 ? 12.147 -9.392 -44.733 1.00 17.72 92 THR B CA 1
ATOM 2833 C C . THR B 1 92 ? 12.537 -8.915 -46.115 1.00 15.87 92 THR B C 1
ATOM 2834 O O . THR B 1 92 ? 13.618 -9.229 -46.600 1.00 16.28 92 THR B O 1
ATOM 2838 N N . LEU B 1 93 ? 11.640 -8.168 -46.753 1.00 15.53 93 LEU B N 1
ATOM 2839 C CA . LEU B 1 93 ? 11.901 -7.614 -48.068 1.00 15.19 93 LEU B CA 1
ATOM 2840 C C . LEU B 1 93 ? 12.159 -6.127 -47.873 1.00 16.23 93 LEU B C 1
ATOM 2841 O O . LEU B 1 93 ? 11.362 -5.430 -47.235 1.00 16.03 93 LEU B O 1
ATOM 2846 N N . TYR B 1 94 ? 13.266 -5.649 -48.422 1.00 14.50 94 TYR B N 1
ATOM 2847 C CA . TYR B 1 94 ? 13.625 -4.250 -48.287 1.00 16.48 94 TYR B CA 1
ATOM 2848 C C . TYR B 1 94 ? 13.402 -3.518 -49.592 1.00 15.08 94 TYR B C 1
ATOM 2849 O O . TYR B 1 94 ? 13.838 -3.962 -50.647 1.00 16.15 94 TYR B O 1
ATOM 2858 N N . PHE B 1 95 ? 12.715 -2.389 -49.501 1.00 14.78 95 PHE B N 1
ATOM 2859 C CA . PHE B 1 95 ? 12.402 -1.581 -50.669 1.00 15.39 95 PHE B CA 1
ATOM 2860 C C . PHE B 1 95 ? 13.534 -0.573 -50.935 1.00 15.90 95 PHE B C 1
ATOM 2861 O O . PHE B 1 95 ? 13.596 0.498 -50.326 1.00 16.25 95 PHE B O 1
ATOM 2869 N N . HIS B 1 96 ? 14.434 -0.935 -51.842 1.00 17.20 96 HIS B N 1
ATOM 2870 C CA . HIS B 1 96 ? 15.559 -0.078 -52.209 1.00 18.41 96 HIS B CA 1
ATOM 2871 C C . HIS B 1 96 ? 15.042 1.010 -53.152 1.00 19.35 96 HIS B C 1
ATOM 2872 O O . HIS B 1 96 ? 14.638 0.720 -54.281 1.00 18.84 96 HIS B O 1
ATOM 2879 N N . ASP B 1 97 ? 15.035 2.259 -52.693 1.00 21.70 97 ASP B N 1
ATOM 2880 C CA . ASP B 1 97 ? 14.540 3.350 -53.537 1.00 22.79 97 ASP B CA 1
ATOM 2881 C C . ASP B 1 97 ? 15.337 4.641 -53.357 1.00 23.35 97 ASP B C 1
ATOM 2882 O O . ASP B 1 97 ? 14.879 5.573 -52.706 1.00 22.79 97 ASP B O 1
ATOM 2887 N N . PRO B 1 98 ? 16.526 4.717 -53.962 1.00 23.79 98 PRO B N 1
ATOM 2888 C CA . PRO B 1 98 ? 17.399 5.889 -53.870 1.00 26.04 98 PRO B CA 1
ATOM 2889 C C . PRO B 1 98 ? 16.719 7.223 -54.176 1.00 26.90 98 PRO B C 1
ATOM 2890 O O . PRO B 1 98 ? 16.857 8.175 -53.419 1.00 28.46 98 PRO B O 1
ATOM 2894 N N . ARG B 1 99 ? 15.983 7.279 -55.280 1.00 28.65 99 ARG B N 1
ATOM 2895 C CA . ARG B 1 99 ? 15.327 8.513 -55.701 1.00 31.07 99 ARG B CA 1
ATOM 2896 C C . ARG B 1 99 ? 13.860 8.692 -55.313 1.00 31.05 99 ARG B C 1
ATOM 2897 O O . ARG B 1 99 ? 13.149 9.515 -55.894 1.00 31.14 99 ARG B O 1
ATOM 2905 N N . ARG B 1 100 ? 13.420 7.915 -54.330 1.00 29.98 100 ARG B N 1
ATOM 2906 C CA . ARG B 1 100 ? 12.063 7.993 -53.807 1.00 29.03 100 ARG B CA 1
ATOM 2907 C C . ARG B 1 100 ? 10.919 8.027 -54.811 1.00 27.52 100 ARG B C 1
ATOM 2908 O O . ARG B 1 100 ? 9.902 8.684 -54.570 1.00 27.50 100 ARG B O 1
ATOM 2916 N N . PHE B 1 101 ? 11.069 7.320 -55.926 1.00 25.90 101 PHE B N 1
ATOM 2917 C CA . PHE B 1 101 ? 10.011 7.259 -56.924 1.00 24.71 101 PHE B CA 1
ATOM 2918 C C . PHE B 1 101 ? 9.032 6.137 -56.575 1.00 23.39 101 PHE B C 1
ATOM 2919 O O . PHE B 1 101 ? 7.924 6.078 -57.101 1.00 21.34 101 PHE B O 1
ATOM 2927 N N . GLY B 1 102 ? 9.453 5.236 -55.694 1.00 21.07 102 GLY B N 1
ATOM 2928 C CA . GLY B 1 102 ? 8.584 4.135 -55.322 1.00 19.16 102 GLY B CA 1
ATOM 2929 C C . GLY B 1 102 ? 7.359 4.537 -54.519 1.00 18.54 102 GLY B C 1
ATOM 2930 O O . GLY B 1 102 ? 7.332 5.588 -53.881 1.00 17.73 102 GLY B O 1
ATOM 2931 N N . ARG B 1 103 ? 6.336 3.687 -54.544 1.00 18.05 103 ARG B N 1
ATOM 2932 C CA . ARG B 1 103 ? 5.114 3.936 -53.795 1.00 17.98 103 ARG B CA 1
ATOM 2933 C C . ARG B 1 103 ? 4.543 2.604 -53.296 1.00 17.84 103 ARG B C 1
ATOM 2934 O O . ARG B 1 103 ? 4.817 1.547 -53.867 1.00 17.20 103 ARG B O 1
ATOM 2942 N N . LEU B 1 104 ? 3.770 2.668 -52.217 1.00 15.93 104 LEU B N 1
ATOM 2943 C CA . LEU B 1 104 ? 3.094 1.504 -51.655 1.00 14.90 104 LEU B CA 1
ATOM 2944 C C . LEU B 1 104 ? 1.691 1.988 -51.326 1.00 15.97 104 LEU B C 1
ATOM 2945 O O . LEU B 1 104 ? 1.511 3.110 -50.845 1.00 15.80 104 LEU B O 1
ATOM 2950 N N . PHE B 1 105 ? 0.701 1.143 -51.577 1.00 16.34 105 PHE B N 1
ATOM 2951 C CA . PHE B 1 105 ? -0.682 1.499 -51.311 1.00 17.07 105 PHE B CA 1
ATOM 2952 C C . PHE B 1 105 ? -1.423 0.330 -50.697 1.00 17.50 105 PHE B C 1
ATOM 2953 O O . PHE B 1 105 ? -1.567 -0.713 -51.332 1.00 17.82 105 PHE B O 1
ATOM 2961 N N . GLY B 1 106 ? -1.890 0.503 -49.469 1.00 16.47 106 GLY B N 1
ATOM 2962 C CA . GLY B 1 106 ? -2.657 -0.546 -48.831 1.00 18.68 106 GLY B CA 1
ATOM 2963 C C . GLY B 1 106 ? -4.082 -0.265 -49.257 1.00 19.42 106 GLY B C 1
ATOM 2964 O O . GLY B 1 106 ? -4.617 0.812 -48.971 1.00 19.01 106 GLY B O 1
ATOM 2965 N N . VAL B 1 107 ? -4.698 -1.204 -49.962 1.00 18.62 107 VAL B N 1
ATOM 2966 C CA . VAL B 1 107 ? -6.065 -0.995 -50.430 1.00 19.20 107 VAL B CA 1
ATOM 2967 C C . VAL B 1 107 ? -6.949 -2.223 -50.322 1.00 20.01 107 VAL B C 1
ATOM 2968 O O . VAL B 1 107 ? -6.467 -3.346 -50.167 1.00 16.82 107 VAL B O 1
ATOM 2972 N N . ARG B 1 108 ? -8.259 -2.000 -50.393 1.00 22.06 108 ARG B N 1
ATOM 2973 C CA . ARG B 1 108 ? -9.200 -3.109 -50.377 1.00 24.21 108 ARG B CA 1
ATOM 2974 C C . ARG B 1 108 ? -9.018 -3.694 -51.783 1.00 23.74 108 ARG B C 1
ATOM 2975 O O . ARG B 1 108 ? -8.778 -2.955 -52.739 1.00 22.12 108 ARG B O 1
ATOM 2983 N N . ARG B 1 109 ? -9.110 -5.011 -51.914 1.00 24.44 109 ARG B N 1
ATOM 2984 C CA . ARG B 1 109 ? -8.905 -5.652 -53.204 1.00 25.25 109 ARG B CA 1
ATOM 2985 C C . ARG B 1 109 ? -9.632 -4.947 -54.352 1.00 26.06 109 ARG B C 1
ATOM 2986 O O . ARG B 1 109 ? -10.834 -4.679 -54.271 1.00 25.01 109 ARG B O 1
ATOM 2994 N N . GLY B 1 110 ? -8.880 -4.625 -55.402 1.00 25.00 110 GLY B N 1
ATOM 2995 C CA . GLY B 1 110 ? -9.446 -3.982 -56.576 1.00 26.28 110 GLY B CA 1
ATOM 2996 C C . GLY B 1 110 ? -9.781 -2.504 -56.508 1.00 26.19 110 GLY B C 1
ATOM 2997 O O . GLY B 1 110 ? -10.127 -1.910 -57.530 1.00 26.68 110 GLY B O 1
ATOM 2998 N N . ASP B 1 111 ? -9.687 -1.906 -55.323 1.00 25.40 111 ASP B N 1
ATOM 2999 C CA . ASP B 1 111 ? -9.991 -0.487 -55.161 1.00 25.44 111 ASP B CA 1
ATOM 3000 C C . ASP B 1 111 ? -8.771 0.369 -55.479 1.00 24.60 111 ASP B C 1
ATOM 3001 O O . ASP B 1 111 ? -7.930 0.616 -54.611 1.00 24.95 111 ASP B O 1
ATOM 3006 N N . TYR B 1 112 ? -8.687 0.840 -56.716 1.00 24.38 112 TYR B N 1
ATOM 3007 C CA . TYR B 1 112 ? -7.549 1.643 -57.152 1.00 25.40 112 TYR B CA 1
ATOM 3008 C C . TYR B 1 112 ? -7.869 3.107 -57.420 1.00 26.14 112 TYR B C 1
ATOM 3009 O O . TYR B 1 112 ? -7.136 3.782 -58.138 1.00 26.01 112 TYR B O 1
ATOM 3018 N N . ARG B 1 113 ? -8.957 3.600 -56.842 1.00 28.43 113 ARG B N 1
ATOM 3019 C CA . ARG B 1 113 ? -9.352 4.993 -57.034 1.00 30.93 113 ARG B CA 1
ATOM 3020 C C . ARG B 1 113 ? -8.230 5.980 -56.729 1.00 31.63 113 ARG B C 1
ATOM 3021 O O . ARG B 1 113 ? -8.096 7.000 -57.405 1.00 32.11 113 ARG B O 1
ATOM 3029 N N . GLU B 1 114 ? -7.416 5.675 -55.723 1.00 32.21 114 GLU B N 1
ATOM 3030 C CA . GLU B 1 114 ? -6.317 6.562 -55.353 1.00 32.31 114 GLU B CA 1
ATOM 3031 C C . GLU B 1 114 ? -5.028 6.273 -56.118 1.00 30.38 114 GLU B C 1
ATOM 3032 O O . GLU B 1 114 ? -3.997 6.885 -55.859 1.00 29.97 114 GLU B O 1
ATOM 3038 N N . ILE B 1 115 ? -5.083 5.342 -57.061 1.00 29.01 115 ILE B N 1
ATOM 3039 C CA . ILE B 1 115 ? -3.906 5.012 -57.855 1.00 27.68 115 ILE B CA 1
ATOM 3040 C C . ILE B 1 115 ? -4.285 5.219 -59.314 1.00 28.12 115 ILE B C 1
ATOM 3041 O O . ILE B 1 115 ? -4.532 4.263 -60.047 1.00 26.19 115 ILE B O 1
ATOM 3046 N N . PRO B 1 116 ? -4.320 6.486 -59.756 1.00 29.04 116 PRO B N 1
ATOM 3047 C CA . PRO B 1 116 ? -4.679 6.858 -61.129 1.00 29.25 116 PRO B CA 1
ATOM 3048 C C . PRO B 1 116 ? -3.923 6.154 -62.246 1.00 28.81 116 PRO B C 1
ATOM 3049 O O . PRO B 1 116 ? -4.527 5.745 -63.234 1.00 28.35 116 PRO B O 1
ATOM 3053 N N . LEU B 1 117 ? -2.610 6.015 -62.101 1.00 29.33 117 LEU B N 1
ATOM 3054 C CA . LEU B 1 117 ? -1.817 5.355 -63.132 1.00 29.76 117 LEU B CA 1
ATOM 3055 C C . LEU B 1 117 ? -2.287 3.913 -63.283 1.00 29.37 117 LEU B C 1
ATOM 3056 O O . LEU B 1 117 ? -2.446 3.418 -64.398 1.00 30.07 117 LEU B O 1
ATOM 3061 N N . LEU B 1 118 ? -2.524 3.238 -62.164 1.00 27.40 118 LEU B N 1
ATOM 3062 C CA . LEU B 1 118 ? -2.977 1.853 -62.221 1.00 26.81 118 LEU B CA 1
ATOM 3063 C C . LEU B 1 118 ? -4.380 1.740 -62.819 1.00 28.21 118 LEU B C 1
ATOM 3064 O O . LEU B 1 118 ? -4.679 0.799 -63.556 1.00 26.19 118 LEU B O 1
ATOM 3069 N N . LEU B 1 119 ? -5.239 2.705 -62.496 1.00 30.35 119 LEU B N 1
ATOM 3070 C CA . LEU B 1 119 ? -6.610 2.725 -63.002 1.00 32.62 119 LEU B CA 1
ATOM 3071 C C . LEU B 1 119 ? -6.731 2.760 -64.525 1.00 32.92 119 LEU B C 1
ATOM 3072 O O . LEU B 1 119 ? -7.477 1.978 -65.109 1.00 34.03 119 LEU B O 1
ATOM 3077 N N . ARG B 1 120 ? -5.997 3.662 -65.168 1.00 33.70 120 ARG B N 1
ATOM 3078 C CA . ARG B 1 120 ? -6.088 3.802 -66.621 1.00 34.34 120 ARG B CA 1
ATOM 3079 C C . ARG B 1 120 ? -5.232 2.863 -67.468 1.00 34.00 120 ARG B C 1
ATOM 3080 O O . ARG B 1 120 ? -5.236 2.962 -68.696 1.00 33.93 120 ARG B O 1
ATOM 3088 N N . LEU B 1 121 ? -4.512 1.947 -66.830 1.00 33.20 121 LEU B N 1
ATOM 3089 C CA . LEU B 1 121 ? -3.667 1.023 -67.576 1.00 31.39 121 LEU B CA 1
ATOM 3090 C C . LEU B 1 121 ? -4.399 0.273 -68.678 1.00 30.76 121 LEU B C 1
ATOM 3091 O O . LEU B 1 121 ? -5.530 -0.188 -68.501 1.00 30.26 121 LEU B O 1
ATOM 3096 N N . GLY B 1 122 ? -3.733 0.153 -69.820 1.00 29.71 122 GLY B N 1
ATOM 3097 C CA . GLY B 1 122 ? -4.309 -0.561 -70.938 1.00 28.58 122 GLY B CA 1
ATOM 3098 C C . GLY B 1 122 ? -4.215 -2.043 -70.654 1.00 28.21 122 GLY B C 1
ATOM 3099 O O . GLY B 1 122 ? -3.817 -2.432 -69.559 1.00 28.05 122 GLY B O 1
ATOM 3100 N N . PRO B 1 123 ? -4.554 -2.901 -71.624 1.00 27.18 123 PRO B N 1
ATOM 3101 C CA . PRO B 1 123 ? -4.488 -4.343 -71.406 1.00 26.39 123 PRO B CA 1
ATOM 3102 C C . PRO B 1 123 ? -3.075 -4.889 -71.271 1.00 26.59 123 PRO B C 1
ATOM 3103 O O . PRO B 1 123 ? -2.100 -4.260 -71.699 1.00 24.64 123 PRO B O 1
ATOM 3107 N N . GLU B 1 124 ? -2.983 -6.065 -70.657 1.00 25.12 124 GLU B N 1
ATOM 3108 C CA . GLU B 1 124 ? -1.716 -6.754 -70.481 1.00 25.87 124 GLU B CA 1
ATOM 3109 C C . GLU B 1 124 ? -1.248 -7.213 -71.860 1.00 26.47 124 GLU B C 1
ATOM 3110 O O . GLU B 1 124 ? -1.899 -8.048 -72.493 1.00 26.71 124 GLU B O 1
ATOM 3116 N N . PRO B 1 125 ? -0.101 -6.685 -72.332 1.00 26.47 125 PRO B N 1
ATOM 3117 C CA . PRO B 1 125 ? 0.489 -7.004 -73.639 1.00 27.54 125 PRO B CA 1
ATOM 3118 C C . PRO B 1 125 ? 0.586 -8.488 -73.967 1.00 27.96 125 PRO B C 1
ATOM 3119 O O . PRO B 1 125 ? 0.352 -8.895 -75.104 1.00 28.09 125 PRO B O 1
ATOM 3123 N N . LEU B 1 126 ? 0.940 -9.291 -72.971 1.00 28.82 126 LEU B N 1
ATOM 3124 C CA . LEU B 1 126 ? 1.090 -10.721 -73.176 1.00 29.40 126 LEU B CA 1
ATOM 3125 C C . LEU B 1 126 ? -0.174 -11.513 -72.863 1.00 31.14 126 LEU B C 1
ATOM 3126 O O . LEU B 1 126 ? -0.102 -12.708 -72.578 1.00 31.76 126 LEU B O 1
ATOM 3131 N N . SER B 1 127 ? -1.328 -10.849 -72.916 1.00 31.30 127 SER B N 1
ATOM 3132 C CA . SER B 1 127 ? -2.605 -11.517 -72.649 1.00 31.62 127 SER B CA 1
ATOM 3133 C C . SER B 1 127 ? -3.537 -11.355 -73.845 1.00 32.06 127 SER B C 1
ATOM 3134 O O . SER B 1 127 ? -3.270 -10.569 -74.754 1.00 30.45 127 SER B O 1
ATOM 3137 N N . GLU B 1 128 ? -4.639 -12.094 -73.831 1.00 33.60 128 GLU B N 1
ATOM 3138 C CA . GLU B 1 128 ? -5.605 -12.035 -74.917 1.00 34.95 128 GLU B CA 1
ATOM 3139 C C . GLU B 1 128 ? -6.349 -10.697 -74.947 1.00 34.36 128 GLU B C 1
ATOM 3140 O O . GLU B 1 128 ? -7.005 -10.364 -75.936 1.00 34.83 128 GLU B O 1
ATOM 3146 N N . ALA B 1 129 ? -6.237 -9.928 -73.869 1.00 31.95 129 ALA B N 1
ATOM 3147 C CA . ALA B 1 129 ? -6.893 -8.629 -73.797 1.00 31.77 129 ALA B CA 1
ATOM 3148 C C . ALA B 1 129 ? -6.215 -7.629 -74.734 1.00 31.00 129 ALA B C 1
ATOM 3149 O O . ALA B 1 129 ? -6.834 -6.667 -75.181 1.00 31.15 129 ALA B O 1
ATOM 3151 N N . PHE B 1 130 ? -4.936 -7.848 -75.024 1.00 30.05 130 PHE B N 1
ATOM 3152 C CA . PHE B 1 130 ? -4.217 -6.953 -75.929 1.00 29.31 130 PHE B CA 1
ATOM 3153 C C . PHE B 1 130 ? -4.448 -7.437 -77.359 1.00 29.95 130 PHE B C 1
ATOM 3154 O O . PHE B 1 130 ? -3.657 -8.207 -77.898 1.00 30.07 130 PHE B O 1
ATOM 3162 N N . ALA B 1 131 ? -5.538 -6.985 -77.966 1.00 30.82 131 ALA B N 1
ATOM 3163 C CA . ALA B 1 131 ? -5.885 -7.393 -79.322 1.00 31.27 131 ALA B CA 1
ATOM 3164 C C . ALA B 1 131 ? -5.548 -6.309 -80.339 1.00 31.37 131 ALA B C 1
ATOM 3165 O O . ALA B 1 131 ? -5.646 -5.114 -80.050 1.00 31.12 131 ALA B O 1
ATOM 3167 N N . PHE B 1 132 ? -5.159 -6.730 -81.537 1.00 32.10 132 PHE B N 1
ATOM 3168 C CA . PHE B 1 132 ? -4.800 -5.775 -82.571 1.00 32.03 132 PHE B CA 1
ATOM 3169 C C . PHE B 1 132 ? -5.892 -4.763 -82.913 1.00 32.46 132 PHE B C 1
ATOM 3170 O O . PHE B 1 132 ? -5.604 -3.579 -83.090 1.00 32.10 132 PHE B O 1
ATOM 3178 N N . PRO B 1 133 ? -7.157 -5.207 -83.016 1.00 33.00 133 PRO B N 1
ATOM 3179 C CA . PRO B 1 133 ? -8.226 -4.257 -83.341 1.00 33.10 133 PRO B CA 1
ATOM 3180 C C . PRO B 1 133 ? -8.209 -3.027 -82.441 1.00 32.57 133 PRO B C 1
ATOM 3181 O O . PRO B 1 133 ? -8.160 -1.893 -82.922 1.00 32.49 133 PRO B O 1
ATOM 3185 N N . GLY B 1 134 ? -8.246 -3.255 -81.131 1.00 31.89 134 GLY B N 1
ATOM 3186 C CA . GLY B 1 134 ? -8.220 -2.145 -80.198 1.00 29.99 134 GLY B CA 1
ATOM 3187 C C . GLY B 1 134 ? -6.905 -1.391 -80.266 1.00 29.09 134 GLY B C 1
ATOM 3188 O O . GLY B 1 134 ? -6.868 -0.173 -80.084 1.00 28.46 134 GLY B O 1
ATOM 3189 N N . PHE B 1 135 ? -5.816 -2.110 -80.526 1.00 28.84 135 PHE B N 1
ATOM 3190 C CA . PHE B 1 135 ? -4.501 -1.478 -80.615 1.00 28.65 135 PHE B CA 1
ATOM 3191 C C . PHE B 1 135 ? -4.478 -0.513 -81.794 1.00 29.06 135 PHE B C 1
ATOM 3192 O O . PHE B 1 135 ? -4.043 0.631 -81.672 1.00 30.61 135 PHE B O 1
ATOM 3200 N N . PHE B 1 136 ? -4.956 -0.986 -82.935 1.00 30.33 136 PHE B N 1
ATOM 3201 C CA . PHE B 1 136 ? -4.996 -0.172 -84.142 1.00 32.55 136 PHE B CA 1
ATOM 3202 C C . PHE B 1 136 ? -5.884 1.056 -83.921 1.00 32.90 136 PHE B C 1
ATOM 3203 O O . PHE B 1 136 ? -5.540 2.170 -84.328 1.00 32.54 136 PHE B O 1
ATOM 3211 N N . ARG B 1 137 ? -7.018 0.853 -83.256 1.00 33.99 137 ARG B N 1
ATOM 3212 C CA . ARG B 1 137 ? -7.948 1.945 -82.980 1.00 34.05 137 ARG B CA 1
ATOM 3213 C C . ARG B 1 137 ? -7.234 3.038 -82.198 1.00 34.06 137 ARG B C 1
ATOM 3214 O O . ARG B 1 137 ? -7.263 4.212 -82.570 1.00 34.17 137 ARG B O 1
ATOM 3222 N N . GLY B 1 138 ? -6.586 2.634 -81.109 1.00 34.28 138 GLY B N 1
ATOM 3223 C CA . GLY B 1 138 ? -5.872 3.573 -80.265 1.00 32.89 138 GLY B CA 1
ATOM 3224 C C . GLY B 1 138 ? -4.800 4.372 -80.978 1.00 32.18 138 GLY B C 1
ATOM 3225 O O . GLY B 1 138 ? -4.622 5.555 -80.697 1.00 31.85 138 GLY B O 1
ATOM 3226 N N . LEU B 1 139 ? -4.077 3.733 -81.890 1.00 32.10 139 LEU B N 1
ATOM 3227 C CA . LEU B 1 139 ? -3.029 4.428 -82.634 1.00 32.44 139 LEU B CA 1
ATOM 3228 C C . LEU B 1 139 ? -3.618 5.491 -83.550 1.00 33.49 139 LEU B C 1
ATOM 3229 O O . LEU B 1 139 ? -3.146 6.629 -83.577 1.00 32.54 139 LEU B O 1
ATOM 3234 N N . LYS B 1 140 ? -4.646 5.121 -84.305 1.00 35.54 140 LYS B N 1
ATOM 3235 C CA . LYS B 1 140 ? -5.276 6.072 -85.214 1.00 37.77 140 LYS B CA 1
ATOM 3236 C C . LYS B 1 140 ? -5.961 7.208 -84.452 1.00 38.79 140 LYS B C 1
ATOM 3237 O O . LYS B 1 140 ? -6.229 8.269 -85.018 1.00 38.53 140 LYS B O 1
ATOM 3243 N N . GLU B 1 141 ? -6.234 6.988 -83.167 1.00 40.26 141 GLU B N 1
ATOM 3244 C CA . GLU B 1 141 ? -6.878 8.006 -82.339 1.00 41.67 141 GLU B CA 1
ATOM 3245 C C . GLU B 1 141 ? -5.870 9.024 -81.825 1.00 42.16 141 GLU B C 1
ATOM 3246 O O . GLU B 1 141 ? -6.233 9.954 -81.105 1.00 43.24 141 GLU B O 1
ATOM 3252 N N . SER B 1 142 ? -4.604 8.858 -82.188 1.00 41.69 142 SER B N 1
ATOM 3253 C CA . SER B 1 142 ? -3.582 9.777 -81.707 1.00 41.64 142 SER B CA 1
ATOM 3254 C C . SER B 1 142 ? -2.654 10.310 -82.788 1.00 41.38 142 SER B C 1
ATOM 3255 O O . SER B 1 142 ? -2.276 9.590 -83.715 1.00 41.87 142 SER B O 1
ATOM 3258 N N . ALA B 1 143 ? -2.284 11.579 -82.649 1.00 41.60 143 ALA B N 1
ATOM 3259 C CA . ALA B 1 143 ? -1.391 12.237 -83.594 1.00 42.44 143 ALA B CA 1
ATOM 3260 C C . ALA B 1 143 ? -0.033 12.455 -82.940 1.00 42.17 143 ALA B C 1
ATOM 3261 O O . ALA B 1 143 ? 0.906 12.934 -83.576 1.00 43.37 143 ALA B O 1
ATOM 3263 N N . ARG B 1 144 ? 0.061 12.103 -81.661 1.00 41.75 144 ARG B N 1
ATOM 3264 C CA . ARG B 1 144 ? 1.301 12.248 -80.905 1.00 39.86 144 ARG B CA 1
ATOM 3265 C C . ARG B 1 144 ? 2.327 11.240 -81.405 1.00 37.94 144 ARG B C 1
ATOM 3266 O O . ARG B 1 144 ? 1.980 10.272 -82.082 1.00 37.67 144 ARG B O 1
ATOM 3274 N N . PRO B 1 145 ? 3.608 11.456 -81.078 1.00 36.35 145 PRO B N 1
ATOM 3275 C CA . PRO B 1 145 ? 4.654 10.530 -81.519 1.00 35.48 145 PRO B CA 1
ATOM 3276 C C . PRO B 1 145 ? 4.351 9.087 -81.094 1.00 34.38 145 PRO B C 1
ATOM 3277 O O . PRO B 1 145 ? 3.840 8.843 -80.000 1.00 32.71 145 PRO B O 1
ATOM 3281 N N . LEU B 1 146 ? 4.672 8.143 -81.972 1.00 32.95 146 LEU B N 1
ATOM 3282 C CA . LEU B 1 146 ? 4.437 6.722 -81.727 1.00 31.47 146 LEU B CA 1
ATOM 3283 C C . LEU B 1 146 ? 5.056 6.222 -80.413 1.00 30.73 146 LEU B C 1
ATOM 3284 O O . LEU B 1 146 ? 4.417 5.500 -79.644 1.00 31.14 146 LEU B O 1
ATOM 3289 N N . LYS B 1 147 ? 6.301 6.606 -80.167 1.00 29.51 147 LYS B N 1
ATOM 3290 C CA . LYS B 1 147 ? 7.017 6.220 -78.960 1.00 29.62 147 LYS B CA 1
ATOM 3291 C C . LYS B 1 147 ? 6.287 6.729 -77.718 1.00 30.19 147 LYS B C 1
ATOM 3292 O O . LYS B 1 147 ? 5.929 5.946 -76.826 1.00 27.55 147 LYS B O 1
ATOM 3298 N N . ALA B 1 148 ? 6.069 8.043 -77.669 1.00 29.79 148 ALA B N 1
ATOM 3299 C CA . ALA B 1 148 ? 5.390 8.679 -76.542 1.00 31.50 148 ALA B CA 1
ATOM 3300 C C . ALA B 1 148 ? 4.084 7.979 -76.200 1.00 32.07 148 ALA B C 1
ATOM 3301 O O . ALA B 1 148 ? 3.817 7.688 -75.032 1.00 33.24 148 ALA B O 1
ATOM 3303 N N . LEU B 1 149 ? 3.277 7.698 -77.218 1.00 32.49 149 LEU B N 1
ATOM 3304 C CA . LEU B 1 149 ? 2.000 7.033 -77.005 1.00 33.65 149 LEU B CA 1
ATOM 3305 C C . LEU B 1 149 ? 2.179 5.681 -76.319 1.00 33.83 149 LEU B C 1
ATOM 3306 O O . LEU B 1 149 ? 1.448 5.345 -75.382 1.00 33.95 149 LEU B O 1
ATOM 3311 N N . LEU B 1 150 ? 3.147 4.901 -76.786 1.00 32.51 150 LEU B N 1
ATOM 3312 C CA . LEU B 1 150 ? 3.396 3.599 -76.189 1.00 31.87 150 LEU B CA 1
ATOM 3313 C C . LEU B 1 150 ? 3.740 3.732 -74.700 1.00 31.86 150 LEU B C 1
ATOM 3314 O O . LEU B 1 150 ? 3.344 2.898 -73.889 1.00 31.73 150 LEU B O 1
ATOM 3319 N N . LEU B 1 151 ? 4.472 4.784 -74.349 1.00 31.69 151 LEU B N 1
ATOM 3320 C CA . LEU B 1 151 ? 4.872 5.018 -72.962 1.00 32.55 151 LEU B CA 1
ATOM 3321 C C . LEU B 1 151 ? 3.723 5.452 -72.046 1.00 33.11 151 LEU B C 1
ATOM 3322 O O . LEU B 1 151 ? 3.862 5.436 -70.821 1.00 31.58 151 LEU B O 1
ATOM 3327 N N . ASP B 1 152 ? 2.597 5.844 -72.633 1.00 33.30 152 ASP B N 1
ATOM 3328 C CA . ASP B 1 152 ? 1.442 6.243 -71.836 1.00 34.89 152 ASP B CA 1
ATOM 3329 C C . ASP B 1 152 ? 0.773 5.011 -71.243 1.00 33.16 152 ASP B C 1
ATOM 3330 O O . ASP B 1 152 ? -0.045 5.113 -70.334 1.00 32.16 152 ASP B O 1
ATOM 3335 N N . GLN B 1 153 ? 1.123 3.846 -71.779 1.00 32.05 153 GLN B N 1
ATOM 3336 C CA . GLN B 1 153 ? 0.598 2.574 -71.296 1.00 32.07 153 GLN B CA 1
ATOM 3337 C C . GLN B 1 153 ? -0.916 2.417 -71.360 1.00 32.15 153 GLN B C 1
ATOM 3338 O O . GLN B 1 153 ? -1.489 1.622 -70.613 1.00 32.66 153 GLN B O 1
ATOM 3344 N N . ARG B 1 154 ? -1.574 3.164 -72.236 1.00 33.19 154 ARG B N 1
ATOM 3345 C CA . ARG B 1 154 ? -3.019 3.043 -72.349 1.00 33.60 154 ARG B CA 1
ATOM 3346 C C . ARG B 1 154 ? -3.355 2.004 -73.406 1.00 32.90 154 ARG B C 1
ATOM 3347 O O . ARG B 1 154 ? -4.418 1.390 -73.366 1.00 31.83 154 ARG B O 1
ATOM 3355 N N . LEU B 1 155 ? -2.426 1.798 -74.339 1.00 32.33 155 LEU B N 1
ATOM 3356 C CA . LEU B 1 155 ? -2.596 0.817 -75.408 1.00 32.08 155 LEU B CA 1
ATOM 3357 C C . LEU B 1 155 ? -2.022 -0.531 -74.978 1.00 30.57 155 LEU B C 1
ATOM 3358 O O . LEU B 1 155 ? -2.492 -1.586 -75.396 1.00 31.15 155 LEU B O 1
ATOM 3363 N N . ALA B 1 156 ? -0.995 -0.481 -74.141 1.00 28.63 156 ALA B N 1
ATOM 3364 C CA . ALA B 1 156 ? -0.343 -1.681 -73.651 1.00 26.33 156 ALA B CA 1
ATOM 3365 C C . ALA B 1 156 ? 0.371 -1.336 -72.350 1.00 25.41 156 ALA B C 1
ATOM 3366 O O . ALA B 1 156 ? 1.267 -0.486 -72.323 1.00 24.74 156 ALA B O 1
ATOM 3368 N N . ALA B 1 157 ? -0.022 -2.001 -71.271 1.00 24.00 157 ALA B N 1
ATOM 3369 C CA . ALA B 1 157 ? 0.575 -1.738 -69.970 1.00 23.69 157 ALA B CA 1
ATOM 3370 C C . ALA B 1 157 ? 1.968 -2.330 -69.806 1.00 23.64 157 ALA B C 1
ATOM 3371 O O . ALA B 1 157 ? 2.284 -3.371 -70.387 1.00 23.97 157 ALA B O 1
ATOM 3373 N N . GLY B 1 158 ? 2.802 -1.644 -69.024 1.00 23.20 158 GLY B N 1
ATOM 3374 C CA . GLY B 1 158 ? 4.145 -2.127 -68.748 1.00 22.53 158 GLY B CA 1
ATOM 3375 C C . GLY B 1 158 ? 5.277 -1.801 -69.711 1.00 21.68 158 GLY B C 1
ATOM 3376 O O . GLY B 1 158 ? 6.429 -2.131 -69.427 1.00 22.01 158 GLY B O 1
ATOM 3377 N N . VAL B 1 159 ? 4.973 -1.163 -70.838 1.00 20.76 159 VAL B N 1
ATOM 3378 C CA . VAL B 1 159 ? 6.003 -0.826 -71.822 1.00 20.74 159 VAL B CA 1
ATOM 3379 C C . VAL B 1 159 ? 6.779 0.429 -71.436 1.00 21.76 159 VAL B C 1
ATOM 3380 O O . VAL B 1 159 ? 6.185 1.478 -71.180 1.00 22.73 159 VAL B O 1
ATOM 3384 N N . GLY B 1 160 ? 8.104 0.313 -71.399 1.00 21.13 160 GLY B N 1
ATOM 3385 C CA . GLY B 1 160 ? 8.946 1.449 -71.061 1.00 20.65 160 GLY B CA 1
ATOM 3386 C C . GLY B 1 160 ? 9.892 1.784 -72.200 1.00 21.37 160 GLY B C 1
ATOM 3387 O O . GLY B 1 160 ? 9.640 1.422 -73.348 1.00 20.36 160 GLY B O 1
ATOM 3388 N N . ASN B 1 161 ? 10.988 2.471 -71.893 1.00 22.13 161 ASN B N 1
ATOM 3389 C CA . ASN B 1 161 ? 11.961 2.835 -72.915 1.00 23.51 161 ASN B CA 1
ATOM 3390 C C . ASN B 1 161 ? 12.648 1.654 -73.594 1.00 23.01 161 ASN B C 1
ATOM 3391 O O . ASN B 1 161 ? 12.728 1.593 -74.828 1.00 23.70 161 ASN B O 1
ATOM 3396 N N . ILE B 1 162 ? 13.167 0.726 -72.800 1.00 21.03 162 ILE B N 1
ATOM 3397 C CA . ILE B 1 162 ? 13.862 -0.412 -73.374 1.00 20.42 162 ILE B CA 1
ATOM 3398 C C . ILE B 1 162 ? 13.022 -1.152 -74.395 1.00 19.96 162 ILE B C 1
ATOM 3399 O O . ILE B 1 162 ? 13.404 -1.285 -75.561 1.00 19.64 162 ILE B O 1
ATOM 3404 N N . TYR B 1 163 ? 11.861 -1.626 -73.969 1.00 18.62 163 TYR B N 1
ATOM 3405 C CA . TYR B 1 163 ? 11.046 -2.404 -74.871 1.00 18.86 163 TYR B CA 1
ATOM 3406 C C . TYR B 1 163 ? 10.339 -1.629 -75.972 1.00 19.49 163 TYR B C 1
ATOM 3407 O O . TYR B 1 163 ? 10.060 -2.189 -77.030 1.00 19.78 163 TYR B O 1
ATOM 3416 N N . ALA B 1 164 ? 10.077 -0.343 -75.751 1.00 19.44 164 ALA B N 1
ATOM 3417 C CA . ALA B 1 164 ? 9.469 0.450 -76.810 1.00 21.61 164 ALA B CA 1
ATOM 3418 C C . ALA B 1 164 ? 10.560 0.610 -77.876 1.00 20.71 164 ALA B C 1
ATOM 3419 O O . ALA B 1 164 ? 10.304 0.410 -79.058 1.00 20.78 164 ALA B O 1
ATOM 3421 N N . ASP B 1 165 ? 11.778 0.953 -77.450 1.00 21.01 165 ASP B N 1
ATOM 3422 C CA . ASP B 1 165 ? 12.895 1.117 -78.389 1.00 19.83 165 ASP B CA 1
ATOM 3423 C C . ASP B 1 165 ? 13.168 -0.164 -79.175 1.00 20.91 165 ASP B C 1
ATOM 3424 O O . ASP B 1 165 ? 13.344 -0.129 -80.394 1.00 19.45 165 ASP B O 1
ATOM 3429 N N . GLU B 1 166 ? 13.214 -1.297 -78.480 1.00 20.09 166 GLU B N 1
ATOM 3430 C CA . GLU B 1 166 ? 13.500 -2.561 -79.151 1.00 21.03 166 GLU B CA 1
ATOM 3431 C C . GLU B 1 166 ? 12.376 -3.015 -80.075 1.00 20.24 166 GLU B C 1
ATOM 3432 O O . GLU B 1 166 ? 12.637 -3.600 -81.127 1.00 19.87 166 GLU B O 1
ATOM 3438 N N . ALA B 1 167 ? 11.132 -2.737 -79.690 1.00 20.18 167 ALA B N 1
ATOM 3439 C CA . ALA B 1 167 ? 9.983 -3.120 -80.507 1.00 20.20 167 ALA B CA 1
ATOM 3440 C C . ALA B 1 167 ? 9.916 -2.255 -81.768 1.00 19.55 167 ALA B C 1
ATOM 3441 O O . ALA B 1 167 ? 9.636 -2.750 -82.859 1.00 19.82 167 ALA B O 1
ATOM 3443 N N . LEU B 1 168 ? 10.170 -0.961 -81.619 1.00 18.81 168 LEU B N 1
ATOM 3444 C CA . LEU B 1 168 ? 10.151 -0.067 -82.771 1.00 19.80 168 LEU B CA 1
ATOM 3445 C C . LEU B 1 168 ? 11.248 -0.451 -83.772 1.00 19.54 168 LEU B C 1
ATOM 3446 O O . LEU B 1 168 ? 11.029 -0.393 -84.982 1.00 19.66 168 LEU B O 1
ATOM 3451 N N . PHE B 1 169 ? 12.416 -0.857 -83.279 1.00 20.92 169 PHE B N 1
ATOM 3452 C CA . PHE B 1 169 ? 13.493 -1.261 -84.185 1.00 21.35 169 PHE B CA 1
ATOM 3453 C C . PHE B 1 169 ? 13.107 -2.572 -84.854 1.00 21.82 169 PHE B C 1
ATOM 3454 O O . PHE B 1 169 ? 13.334 -2.766 -86.044 1.00 21.25 169 PHE B O 1
ATOM 3462 N N . ARG B 1 170 ? 12.531 -3.475 -84.071 1.00 24.26 170 ARG B N 1
ATOM 3463 C CA . ARG B 1 170 ? 12.114 -4.773 -84.583 1.00 25.47 170 ARG B CA 1
ATOM 3464 C C . ARG B 1 170 ? 11.105 -4.586 -85.720 1.00 25.21 170 ARG B C 1
ATOM 3465 O O . ARG B 1 170 ? 11.201 -5.229 -86.763 1.00 25.41 170 ARG B O 1
ATOM 3473 N N . ALA B 1 171 ? 10.145 -3.694 -85.512 1.00 24.83 171 ALA B N 1
ATOM 3474 C CA . ALA B 1 171 ? 9.115 -3.439 -86.514 1.00 25.54 171 ALA B CA 1
ATOM 3475 C C . ALA B 1 171 ? 9.578 -2.463 -87.593 1.00 25.15 171 ALA B C 1
ATOM 3476 O O . ALA B 1 171 ? 8.841 -2.185 -88.537 1.00 26.17 171 ALA B O 1
ATOM 3478 N N . ARG B 1 172 ? 10.798 -1.951 -87.444 1.00 25.72 172 ARG B N 1
ATOM 3479 C CA . ARG B 1 172 ? 11.386 -1.014 -88.398 1.00 25.04 172 ARG B CA 1
ATOM 3480 C C . ARG B 1 172 ? 10.501 0.209 -88.578 1.00 24.98 172 ARG B C 1
ATOM 3481 O O . ARG B 1 172 ? 10.149 0.582 -89.695 1.00 23.47 172 ARG B O 1
ATOM 3489 N N . LEU B 1 173 ? 10.146 0.830 -87.461 1.00 24.48 173 LEU B N 1
ATOM 3490 C CA . LEU B 1 173 ? 9.293 2.007 -87.476 1.00 25.11 173 LEU B CA 1
ATOM 3491 C C . LEU B 1 173 ? 9.933 3.153 -86.710 1.00 24.83 173 LEU B C 1
ATOM 3492 O O . LEU B 1 173 ? 10.570 2.944 -85.679 1.00 24.93 173 LEU B O 1
ATOM 3497 N N . SER B 1 174 ? 9.759 4.368 -87.217 1.00 24.54 174 SER B N 1
ATOM 3498 C CA . SER B 1 174 ? 10.297 5.539 -86.547 1.00 24.43 174 SER B CA 1
ATOM 3499 C C . SER B 1 174 ? 9.569 5.761 -85.230 1.00 25.29 174 SER B C 1
ATOM 3500 O O . SER B 1 174 ? 8.339 5.725 -85.177 1.00 25.60 174 SER B O 1
ATOM 3503 N N . PRO B 1 175 ? 10.322 6.016 -84.153 1.00 25.85 175 PRO B N 1
ATOM 3504 C CA . PRO B 1 175 ? 9.740 6.254 -82.828 1.00 26.04 175 PRO B CA 1
ATOM 3505 C C . PRO B 1 175 ? 9.073 7.622 -82.764 1.00 27.70 175 PRO B C 1
ATOM 3506 O O . PRO B 1 175 ? 8.219 7.876 -81.911 1.00 26.01 175 PRO B O 1
ATOM 3510 N N . PHE B 1 176 ? 9.463 8.497 -83.683 1.00 28.96 176 PHE B N 1
ATOM 3511 C CA . PHE B 1 176 ? 8.960 9.863 -83.695 1.00 30.56 176 PHE B CA 1
ATOM 3512 C C . PHE B 1 176 ? 7.781 10.204 -84.608 1.00 31.88 176 PHE B C 1
ATOM 3513 O O . PHE B 1 176 ? 7.167 11.259 -84.451 1.00 33.35 176 PHE B O 1
ATOM 3521 N N . ARG B 1 177 ? 7.449 9.330 -85.550 1.00 32.62 177 ARG B N 1
ATOM 3522 C CA . ARG B 1 177 ? 6.327 9.602 -86.447 1.00 32.77 177 ARG B CA 1
ATOM 3523 C C . ARG B 1 177 ? 4.983 9.496 -85.713 1.00 33.21 177 ARG B C 1
ATOM 3524 O O . ARG B 1 177 ? 4.853 8.766 -84.726 1.00 32.55 177 ARG B O 1
ATOM 3532 N N . PRO B 1 178 ? 3.964 10.228 -86.193 1.00 33.67 178 PRO B N 1
ATOM 3533 C CA . PRO B 1 178 ? 2.620 10.235 -85.600 1.00 33.04 178 PRO B CA 1
ATOM 3534 C C . PRO B 1 178 ? 2.071 8.821 -85.499 1.00 33.10 178 PRO B C 1
ATOM 3535 O O . PRO B 1 178 ? 2.171 8.047 -86.446 1.00 33.41 178 PRO B O 1
ATOM 3539 N N . ALA B 1 179 ? 1.491 8.481 -84.353 1.00 33.17 179 ALA B N 1
ATOM 3540 C CA . ALA B 1 179 ? 0.947 7.140 -84.153 1.00 32.85 179 ALA B CA 1
ATOM 3541 C C . ALA B 1 179 ? -0.046 6.742 -85.238 1.00 33.17 179 ALA B C 1
ATOM 3542 O O . ALA B 1 179 ? 0.024 5.639 -85.776 1.00 33.13 179 ALA B O 1
ATOM 3544 N N . ARG B 1 180 ? -0.970 7.643 -85.559 1.00 34.75 180 ARG B N 1
ATOM 3545 C CA . ARG B 1 180 ? -1.983 7.364 -86.571 1.00 35.89 180 ARG B CA 1
ATOM 3546 C C . ARG B 1 180 ? -1.441 7.331 -88.001 1.00 36.05 180 ARG B C 1
ATOM 3547 O O . ARG B 1 180 ? -2.175 7.002 -88.935 1.00 36.79 180 ARG B O 1
ATOM 3555 N N . SER B 1 181 ? -0.163 7.661 -88.177 1.00 35.28 181 SER B N 1
ATOM 3556 C CA . SER B 1 181 ? 0.433 7.633 -89.509 1.00 34.52 181 SER B CA 1
ATOM 3557 C C . SER B 1 181 ? 0.730 6.196 -89.931 1.00 34.00 181 SER B C 1
ATOM 3558 O O . SER B 1 181 ? 1.130 5.946 -91.066 1.00 33.72 181 SER B O 1
ATOM 3561 N N . LEU B 1 182 ? 0.531 5.249 -89.020 1.00 33.80 182 LEU B N 1
ATOM 3562 C CA . LEU B 1 182 ? 0.809 3.850 -89.329 1.00 34.38 182 LEU B CA 1
ATOM 3563 C C . LEU B 1 182 ? -0.262 3.171 -90.163 1.00 34.78 182 LEU B C 1
ATOM 3564 O O . LEU B 1 182 ? -1.458 3.335 -89.929 1.00 34.62 182 LEU B O 1
ATOM 3569 N N . THR B 1 183 ? 0.184 2.404 -91.148 1.00 35.29 183 THR B N 1
ATOM 3570 C CA . THR B 1 183 ? -0.730 1.672 -92.001 1.00 35.44 183 THR B CA 1
ATOM 3571 C C . THR B 1 183 ? -1.062 0.402 -91.236 1.00 35.96 183 THR B C 1
ATOM 3572 O O . THR B 1 183 ? -0.369 0.048 -90.276 1.00 35.84 183 THR B O 1
ATOM 3576 N N . GLU B 1 184 ? -2.117 -0.284 -91.650 1.00 35.65 184 GLU B N 1
ATOM 3577 C CA . GLU B 1 184 ? -2.499 -1.513 -90.981 1.00 36.17 184 GLU B CA 1
ATOM 3578 C C . GLU B 1 184 ? -1.318 -2.480 -91.004 1.00 35.73 184 GLU B C 1
ATOM 3579 O O . GLU B 1 184 ? -1.043 -3.163 -90.017 1.00 35.95 184 GLU B O 1
ATOM 3585 N N . GLU B 1 185 ? -0.615 -2.526 -92.132 1.00 35.28 185 GLU B N 1
ATOM 3586 C CA . GLU B 1 185 ? 0.539 -3.407 -92.280 1.00 34.54 185 GLU B CA 1
ATOM 3587 C C . GLU B 1 185 ? 1.606 -3.056 -91.237 1.00 32.91 185 GLU B C 1
ATOM 3588 O O . GLU B 1 185 ? 2.157 -3.929 -90.578 1.00 31.26 185 GLU B O 1
ATOM 3594 N N . GLU B 1 186 ? 1.885 -1.769 -91.092 1.00 32.14 186 GLU B N 1
ATOM 3595 C CA . GLU B 1 186 ? 2.881 -1.305 -90.138 1.00 31.71 186 GLU B CA 1
ATOM 3596 C C . GLU B 1 186 ? 2.450 -1.543 -88.695 1.00 31.03 186 GLU B C 1
ATOM 3597 O O . GLU B 1 186 ? 3.209 -2.091 -87.895 1.00 29.07 186 GLU B O 1
ATOM 3603 N N . ALA B 1 187 ? 1.229 -1.124 -88.370 1.00 30.59 187 ALA B N 1
ATOM 3604 C CA . ALA B 1 187 ? 0.693 -1.292 -87.028 1.00 30.45 187 ALA B CA 1
ATOM 3605 C C . ALA B 1 187 ? 0.754 -2.759 -86.642 1.00 30.81 187 ALA B C 1
ATOM 3606 O O . ALA B 1 187 ? 1.039 -3.095 -85.496 1.00 31.48 187 ALA B O 1
ATOM 3608 N N . ARG B 1 188 ? 0.494 -3.639 -87.604 1.00 31.76 188 ARG B N 1
ATOM 3609 C CA . ARG B 1 188 ? 0.546 -5.069 -87.333 1.00 31.69 188 ARG B CA 1
ATOM 3610 C C . ARG B 1 188 ? 1.966 -5.500 -86.976 1.00 29.64 188 ARG B C 1
ATOM 3611 O O . ARG B 1 188 ? 2.164 -6.335 -86.095 1.00 28.82 188 ARG B O 1
ATOM 3619 N N . ARG B 1 189 ? 2.954 -4.924 -87.652 1.00 27.98 189 ARG B N 1
ATOM 3620 C CA . ARG B 1 189 ? 4.348 -5.269 -87.368 1.00 27.35 189 ARG B CA 1
ATOM 3621 C C . ARG B 1 189 ? 4.718 -4.842 -85.947 1.00 25.18 189 ARG B C 1
ATOM 3622 O O . ARG B 1 189 ? 5.415 -5.565 -85.236 1.00 22.83 189 ARG B O 1
ATOM 3630 N N . LEU B 1 190 ? 4.254 -3.664 -85.538 1.00 23.89 190 LEU B N 1
ATOM 3631 C CA . LEU B 1 190 ? 4.559 -3.164 -84.203 1.00 24.30 190 LEU B CA 1
ATOM 3632 C C . LEU B 1 190 ? 3.835 -3.988 -83.136 1.00 24.82 190 LEU B C 1
ATOM 3633 O O . LEU B 1 190 ? 4.373 -4.259 -82.060 1.00 24.35 190 LEU B O 1
ATOM 3638 N N . TYR B 1 191 ? 2.610 -4.390 -83.447 1.00 25.79 191 TYR B N 1
ATOM 3639 C CA . TYR B 1 191 ? 1.812 -5.187 -82.529 1.00 25.15 191 TYR B CA 1
ATOM 3640 C C . TYR B 1 191 ? 2.555 -6.476 -82.207 1.00 25.61 191 TYR B C 1
ATOM 3641 O O . TYR B 1 191 ? 2.671 -6.871 -81.045 1.00 26.22 191 TYR B O 1
ATOM 3650 N N . ARG B 1 192 ? 3.064 -7.125 -83.248 1.00 25.57 192 ARG B N 1
ATOM 3651 C CA . ARG B 1 192 ? 3.790 -8.375 -83.096 1.00 25.29 192 ARG B CA 1
ATOM 3652 C C . ARG B 1 192 ? 5.156 -8.181 -82.437 1.00 24.55 192 ARG B C 1
ATOM 3653 O O . ARG B 1 192 ? 5.554 -8.960 -81.566 1.00 22.57 192 ARG B O 1
ATOM 3661 N N . ALA B 1 193 ? 5.865 -7.135 -82.850 1.00 23.31 193 ALA B N 1
ATOM 3662 C CA . ALA B 1 193 ? 7.192 -6.865 -82.316 1.00 22.86 193 ALA B CA 1
ATOM 3663 C C . ALA B 1 193 ? 7.123 -6.630 -80.813 1.00 21.95 193 ALA B C 1
ATOM 3664 O O . ALA B 1 193 ? 7.924 -7.168 -80.044 1.00 21.33 193 ALA B O 1
ATOM 3666 N N . LEU B 1 194 ? 6.154 -5.819 -80.408 1.00 23.14 194 LEU B N 1
ATOM 3667 C CA . LEU B 1 194 ? 5.941 -5.488 -79.010 1.00 23.27 194 LEU B CA 1
ATOM 3668 C C . LEU B 1 194 ? 5.689 -6.777 -78.205 1.00 24.33 194 LEU B C 1
ATOM 3669 O O . LEU B 1 194 ? 6.318 -7.001 -77.169 1.00 23.02 194 LEU B O 1
ATOM 3674 N N . ARG B 1 195 ? 4.784 -7.626 -78.692 1.00 23.73 195 ARG B N 1
ATOM 3675 C CA . ARG B 1 195 ? 4.473 -8.885 -78.013 1.00 24.49 195 ARG B CA 1
ATOM 3676 C C . ARG B 1 195 ? 5.660 -9.851 -77.984 1.00 24.40 195 ARG B C 1
ATOM 3677 O O . ARG B 1 195 ? 5.933 -10.489 -76.964 1.00 23.84 195 ARG B O 1
ATOM 3685 N N . GLU B 1 196 ? 6.368 -9.959 -79.101 1.00 24.20 196 GLU B N 1
ATOM 3686 C CA . GLU B 1 196 ? 7.510 -10.859 -79.166 1.00 24.62 196 GLU B CA 1
ATOM 3687 C C . GLU B 1 196 ? 8.683 -10.376 -78.311 1.00 23.70 196 GLU B C 1
ATOM 3688 O O . GLU B 1 196 ? 9.333 -11.173 -77.638 1.00 23.37 196 GLU B O 1
ATOM 3694 N N . VAL B 1 197 ? 8.942 -9.075 -78.326 1.00 21.76 197 VAL B N 1
ATOM 3695 C CA . VAL B 1 197 ? 10.033 -8.519 -77.542 1.00 22.26 197 VAL B CA 1
ATOM 3696 C C . VAL B 1 197 ? 9.781 -8.703 -76.050 1.00 21.60 197 VAL B C 1
ATOM 3697 O O . VAL B 1 197 ? 10.687 -9.083 -75.304 1.00 20.39 197 VAL B O 1
ATOM 3701 N N . LEU B 1 198 ? 8.548 -8.433 -75.623 1.00 19.98 198 LEU B N 1
ATOM 3702 C CA . LEU B 1 198 ? 8.184 -8.575 -74.218 1.00 19.51 198 LEU B CA 1
ATOM 3703 C C . LEU B 1 198 ? 8.236 -10.029 -73.769 1.00 20.30 198 LEU B C 1
ATOM 3704 O O . LEU B 1 198 ? 8.728 -10.336 -72.677 1.00 18.81 198 LEU B O 1
ATOM 3709 N N . ALA B 1 199 ? 7.736 -10.932 -74.608 1.00 20.85 199 ALA B N 1
ATOM 3710 C CA . ALA B 1 199 ? 7.753 -12.344 -74.251 1.00 21.04 199 ALA B CA 1
ATOM 3711 C C . ALA B 1 199 ? 9.183 -12.855 -74.114 1.00 20.99 199 ALA B C 1
ATOM 3712 O O . ALA B 1 199 ? 9.507 -13.540 -73.144 1.00 21.26 199 ALA B O 1
ATOM 3714 N N . GLU B 1 200 ? 10.032 -12.527 -75.086 1.00 21.63 200 GLU B N 1
ATOM 3715 C CA . GLU B 1 200 ? 11.433 -12.953 -75.060 1.00 22.61 200 GLU B CA 1
ATOM 3716 C C . GLU B 1 200 ? 12.113 -12.431 -73.806 1.00 21.82 200 GLU B C 1
ATOM 3717 O O . GLU B 1 200 ? 12.865 -13.148 -73.141 1.00 22.11 200 GLU B O 1
ATOM 3723 N N . ALA B 1 201 ? 11.875 -11.155 -73.515 1.00 21.09 201 ALA B N 1
ATOM 3724 C CA . ALA B 1 201 ? 12.470 -10.521 -72.348 1.00 19.79 201 ALA B CA 1
ATOM 3725 C C . ALA B 1 201 ? 12.072 -11.278 -71.077 1.00 20.16 201 ALA B C 1
ATOM 3726 O O . ALA B 1 201 ? 12.914 -11.565 -70.222 1.00 19.79 201 ALA B O 1
ATOM 3728 N N . VAL B 1 202 ? 10.793 -11.612 -70.950 1.00 19.97 202 VAL B N 1
ATOM 3729 C CA . VAL B 1 202 ? 10.349 -12.345 -69.775 1.00 20.72 202 VAL B CA 1
ATOM 3730 C C . VAL B 1 202 ? 11.074 -13.684 -69.711 1.00 22.13 202 VAL B C 1
ATOM 3731 O O . VAL B 1 202 ? 11.528 -14.098 -68.644 1.00 23.08 202 VAL B O 1
ATOM 3735 N N . GLU B 1 203 ? 11.186 -14.359 -70.852 1.00 22.14 203 GLU B N 1
ATOM 3736 C CA . GLU B 1 203 ? 11.865 -15.653 -70.892 1.00 24.12 203 GLU B CA 1
ATOM 3737 C C . GLU B 1 203 ? 13.318 -15.576 -70.436 1.00 23.64 203 GLU B C 1
ATOM 3738 O O . GLU B 1 203 ? 13.830 -16.508 -69.818 1.00 24.67 203 GLU B O 1
ATOM 3744 N N . LEU B 1 204 ? 13.979 -14.462 -70.731 1.00 23.34 204 LEU B N 1
ATOM 3745 C CA . LEU B 1 204 ? 15.379 -14.287 -70.359 1.00 22.40 204 LEU B CA 1
ATOM 3746 C C . LEU B 1 204 ? 15.596 -13.614 -69.004 1.00 21.57 204 LEU B C 1
ATOM 3747 O O . LEU B 1 204 ? 16.712 -13.212 -68.672 1.00 20.85 204 LEU B O 1
ATOM 3752 N N . GLY B 1 205 ? 14.525 -13.502 -68.227 1.00 21.05 205 GLY B N 1
ATOM 3753 C CA . GLY B 1 205 ? 14.622 -12.904 -66.909 1.00 21.73 205 GLY B CA 1
ATOM 3754 C C . GLY B 1 205 ? 14.834 -11.404 -66.899 1.00 21.04 205 GLY B C 1
ATOM 3755 O O . GLY B 1 205 ? 15.372 -10.866 -65.933 1.00 21.93 205 GLY B O 1
ATOM 3756 N N . GLY B 1 206 ? 14.422 -10.732 -67.972 1.00 20.93 206 GLY B N 1
ATOM 3757 C CA . GLY B 1 206 ? 14.569 -9.288 -68.050 1.00 20.71 206 GLY B CA 1
ATOM 3758 C C . GLY B 1 206 ? 15.943 -8.809 -68.504 1.00 21.38 206 GLY B C 1
ATOM 3759 O O . GLY B 1 206 ? 16.825 -9.618 -68.819 1.00 19.03 206 GLY B O 1
ATOM 3760 N N . SER B 1 207 ? 16.129 -7.490 -68.537 1.00 20.68 207 SER B N 1
ATOM 3761 C CA . SER B 1 207 ? 17.408 -6.915 -68.961 1.00 23.03 207 SER B CA 1
ATOM 3762 C C . SER B 1 207 ? 18.200 -6.367 -67.780 1.00 25.20 207 SER B C 1
ATOM 3763 O O . SER B 1 207 ? 17.636 -5.773 -66.861 1.00 26.80 207 SER B O 1
ATOM 3766 N N . THR B 1 208 ? 19.511 -6.566 -67.816 1.00 27.63 208 THR B N 1
ATOM 3767 C CA . THR B 1 208 ? 20.390 -6.094 -66.755 1.00 31.77 208 THR B CA 1
ATOM 3768 C C . THR B 1 208 ? 21.532 -5.312 -67.390 1.00 34.92 208 THR B C 1
ATOM 3769 O O . THR B 1 208 ? 22.300 -5.865 -68.177 1.00 35.08 208 THR B O 1
ATOM 3773 N N . LEU B 1 209 ? 21.651 -4.034 -67.036 1.00 39.64 209 LEU B N 1
ATOM 3774 C CA . LEU B 1 209 ? 22.687 -3.176 -67.608 1.00 44.30 209 LEU B CA 1
ATOM 3775 C C . LEU B 1 209 ? 23.803 -2.732 -66.650 1.00 46.66 209 LEU B C 1
ATOM 3776 O O . LEU B 1 209 ? 24.170 -3.455 -65.722 1.00 47.81 209 LEU B O 1
ATOM 3781 N N . SER B 1 210 ? 24.338 -1.536 -66.903 1.00 49.18 210 SER B N 1
ATOM 3782 C CA . SER B 1 210 ? 25.423 -0.951 -66.113 1.00 50.55 210 SER B CA 1
ATOM 3783 C C . SER B 1 210 ? 25.048 -0.610 -64.679 1.00 51.68 210 SER B C 1
ATOM 3784 O O . SER B 1 210 ? 25.280 -1.400 -63.764 1.00 51.88 210 SER B O 1
ATOM 3787 N N . ASP B 1 211 ? 24.487 0.583 -64.491 1.00 52.80 211 ASP B N 1
ATOM 3788 C CA . ASP B 1 211 ? 24.085 1.044 -63.164 1.00 53.65 211 ASP B CA 1
ATOM 3789 C C . ASP B 1 211 ? 23.440 -0.093 -62.390 1.00 53.23 211 ASP B C 1
ATOM 3790 O O . ASP B 1 211 ? 23.623 -0.218 -61.175 1.00 53.40 211 ASP B O 1
ATOM 3795 N N . GLN B 1 212 ? 22.690 -0.923 -63.109 1.00 52.61 212 GLN B N 1
ATOM 3796 C CA . GLN B 1 212 ? 22.014 -2.064 -62.509 1.00 51.67 212 GLN B CA 1
ATOM 3797 C C . GLN B 1 212 ? 21.250 -1.637 -61.260 1.00 49.55 212 GLN B C 1
ATOM 3798 O O . GLN B 1 212 ? 21.180 -2.387 -60.285 1.00 50.44 212 GLN B O 1
ATOM 3804 N N . SER B 1 213 ? 20.687 -0.430 -61.278 1.00 45.95 213 SER B N 1
ATOM 3805 C CA . SER B 1 213 ? 19.930 0.049 -60.123 1.00 42.60 213 SER B CA 1
ATOM 3806 C C . SER B 1 213 ? 18.947 -1.037 -59.704 1.00 39.23 213 SER B C 1
ATOM 3807 O O . SER B 1 213 ? 18.953 -1.493 -58.558 1.00 38.96 213 SER B O 1
ATOM 3810 N N . TYR B 1 214 ? 18.113 -1.457 -60.649 1.00 34.88 214 TYR B N 1
ATOM 3811 C CA . TYR B 1 214 ? 17.126 -2.494 -60.386 1.00 30.85 214 TYR B CA 1
ATOM 3812 C C . TYR B 1 214 ? 17.736 -3.889 -60.432 1.00 28.82 214 TYR B C 1
ATOM 3813 O O . TYR B 1 214 ? 18.316 -4.297 -61.439 1.00 28.79 214 TYR B O 1
ATOM 3822 N N . ARG B 1 215 ? 17.587 -4.624 -59.341 1.00 27.43 215 ARG B N 1
ATOM 3823 C CA . ARG B 1 215 ? 18.101 -5.980 -59.270 1.00 24.57 215 ARG B CA 1
ATOM 3824 C C . ARG B 1 215 ? 16.974 -6.906 -58.861 1.00 22.08 215 ARG B C 1
ATOM 3825 O O . ARG B 1 215 ? 16.051 -6.496 -58.153 1.00 18.94 215 ARG B O 1
ATOM 3833 N N . GLN B 1 216 ? 17.038 -8.148 -59.321 1.00 18.64 216 GLN B N 1
ATOM 3834 C CA . GLN B 1 216 ? 16.032 -9.125 -58.935 1.00 18.99 216 GLN B CA 1
ATOM 3835 C C . GLN B 1 216 ? 16.350 -9.503 -57.494 1.00 19.17 216 GLN B C 1
ATOM 3836 O O . GLN B 1 216 ? 17.500 -9.404 -57.062 1.00 17.88 216 GLN B O 1
ATOM 3842 N N . PRO B 1 217 ? 15.342 -9.953 -56.731 1.00 21.25 217 PRO B N 1
ATOM 3843 C CA . PRO B 1 217 ? 15.589 -10.324 -55.336 1.00 22.69 217 PRO B CA 1
ATOM 3844 C C . PRO B 1 217 ? 16.646 -11.412 -55.118 1.00 24.52 217 PRO B C 1
ATOM 3845 O O . PRO B 1 217 ? 17.308 -11.423 -54.079 1.00 25.11 217 PRO B O 1
ATOM 3849 N N . ASP B 1 218 ? 16.817 -12.317 -56.080 1.00 24.53 218 ASP B N 1
ATOM 3850 C CA . ASP B 1 218 ? 17.826 -13.367 -55.914 1.00 25.93 218 ASP B CA 1
ATOM 3851 C C . ASP B 1 218 ? 19.191 -12.970 -56.461 1.00 25.32 218 ASP B C 1
ATOM 3852 O O . ASP B 1 218 ? 20.152 -13.734 -56.374 1.00 26.56 218 ASP B O 1
ATOM 3857 N N . GLY B 1 219 ? 19.277 -11.766 -57.014 1.00 24.17 219 GLY B N 1
ATOM 3858 C CA . GLY B 1 219 ? 20.540 -11.290 -57.546 1.00 23.93 219 GLY B CA 1
ATOM 3859 C C . GLY B 1 219 ? 20.955 -11.897 -58.875 1.00 23.55 219 GLY B C 1
ATOM 3860 O O . GLY B 1 219 ? 22.057 -11.633 -59.351 1.00 23.33 219 GLY B O 1
ATOM 3861 N N . LEU B 1 220 ? 20.094 -12.711 -59.479 1.00 23.29 220 LEU B N 1
ATOM 3862 C CA . LEU B 1 220 ? 20.427 -13.319 -60.764 1.00 22.27 220 LEU B CA 1
ATOM 3863 C C . LEU B 1 220 ? 20.154 -12.317 -61.888 1.00 21.40 220 LEU B C 1
ATOM 3864 O O . LEU B 1 220 ? 19.018 -11.882 -62.081 1.00 19.86 220 LEU B O 1
ATOM 3869 N N . PRO B 1 221 ? 21.201 -11.932 -62.634 1.00 20.47 221 PRO B N 1
ATOM 3870 C CA . PRO B 1 221 ? 21.106 -10.980 -63.744 1.00 20.99 221 PRO B CA 1
ATOM 3871 C C . PRO B 1 221 ? 20.220 -11.491 -64.867 1.00 20.34 221 PRO B C 1
ATOM 3872 O O . PRO B 1 221 ? 20.156 -12.688 -65.112 1.00 19.84 221 PRO B O 1
ATOM 3876 N N . GLY B 1 222 ? 19.549 -10.580 -65.558 1.00 20.66 222 GLY B N 1
ATOM 3877 C CA . GLY B 1 222 ? 18.730 -10.994 -66.683 1.00 21.37 222 GLY B CA 1
ATOM 3878 C C . GLY B 1 222 ? 19.635 -11.256 -67.880 1.00 21.41 222 GLY B C 1
ATOM 3879 O O . GLY B 1 222 ? 20.849 -11.031 -67.817 1.00 20.33 222 GLY B O 1
ATOM 3880 N N . GLY B 1 223 ? 19.053 -11.725 -68.976 1.00 20.77 223 GLY B N 1
ATOM 3881 C CA . GLY B 1 223 ? 19.845 -12.004 -70.160 1.00 21.13 223 GLY B CA 1
ATOM 3882 C C . GLY B 1 223 ? 19.297 -11.395 -71.437 1.00 20.56 223 GLY B C 1
ATOM 3883 O O . GLY B 1 223 ? 19.864 -11.596 -72.505 1.00 21.52 223 GLY B O 1
ATOM 3884 N N . PHE B 1 224 ? 18.208 -10.639 -71.357 1.00 19.42 224 PHE B N 1
ATOM 3885 C CA . PHE B 1 224 ? 17.675 -10.062 -72.582 1.00 20.24 224 PHE B CA 1
ATOM 3886 C C . PHE B 1 224 ? 18.594 -8.988 -73.147 1.00 20.78 224 PHE B C 1
ATOM 3887 O O . PHE B 1 224 ? 18.517 -8.659 -74.331 1.00 20.48 224 PHE B O 1
ATOM 3895 N N . GLN B 1 225 ? 19.457 -8.437 -72.302 1.00 21.79 225 GLN B N 1
ATOM 3896 C CA . GLN B 1 225 ? 20.392 -7.412 -72.756 1.00 25.35 225 GLN B CA 1
ATOM 3897 C C . GLN B 1 225 ? 21.256 -7.937 -73.913 1.00 26.51 225 GLN B C 1
ATOM 3898 O O . GLN B 1 225 ? 21.809 -7.148 -74.684 1.00 27.49 225 GLN B O 1
ATOM 3904 N N . THR B 1 226 ? 21.366 -9.261 -74.042 1.00 25.67 226 THR B N 1
ATOM 3905 C CA . THR B 1 226 ? 22.155 -9.847 -75.124 1.00 25.73 226 THR B CA 1
ATOM 3906 C C . THR B 1 226 ? 21.393 -9.779 -76.451 1.00 26.35 226 THR B C 1
ATOM 3907 O O . THR B 1 226 ? 21.956 -10.053 -77.511 1.00 25.83 226 THR B O 1
ATOM 3911 N N . ARG B 1 227 ? 20.113 -9.419 -76.393 1.00 25.65 227 ARG B N 1
ATOM 3912 C CA . ARG B 1 227 ? 19.296 -9.321 -77.603 1.00 25.73 227 ARG B CA 1
ATOM 3913 C C . ARG B 1 227 ? 19.041 -7.863 -78.006 1.00 25.36 227 ARG B C 1
ATOM 3914 O O . ARG B 1 227 ? 18.433 -7.590 -79.049 1.00 25.77 227 ARG B O 1
ATOM 3922 N N . HIS B 1 228 ? 19.499 -6.925 -77.181 1.00 24.20 228 HIS B N 1
ATOM 3923 C CA . HIS B 1 228 ? 19.300 -5.514 -77.484 1.00 22.28 228 HIS B CA 1
ATOM 3924 C C . HIS B 1 228 ? 19.927 -5.136 -78.822 1.00 22.40 228 HIS B C 1
ATOM 3925 O O . HIS B 1 228 ? 21.120 -5.343 -79.043 1.00 21.12 228 HIS B O 1
ATOM 3932 N N . ALA B 1 229 ? 19.121 -4.570 -79.711 1.00 21.14 229 ALA B N 1
ATOM 3933 C CA . ALA B 1 229 ? 19.623 -4.154 -81.007 1.00 21.10 229 ALA B CA 1
ATOM 3934 C C . ALA B 1 229 ? 19.992 -2.677 -80.956 1.00 20.83 229 ALA B C 1
ATOM 3935 O O . ALA B 1 229 ? 20.978 -2.255 -81.554 1.00 20.62 229 ALA B O 1
ATOM 3937 N N . VAL B 1 230 ? 19.204 -1.890 -80.229 1.00 21.21 230 VAL B N 1
ATOM 3938 C CA . VAL B 1 230 ? 19.477 -0.469 -80.160 1.00 20.92 230 VAL B CA 1
ATOM 3939 C C . VAL B 1 230 ? 19.603 0.117 -78.760 1.00 21.48 230 VAL B C 1
ATOM 3940 O O . VAL B 1 230 ? 20.481 0.938 -78.514 1.00 20.60 230 VAL B O 1
ATOM 3944 N N . TYR B 1 231 ? 18.749 -0.301 -77.835 1.00 22.21 231 TYR B N 1
ATOM 3945 C CA . TYR B 1 231 ? 18.825 0.255 -76.491 1.00 21.48 231 TYR B CA 1
ATOM 3946 C C . TYR B 1 231 ? 20.198 0.109 -75.858 1.00 21.62 231 TYR B C 1
ATOM 3947 O O . TYR B 1 231 ? 20.785 -0.966 -75.871 1.00 21.12 231 TYR B O 1
ATOM 3956 N N . GLY B 1 232 ? 20.700 1.204 -75.297 1.00 22.87 232 GLY B N 1
ATOM 3957 C CA . GLY B 1 232 ? 22.006 1.190 -74.662 1.00 23.90 232 GLY B CA 1
ATOM 3958 C C . GLY B 1 232 ? 23.170 0.905 -75.598 1.00 24.52 232 GLY B C 1
ATOM 3959 O O . GLY B 1 232 ? 24.257 0.556 -75.135 1.00 24.54 232 GLY B O 1
ATOM 3960 N N . ARG B 1 233 ? 22.960 1.059 -76.907 1.00 25.11 233 ARG B N 1
ATOM 3961 C CA . ARG B 1 233 ? 24.020 0.799 -77.884 1.00 24.97 233 ARG B CA 1
ATOM 3962 C C . ARG B 1 233 ? 24.370 2.013 -78.751 1.00 25.72 233 ARG B C 1
ATOM 3963 O O . ARG B 1 233 ? 24.858 1.867 -79.876 1.00 23.55 233 ARG B O 1
ATOM 3971 N N . GLU B 1 234 ? 24.119 3.206 -78.219 1.00 26.25 234 GLU B N 1
ATOM 3972 C CA . GLU B 1 234 ? 24.422 4.445 -78.919 1.00 27.27 234 GLU B CA 1
ATOM 3973 C C . GLU B 1 234 ? 25.861 4.414 -79.425 1.00 27.85 234 GLU B C 1
ATOM 3974 O O . GLU B 1 234 ? 26.781 4.042 -78.689 1.00 26.94 234 GLU B O 1
ATOM 3980 N N . GLY B 1 235 ? 26.049 4.795 -80.687 1.00 28.21 235 GLY B N 1
ATOM 3981 C CA . GLY B 1 235 ? 27.381 4.813 -81.266 1.00 27.51 235 GLY B CA 1
ATOM 3982 C C . GLY B 1 235 ? 27.843 3.465 -81.787 1.00 27.04 235 GLY B C 1
ATOM 3983 O O . GLY B 1 235 ? 28.812 3.386 -82.535 1.00 26.59 235 GLY B O 1
ATOM 3984 N N . LEU B 1 236 ? 27.158 2.396 -81.391 1.00 26.47 236 LEU B N 1
ATOM 3985 C CA . LEU B 1 236 ? 27.527 1.062 -81.847 1.00 25.40 236 LEU B CA 1
ATOM 3986 C C . LEU B 1 236 ? 26.790 0.736 -83.148 1.00 25.22 236 LEU B C 1
ATOM 3987 O O . LEU B 1 236 ? 25.736 1.303 -83.433 1.00 24.29 236 LEU B O 1
ATOM 3992 N N . PRO B 1 237 ? 27.338 -0.191 -83.951 1.00 25.40 237 PRO B N 1
ATOM 3993 C CA . PRO B 1 237 ? 26.733 -0.590 -85.230 1.00 25.37 237 PRO B CA 1
ATOM 3994 C C . PRO B 1 237 ? 25.335 -1.192 -85.127 1.00 25.18 237 PRO B C 1
ATOM 3995 O O . PRO B 1 237 ? 25.083 -2.065 -84.295 1.00 24.25 237 PRO B O 1
ATOM 3999 N N . CYS B 1 238 ? 24.431 -0.712 -85.978 1.00 25.60 238 CYS B N 1
ATOM 4000 C CA . CYS B 1 238 ? 23.077 -1.240 -86.040 1.00 25.96 238 CYS B CA 1
ATOM 4001 C C . CYS B 1 238 ? 23.274 -2.694 -86.455 1.00 26.79 238 CYS B C 1
ATOM 4002 O O . CYS B 1 238 ? 24.020 -2.980 -87.388 1.00 25.77 238 CYS B O 1
ATOM 4005 N N . PRO B 1 239 ? 22.610 -3.630 -85.769 1.00 28.08 239 PRO B N 1
ATOM 4006 C CA . PRO B 1 239 ? 22.768 -5.042 -86.121 1.00 29.45 239 PRO B CA 1
ATOM 4007 C C . PRO B 1 239 ? 22.236 -5.409 -87.499 1.00 30.48 239 PRO B C 1
ATOM 4008 O O . PRO B 1 239 ? 22.506 -6.501 -87.998 1.00 31.91 239 PRO B O 1
ATOM 4012 N N . ALA B 1 240 ? 21.489 -4.503 -88.125 1.00 30.95 240 ALA B N 1
ATOM 4013 C CA . ALA B 1 240 ? 20.943 -4.791 -89.445 1.00 31.36 240 ALA B CA 1
ATOM 4014 C C . ALA B 1 240 ? 21.739 -4.165 -90.588 1.00 32.41 240 ALA B C 1
ATOM 4015 O O . ALA B 1 240 ? 22.004 -4.829 -91.591 1.00 34.93 240 ALA B O 1
ATOM 4017 N N . CYS B 1 241 ? 22.129 -2.901 -90.442 1.00 32.05 241 CYS B N 1
ATOM 4018 C CA . CYS B 1 241 ? 22.870 -2.220 -91.501 1.00 31.28 241 CYS B CA 1
ATOM 4019 C C . CYS B 1 241 ? 24.285 -1.753 -91.140 1.00 30.67 241 CYS B C 1
ATOM 4020 O O . CYS B 1 241 ? 24.990 -1.207 -91.989 1.00 30.22 241 CYS B O 1
ATOM 4023 N N . GLY B 1 242 ? 24.696 -1.943 -89.889 1.00 29.97 242 GLY B N 1
ATOM 4024 C CA . GLY B 1 242 ? 26.034 -1.532 -89.490 1.00 28.82 242 GLY B CA 1
ATOM 4025 C C . GLY B 1 242 ? 26.216 -0.057 -89.157 1.00 29.55 242 GLY B C 1
ATOM 4026 O O . GLY B 1 242 ? 27.282 0.350 -88.689 1.00 29.46 242 GLY B O 1
ATOM 4027 N N . ARG B 1 243 ? 25.188 0.750 -89.400 1.00 28.65 243 ARG B N 1
ATOM 4028 C CA . ARG B 1 243 ? 25.252 2.178 -89.109 1.00 27.87 243 ARG B CA 1
ATOM 4029 C C . ARG B 1 243 ? 25.198 2.391 -87.590 1.00 26.49 243 ARG B C 1
ATOM 4030 O O . ARG B 1 243 ? 24.458 1.702 -86.888 1.00 25.99 243 ARG B O 1
ATOM 4038 N N . PRO B 1 244 ? 25.979 3.352 -87.067 1.00 24.78 244 PRO B N 1
ATOM 4039 C CA . PRO B 1 244 ? 25.992 3.621 -85.626 1.00 24.08 244 PRO B CA 1
ATOM 4040 C C . PRO B 1 244 ? 24.604 3.971 -85.095 1.00 23.96 244 PRO B C 1
ATOM 4041 O O . PRO B 1 244 ? 23.929 4.856 -85.626 1.00 21.83 244 PRO B O 1
ATOM 4045 N N . VAL B 1 245 ? 24.182 3.265 -84.053 1.00 23.33 245 VAL B N 1
ATOM 4046 C CA . VAL B 1 245 ? 22.881 3.512 -83.450 1.00 24.12 245 VAL B CA 1
ATOM 4047 C C . VAL B 1 245 ? 22.861 4.923 -82.889 1.00 24.92 245 VAL B C 1
ATOM 4048 O O . VAL B 1 245 ? 23.830 5.382 -82.292 1.00 25.38 245 VAL B O 1
ATOM 4052 N N . GLU B 1 246 ? 21.743 5.603 -83.090 1.00 27.11 246 GLU B N 1
ATOM 4053 C CA . GLU B 1 246 ? 21.567 6.968 -82.623 1.00 29.54 246 GLU B CA 1
ATOM 4054 C C . GLU B 1 246 ? 20.707 6.983 -81.357 1.00 29.38 246 GLU B C 1
ATOM 4055 O O . GLU B 1 246 ? 19.832 6.132 -81.177 1.00 28.05 246 GLU B O 1
ATOM 4061 N N . ARG B 1 247 ? 20.972 7.946 -80.479 1.00 30.09 247 ARG B N 1
ATOM 4062 C CA . ARG B 1 247 ? 20.192 8.115 -79.255 1.00 30.16 247 ARG B CA 1
ATOM 4063 C C . ARG B 1 247 ? 19.772 9.573 -79.220 1.00 30.65 247 ARG B C 1
ATOM 4064 O O . ARG B 1 247 ? 20.591 10.455 -78.976 1.00 31.38 247 ARG B O 1
ATOM 4072 N N . ARG B 1 248 ? 18.500 9.836 -79.480 1.00 30.79 248 ARG B N 1
ATOM 4073 C CA . ARG B 1 248 ? 18.032 11.207 -79.471 1.00 31.24 248 ARG B CA 1
ATOM 4074 C C . ARG B 1 248 ? 17.204 11.456 -78.226 1.00 31.54 248 ARG B C 1
ATOM 4075 O O . ARG B 1 248 ? 16.372 10.633 -77.849 1.00 30.79 248 ARG B O 1
ATOM 4083 N N . VAL B 1 249 ? 17.460 12.586 -77.577 1.00 31.82 249 VAL B N 1
ATOM 4084 C CA . VAL B 1 249 ? 16.735 12.958 -76.378 1.00 32.07 249 VAL B CA 1
ATOM 4085 C C . VAL B 1 249 ? 15.733 14.041 -76.759 1.00 32.64 249 VAL B C 1
ATOM 4086 O O . VAL B 1 249 ? 16.111 15.122 -77.207 1.00 31.59 249 VAL B O 1
ATOM 4090 N N . VAL B 1 250 ? 14.453 13.731 -76.589 1.00 33.31 250 VAL B N 1
ATOM 4091 C CA . VAL B 1 250 ? 13.383 14.657 -76.926 1.00 33.98 250 VAL B CA 1
ATOM 4092 C C . VAL B 1 250 ? 12.454 14.808 -75.731 1.00 34.60 250 VAL B C 1
ATOM 4093 O O . VAL B 1 250 ? 11.981 13.818 -75.171 1.00 34.92 250 VAL B O 1
ATOM 4097 N N . ALA B 1 251 ? 12.196 16.048 -75.338 1.00 34.95 251 ALA B N 1
ATOM 4098 C CA . ALA B 1 251 ? 11.321 16.300 -74.202 1.00 36.02 251 ALA B CA 1
ATOM 4099 C C . ALA B 1 251 ? 11.818 15.529 -72.982 1.00 36.03 251 ALA B C 1
ATOM 4100 O O . ALA B 1 251 ? 11.026 14.993 -72.209 1.00 35.91 251 ALA B O 1
ATOM 4102 N N . GLY B 1 252 ? 13.137 15.469 -72.829 1.00 35.90 252 GLY B N 1
ATOM 4103 C CA . GLY B 1 252 ? 13.730 14.775 -71.701 1.00 37.17 252 GLY B CA 1
ATOM 4104 C C . GLY B 1 252 ? 13.731 13.261 -71.810 1.00 37.73 252 GLY B C 1
ATOM 4105 O O . GLY B 1 252 ? 14.291 12.577 -70.952 1.00 37.70 252 GLY B O 1
ATOM 4106 N N . ARG B 1 253 ? 13.116 12.733 -72.865 1.00 37.25 253 ARG B N 1
ATOM 4107 C CA . ARG B 1 253 ? 13.040 11.289 -73.061 1.00 36.39 253 ARG B CA 1
ATOM 4108 C C . ARG B 1 253 ? 14.066 10.818 -74.087 1.00 34.42 253 ARG B C 1
ATOM 4109 O O . ARG B 1 253 ? 14.081 11.293 -75.224 1.00 33.87 253 ARG B O 1
ATOM 4117 N N . GLY B 1 254 ? 14.925 9.888 -73.682 1.00 31.48 254 GLY B N 1
ATOM 4118 C CA . GLY B 1 254 ? 15.928 9.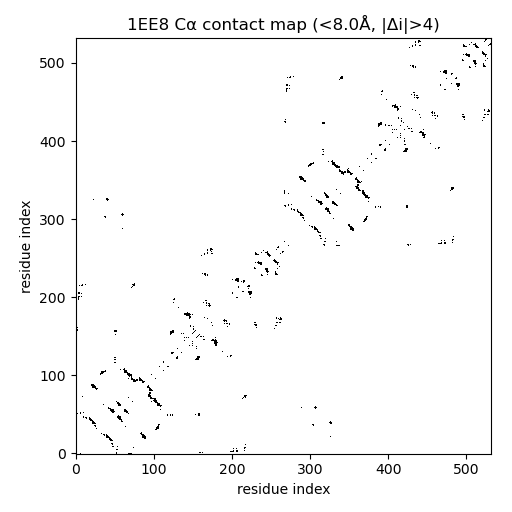372 -74.595 1.00 29.05 254 GLY B CA 1
ATOM 4119 C C . GLY B 1 254 ? 15.402 8.199 -75.406 1.00 27.41 254 GLY B C 1
ATOM 4120 O O . GLY B 1 254 ? 14.679 7.343 -74.885 1.00 26.58 254 GLY B O 1
ATOM 4121 N N . THR B 1 255 ? 15.753 8.159 -76.686 1.00 25.10 255 THR B N 1
ATOM 4122 C CA . THR B 1 255 ? 15.314 7.073 -77.554 1.00 24.29 255 THR B CA 1
ATOM 4123 C C . THR B 1 255 ? 16.446 6.552 -78.442 1.00 23.49 255 THR B C 1
ATOM 4124 O O . THR B 1 255 ? 17.131 7.326 -79.103 1.00 23.27 255 THR B O 1
ATOM 4128 N N . HIS B 1 256 ? 16.652 5.238 -78.434 1.00 22.11 256 HIS B N 1
ATOM 4129 C CA . HIS B 1 256 ? 17.684 4.621 -79.260 1.00 22.16 256 HIS B CA 1
ATOM 4130 C C . HIS B 1 256 ? 17.024 4.121 -80.536 1.00 22.09 256 HIS B C 1
ATOM 4131 O O . HIS B 1 256 ? 15.913 3.580 -80.497 1.00 21.72 256 HIS B O 1
ATOM 4138 N N . PHE B 1 257 ? 17.708 4.297 -81.663 1.00 21.84 257 PHE B N 1
ATOM 4139 C CA . PHE B 1 257 ? 17.172 3.871 -82.950 1.00 21.94 257 PHE B CA 1
ATOM 4140 C C . PHE B 1 257 ? 18.221 3.957 -84.052 1.00 21.41 257 PHE B C 1
ATOM 4141 O O . PHE B 1 257 ? 19.276 4.573 -83.876 1.00 21.55 257 PHE B O 1
ATOM 4149 N N . CYS B 1 258 ? 17.926 3.316 -85.180 1.00 21.63 258 CYS B N 1
ATOM 4150 C CA . CYS B 1 258 ? 18.805 3.368 -86.342 1.00 21.03 258 CYS B CA 1
ATOM 4151 C C . CYS B 1 258 ? 18.089 4.267 -87.343 1.00 21.62 258 CYS B C 1
ATOM 4152 O O . CYS B 1 258 ? 16.977 3.959 -87.774 1.00 21.33 258 CYS B O 1
ATOM 4155 N N . PRO B 1 259 ? 18.705 5.402 -87.707 1.00 22.37 259 PRO B N 1
ATOM 4156 C CA . PRO B 1 259 ? 18.087 6.327 -88.665 1.00 23.50 259 PRO B CA 1
ATOM 4157 C C . PRO B 1 259 ? 17.712 5.652 -89.988 1.00 23.32 259 PRO B C 1
ATOM 4158 O O . PRO B 1 259 ? 16.647 5.916 -90.549 1.00 24.34 259 PRO B O 1
ATOM 4162 N N . THR B 1 260 ? 18.591 4.781 -90.471 1.00 22.66 260 THR B N 1
ATOM 4163 C CA . THR B 1 260 ? 18.378 4.075 -91.734 1.00 23.94 260 THR B CA 1
ATOM 4164 C C . THR B 1 260 ? 17.227 3.073 -91.692 1.00 23.79 260 THR B C 1
ATOM 4165 O O . THR B 1 260 ? 16.304 3.128 -92.507 1.00 24.28 260 THR B O 1
ATOM 4169 N N . CYS B 1 261 ? 17.291 2.158 -90.737 1.00 23.73 261 CYS B N 1
ATOM 4170 C CA . CYS B 1 261 ? 16.281 1.121 -90.608 1.00 24.14 261 CYS B CA 1
ATOM 4171 C C . CYS B 1 261 ? 14.927 1.602 -90.098 1.00 25.03 261 CYS B C 1
ATOM 4172 O O . CYS B 1 261 ? 13.905 0.955 -90.342 1.00 25.19 261 CYS B O 1
ATOM 4175 N N . GLN B 1 262 ? 14.910 2.736 -89.406 1.00 25.35 262 GLN B N 1
ATOM 4176 C CA . GLN B 1 262 ? 13.659 3.254 -88.866 1.00 26.05 262 GLN B CA 1
ATOM 4177 C C . GLN B 1 262 ? 13.191 4.571 -89.502 1.00 29.34 262 GLN B C 1
ATOM 4178 O O . GLN B 1 262 ? 12.392 5.307 -88.919 1.00 28.47 262 GLN B O 1
ATOM 4184 N N . GLY B 1 263 ? 13.690 4.846 -90.708 1.00 31.61 263 GLY B N 1
ATOM 4185 C CA . GLY B 1 263 ? 13.306 6.038 -91.454 1.00 35.28 263 GLY B CA 1
ATOM 4186 C C . GLY B 1 263 ? 13.383 7.383 -90.755 1.00 37.59 263 GLY B C 1
ATOM 4187 O O . GLY B 1 263 ? 12.414 8.145 -90.753 1.00 37.71 263 GLY B O 1
ATOM 4188 N N . GLU B 1 264 ? 14.542 7.697 -90.189 1.00 39.83 264 GLU B N 1
ATOM 4189 C CA . GLU B 1 264 ? 14.723 8.957 -89.477 1.00 42.59 264 GLU B CA 1
ATOM 4190 C C . GLU B 1 264 ? 16.124 9.520 -89.661 1.00 44.66 264 GLU B C 1
ATOM 4191 O O . GLU B 1 264 ? 16.642 9.558 -90.776 1.00 44.86 264 GLU B O 1
ATOM 4197 N N . GLY B 1 265 ? 16.724 9.960 -88.555 1.00 46.83 265 GLY B N 1
ATOM 4198 C CA . GLY B 1 265 ? 18.070 10.506 -88.582 1.00 48.48 265 GLY B CA 1
ATOM 4199 C C . GLY B 1 265 ? 18.286 11.639 -89.567 1.00 49.99 265 GLY B C 1
ATOM 4200 O O . GLY B 1 265 ? 17.349 12.067 -90.244 1.00 49.77 265 GLY B O 1
ATOM 4201 N N . PRO B 1 266 ? 19.529 12.144 -89.668 1.00 50.92 266 PRO B N 1
ATOM 4202 C CA . PRO B 1 266 ? 19.915 13.238 -90.565 1.00 52.00 266 PRO B CA 1
ATOM 4203 C C . PRO B 1 266 ? 20.102 12.776 -92.008 1.00 52.69 266 PRO B C 1
ATOM 4204 O O . PRO B 1 266 ? 19.096 12.382 -92.636 1.00 53.02 266 PRO B O 1
#

InterPro domains:
  IPR000214 Zinc finger, DNA glycosylase/AP lyase-type [PS51066] (230-264)
  IPR010663 Zinc finger, FPG/IleRS-type [PF06827] (236-263)
  IPR010979 Small ribosomal subunit protein uS13-like, H2TH [SSF46946] (121-211)
  IPR012319 Formamidopyrimidine-DNA glycosylase, catalytic domain [PF01149] (1-105)
  IPR012319 Formamidopyrimidine-DNA glycosylase, catalytic domain [PS51068] (2-103)
  IPR012319 Formamidopyrimidine-DNA glycosylase, catalytic domain [SM00898] (2-106)
  IPR015886 Formamidopyrimidine-DNA glycosylase, H2TH DNA-binding [PF06831] (122-213)
  IPR015886 Formamidopyrimidine-DNA glycosylase, H2TH DNA-binding [SM01232] (122-214)
  IPR015887 DNA glycosylase/AP lyase, zinc finger domain, DNA-binding site [PS01242] (239-263)
  IPR020629 Formamidopyrimidine-DNA glycosylase [MF_00103] (1-264)
  IPR020629 Formamidopyrimidine-DNA glycosylase [NF002211] (1-263)
  IPR020629 Formamidopyrimidine-DNA glycosylase [TIGR00577] (1-263)
  IPR035937 Formamidopyrimidine-DNA glycosylase, N-terminal [G3DSA:3.20.190.10] (2-121)
  IPR035937 Formamidopyrimidine-DNA glycosylase, N-terminal [SSF81624] (2-124)

CATH classification: 3.20.190.10 (+1 more: 1.10.8.50)

Foldseek 3Di:
DFLQQQVLQQVVCCVPQAQWAQQAKDADCCPFEPPRVLRHGWGFHGWDDWFQWIWTQTPPQKIKIKHQPDQWDKAQDDDPQFGIWRQTPVGIITIHHPVSPMGIDIGRHPPCVVPCCSVQAADALQDPRLDLVQLLVLLLVWQFFQLVSCPPRSNYGRDDQQLSLQLLLQLLADRGGRSNVDDSVSSVSSSVSSSVLSVVCNVQNHAQAPVSSRAHRHRHGGGCVVVRQWPPQAQAARPPHGDGWHWDADPNRTHIHDQVSHVHDD/DFPLQQVLLQVVCCVVAAFWAQAAKDADCCPQEPPRVLRHRWGFHGWDDQFQWIWTQTPPQKIKIKRCPDQWAWAQDDDPQFGIWRDTPVGIITTRDNPSPMGIYIGGHPPCPVPVLRVQAADALQDPSLDLVLLLVQLLVWFFFQQVSVCSRNNHGGDDQQLSQQLLLQLLAARGGRSSVDDSSSSVSSSVSSNVLSVVCNVQNHAADDVSSYARHVRDHGDCVVVRQWPPQAQAARPPHGDGWHWDADPNRIHTHDCVSHVHDD

Secondary structure (DSSP, 8-state):
--HHHHHHHHHHHHHHHTT-EEEEEE-S-TTTEESGGGGTTEEEEEEEEETTEEEEEETTTEEEEEE-TTT-EEESS--TTEEEEEEESS-EEEEE-TT---EEEEEETT--TT-THHHH----TTSTT--HHHHHHHHHT--SBHHHHHHHSSSSTT--HHHHHHHHHHTT--SSSBGGG--HHHHHHHHHHHHHHHHHHHHTT----SS-----TTS---S-GGG-SSTT-TTSBPTTT-PBPEEEESSS-EEEE-TTTTT---/--HHHHHHHHHHHHHHHTT-EEEEEEES-TTTEESGGGGTTEEEEEEEEETTEEEEEETTTEEEEEE-TTS-EEESS--TTEEEEEEESS-EEEEE-TTS--EEEEEETT--TT-HHHHT----TTSTTS-HHHHHHHHHT--SBHHHHHHTTSSSTT--HHHHHHHHHHTT--SSSBGGG--HHHHHHHHHHHHHHHHHHHHTT----SS--S--TT----SGGGG-SSTT-BTSBPTTT-PBBEEEEETTEEEEE-TTTTT---

B-factor: mean 28.74, std 9.21, range [10.3, 61.66]